Protein AF-A0A3B5KWX5-F1 (afdb_mono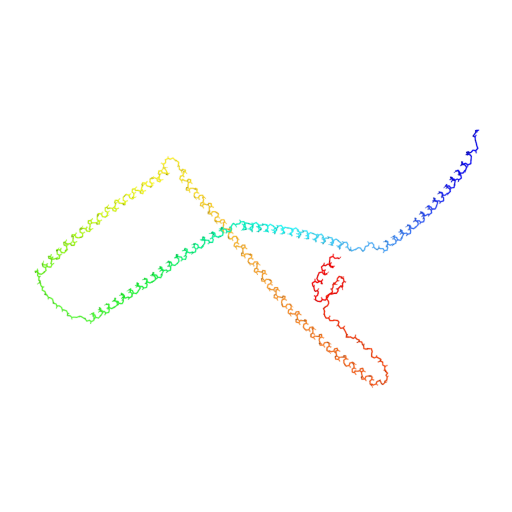mer)

Mean predicted aligned error: 24.22 Å

Solvent-accessible surface area (backbone atoms only — not comparable to full-atom values): 22606 Å² total; per-residue (Å²): 132,89,90,81,80,68,66,62,59,55,54,51,51,52,51,51,50,52,49,51,51,50,52,51,50,51,52,51,54,50,53,50,51,51,51,54,51,51,52,52,51,48,54,52,51,50,51,50,51,50,50,53,54,69,71,44,71,95,79,76,67,79,56,68,68,57,54,53,51,49,52,51,50,51,51,52,52,52,49,53,51,51,54,48,49,54,52,50,49,55,50,48,54,52,50,54,52,52,51,52,52,51,52,53,52,49,47,54,62,66,69,49,62,69,66,58,56,54,51,48,50,50,52,51,49,53,54,49,55,53,48,51,53,52,49,54,52,48,50,55,51,52,51,52,52,51,51,51,54,52,50,52,53,51,52,52,53,51,50,50,50,51,53,53,51,51,52,58,46,53,59,50,44,77,74,58,82,86,84,85,90,85,85,88,80,91,55,78,68,59,52,52,53,51,47,50,52,48,51,52,49,51,50,51,51,50,51,51,48,51,52,51,50,50,52,50,52,54,51,49,54,51,48,52,52,50,50,52,52,49,53,50,50,51,51,51,50,53,45,51,54,41,59,79,59,50,92,82,77,76,86,53,67,74,48,44,61,56,46,52,50,52,49,49,51,51,52,51,50,53,52,48,54,49,50,53,51,47,52,55,50,51,51,50,52,51,50,50,51,50,51,54,48,49,56,51,48,52,52,51,51,51,50,52,51,51,52,51,49,52,52,51,50,54,48,53,52,50,51,53,51,52,50,54,50,50,53,50,52,48,51,51,51,53,51,52,49,50,49,53,51,48,51,53,51,51,55,70,74,48,77,82,80,96,70,83,83,79,76,76,85,86,80,77,80,80,75,91,68,67,52,62,43,92,84,82,63,52,76,35,54,74,92,42,54,72,59,49,53,52,48,50,60,55,60,72,74,107

Secondary structure (DSSP, 8-state):
---SSSHHHHHHHHHHHHHHHHHHHHHHHHHHHHHHHHHHHHHHHHHHHHHHHHHS-S--SS-HHHHHHHHHHHHHHHHHHHHHHHHHHHHHHHHHHHHHHHHHHHHHHHHS-HHHHHHHHHHHHHHHHHHHHHHHHHHHHHHHHHHHHHHHHHHHHHHHHHHHHHHHHHHHHTTS-----------HHHHHHHHHHHHHHHHHHHHHHHHHHHHHHHHHHHHHHHHHHHHHHHHHHHHHHHHHT-SSS-SSHHHHHHHHHHHHHHHHHHHHHHHHHHHHHHHHHHHHHHHHHHHHHHHHHHHHHHHHHHHHHHHHHHHHHHHHHHHHHHHHHHHHHHHHHHHHHHHHHS---------------PPS-EEE-TTT--EEEGGGHHHHHHHHHHHTT-

pLDDT: mean 84.01, std 18.77, range [30.91, 98.69]

Foldseek 3Di:
DDDDPPVPVVVVVVVVVVVVVVVVVVVVVVVVVVVVVVVVVVVVVVVVVVVVVVVPPPDPDPPVVVVVVVVVVVVVVVVVVVVVVVVVVVVVVVVVVVVVVVVVVVVVVVPDDPVVVVVVVVVVVVVVVVVVVVVVVVVVVVVVVVVVVVVVVVVVVVVVVVVVVVVVVVVVVVVDDDDDDDDDDDDPVVVVVVVVVVVVVVVVVVVVVVVVVVVVVVVVVVVVVVVVVVVVVVVVVVVVVCVVVDDDDDPPDVCVVVVVVVVVVVVVVVVVVVVVVVVVVVVVVVVVVVVVVVVVVVVVVVVVVVVVVVVVVVVVVVVVVVVVVVVVVVVVVVVVVVVVVVVVVVCVVDPDDDDDPPPPPPPDPDDDAWDAAPQPRDTDGPVCVVVVVVCNVVSVVD

Radius of gyration: 65.24 Å; Cα contacts (8 Å, |Δi|>4): 28; chains: 1; bounding box: 116×144×167 Å

InterPro domains:
  IPR022008 TSG101 and ALIX binding domain of CEP55 [PF12180] (210-243)
  IPR032419 NF-kappa-B essential modulator NEMO, CC2-LZ domain [PF16516] (261-341)
  IPR034735 NEMO, Zinc finger [PS51801] (365-397)

Structure (mmCIF, N/CA/C/O backbone):
data_AF-A0A3B5KWX5-F1
#
_entry.id   AF-A0A3B5KWX5-F1
#
loop_
_atom_site.group_PDB
_atom_site.id
_atom_site.type_symbol
_atom_site.label_atom_id
_atom_site.label_alt_id
_atom_site.label_comp_id
_atom_site.label_asym_id
_atom_site.label_entity_id
_atom_site.label_seq_id
_atom_site.pdbx_PDB_ins_code
_atom_site.Cartn_x
_atom_site.Cartn_y
_atom_site.Cartn_z
_atom_site.occupancy
_atom_site.B_iso_or_equiv
_atom_site.auth_seq_id
_atom_site.auth_comp_id
_atom_site.auth_asym_id
_atom_site.auth_atom_id
_atom_site.pdbx_PDB_model_num
ATOM 1 N N . MET A 1 1 ? 60.396 91.829 -75.570 1.00 43.22 1 MET A N 1
ATOM 2 C CA . MET A 1 1 ? 59.218 91.208 -74.943 1.00 43.22 1 MET A CA 1
ATOM 3 C C . MET A 1 1 ? 58.609 90.280 -75.962 1.00 43.22 1 MET A C 1
ATOM 5 O O . MET A 1 1 ? 58.439 90.713 -77.092 1.00 43.22 1 MET A O 1
ATOM 9 N N . ASP A 1 2 ? 58.434 89.029 -75.537 1.00 52.66 2 ASP A N 1
ATOM 10 C CA . ASP A 1 2 ? 57.464 88.029 -75.991 1.00 52.66 2 ASP A CA 1
ATOM 11 C C . ASP A 1 2 ? 57.369 87.741 -77.490 1.00 52.66 2 ASP A C 1
ATOM 13 O O . ASP A 1 2 ? 57.020 88.632 -78.252 1.00 52.66 2 ASP A O 1
ATOM 17 N N . SER A 1 3 ? 57.634 86.482 -77.893 1.00 47.41 3 SER A N 1
ATOM 18 C CA . SER A 1 3 ? 56.917 85.751 -78.977 1.00 47.41 3 SER A CA 1
ATOM 19 C C . SER A 1 3 ? 57.596 84.451 -79.473 1.00 47.41 3 SER A C 1
ATOM 21 O O . SER A 1 3 ? 57.114 83.870 -80.437 1.00 47.41 3 SER A O 1
ATOM 23 N N . ALA A 1 4 ? 58.683 83.942 -78.871 1.00 51.94 4 ALA A N 1
ATOM 24 C CA . ALA A 1 4 ? 59.391 82.767 -79.429 1.00 51.94 4 ALA A CA 1
ATOM 25 C C . ALA A 1 4 ? 59.293 81.451 -78.623 1.00 51.94 4 ALA A C 1
ATOM 27 O O . ALA A 1 4 ? 59.726 80.416 -79.118 1.00 51.94 4 ALA A O 1
ATOM 28 N N . SER A 1 5 ? 58.702 81.441 -77.419 1.00 52.75 5 SER A N 1
ATOM 29 C CA . SER A 1 5 ? 58.709 80.245 -76.546 1.00 52.75 5 SER A CA 1
ATOM 30 C C . SER A 1 5 ? 57.418 79.409 -76.553 1.00 52.75 5 SER A C 1
ATOM 32 O O . SER A 1 5 ? 57.400 78.339 -75.961 1.00 52.75 5 SER A O 1
ATOM 34 N N . MET A 1 6 ? 56.350 79.848 -77.229 1.00 52.97 6 MET A N 1
ATOM 35 C CA . MET A 1 6 ? 55.031 79.178 -77.188 1.00 52.97 6 MET A CA 1
ATOM 36 C C . MET A 1 6 ? 54.741 78.274 -78.407 1.00 52.97 6 MET A C 1
ATOM 38 O O . MET A 1 6 ? 53.736 77.571 -78.429 1.00 52.97 6 MET A O 1
ATOM 42 N N . GLY A 1 7 ? 55.612 78.264 -79.427 1.00 55.62 7 GLY A N 1
ATOM 43 C CA . GLY A 1 7 ? 55.411 77.477 -80.657 1.00 55.62 7 GLY A CA 1
ATOM 44 C C . GLY A 1 7 ? 55.893 76.020 -80.590 1.00 55.62 7 GLY A C 1
ATOM 45 O O . GLY A 1 7 ? 55.344 75.165 -81.276 1.00 55.62 7 GLY A O 1
ATOM 46 N N . SER A 1 8 ? 56.892 75.714 -79.753 1.00 57.19 8 SER A N 1
ATOM 47 C CA . SER A 1 8 ? 57.487 74.366 -79.664 1.00 57.19 8 SER A CA 1
ATOM 48 C C . SER A 1 8 ? 56.703 73.431 -78.729 1.00 57.19 8 SER A C 1
ATOM 50 O O . SER A 1 8 ? 56.503 72.256 -79.042 1.00 57.19 8 SER A O 1
ATOM 52 N N . GLU A 1 9 ? 56.178 73.959 -77.615 1.00 58.91 9 GLU A N 1
ATOM 53 C CA . GLU A 1 9 ? 55.361 73.189 -76.663 1.00 58.91 9 GLU A CA 1
ATOM 54 C C . GLU A 1 9 ? 53.994 72.806 -77.246 1.00 58.91 9 GLU A C 1
ATOM 56 O O . GLU A 1 9 ? 53.567 71.664 -77.095 1.00 58.91 9 GLU A O 1
ATOM 61 N N . GLY A 1 10 ? 53.333 73.707 -77.985 1.00 62.84 10 GLY A N 1
ATOM 62 C CA . GLY A 1 10 ? 52.045 73.415 -78.628 1.00 62.84 10 GLY A CA 1
ATOM 63 C C . GLY A 1 10 ? 52.133 72.316 -79.694 1.00 62.84 10 GLY A C 1
ATOM 64 O O . GLY A 1 10 ? 51.253 71.463 -79.784 1.00 62.84 10 GLY A O 1
ATOM 65 N N . ASP A 1 11 ? 53.224 72.282 -80.460 1.00 67.31 11 ASP A N 1
ATOM 66 C CA . ASP A 1 11 ? 53.457 71.289 -81.513 1.00 67.31 11 ASP A CA 1
ATOM 67 C C . ASP A 1 11 ? 53.867 69.915 -80.935 1.00 67.31 11 ASP A C 1
ATOM 69 O O . ASP A 1 11 ? 53.481 68.859 -81.442 1.00 67.31 11 ASP A O 1
ATOM 73 N N . ALA A 1 12 ? 54.591 69.897 -79.809 1.00 71.38 12 ALA A N 1
ATOM 74 C CA . ALA A 1 12 ? 54.844 68.676 -79.040 1.00 71.38 12 ALA A CA 1
ATOM 75 C C . ALA A 1 12 ? 53.551 68.093 -78.441 1.00 71.38 12 ALA A C 1
ATOM 77 O O . ALA A 1 12 ? 53.307 66.891 -78.565 1.00 71.38 12 ALA A O 1
ATOM 78 N N . LEU A 1 13 ? 52.689 68.947 -77.884 1.00 74.31 13 LEU A N 1
ATOM 79 C CA . LEU A 1 13 ? 51.426 68.553 -77.257 1.00 74.31 13 LEU A CA 1
ATOM 80 C C . LEU A 1 13 ? 50.397 68.070 -78.294 1.00 74.31 13 LEU A C 1
ATOM 82 O O . LEU A 1 13 ? 49.680 67.101 -78.054 1.00 74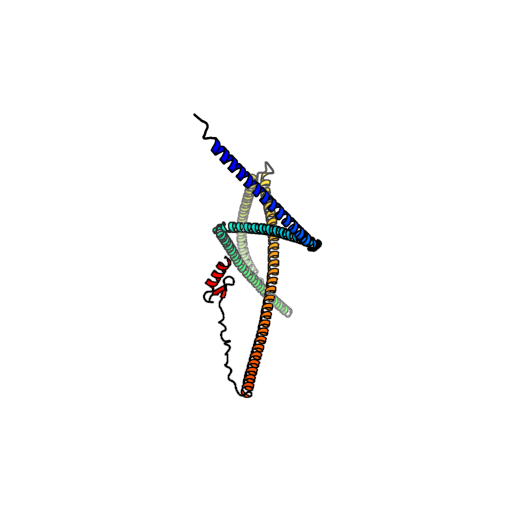.31 13 LEU A O 1
ATOM 86 N N . LEU A 1 14 ? 50.372 68.662 -79.493 1.00 76.75 14 LEU A N 1
ATOM 87 C CA . LEU A 1 14 ? 49.574 68.170 -80.625 1.00 76.75 14 LEU A CA 1
ATOM 88 C C . LEU A 1 14 ? 50.066 66.811 -81.143 1.00 76.75 14 LEU A C 1
ATOM 90 O O . LEU A 1 14 ? 49.247 65.931 -81.424 1.00 76.75 14 LEU A O 1
ATOM 94 N N . ARG A 1 15 ? 51.386 66.595 -81.229 1.00 75.94 15 ARG A N 1
ATOM 95 C CA . ARG A 1 15 ? 51.963 65.285 -81.586 1.00 75.94 15 ARG A CA 1
ATOM 96 C C . ARG A 1 15 ? 51.650 64.216 -80.544 1.00 75.94 15 ARG A C 1
ATOM 98 O O . ARG A 1 15 ? 51.283 63.102 -80.915 1.00 75.94 15 ARG A O 1
ATOM 105 N N . GLU A 1 16 ? 51.760 64.542 -79.262 1.00 81.00 16 GLU A N 1
ATOM 106 C CA . GLU A 1 16 ? 51.421 63.634 -78.164 1.00 81.00 16 GLU A CA 1
ATOM 107 C C . GLU A 1 16 ? 49.928 63.301 -78.145 1.00 81.00 16 GLU A C 1
ATOM 109 O O . GLU A 1 16 ? 49.558 62.132 -78.052 1.00 81.00 16 GLU A O 1
ATOM 114 N N . ARG A 1 17 ? 49.061 64.293 -78.373 1.00 82.50 17 ARG A N 1
ATOM 115 C CA . ARG A 1 17 ? 47.616 64.086 -78.505 1.00 82.50 17 ARG A CA 1
ATOM 116 C C . ARG A 1 17 ? 47.270 63.213 -79.713 1.00 82.50 17 ARG A C 1
ATOM 118 O O . ARG A 1 17 ? 46.439 62.319 -79.602 1.00 82.50 17 ARG A O 1
ATOM 125 N N . THR A 1 18 ? 47.946 63.406 -80.845 1.00 82.31 18 THR A N 1
ATOM 126 C CA . THR A 1 18 ? 47.771 62.571 -82.048 1.00 82.31 18 THR A CA 1
ATOM 127 C C . THR A 1 18 ? 48.225 61.129 -81.803 1.00 82.31 18 THR A C 1
ATOM 129 O O . THR A 1 18 ? 47.538 60.191 -82.203 1.00 82.31 18 THR A O 1
ATOM 132 N N . ARG A 1 19 ? 49.336 60.926 -81.080 1.00 84.12 19 ARG A N 1
ATOM 133 C CA . ARG A 1 19 ? 49.784 59.592 -80.645 1.00 84.12 19 ARG A CA 1
ATOM 134 C C . ARG A 1 19 ? 48.805 58.955 -79.661 1.00 84.12 19 ARG A C 1
ATOM 136 O O . ARG A 1 19 ? 48.486 57.784 -79.820 1.00 84.12 19 ARG A O 1
ATOM 143 N N . SER A 1 20 ? 48.292 59.720 -78.699 1.00 87.44 20 SER A N 1
ATOM 144 C CA . SER A 1 20 ? 47.281 59.271 -77.736 1.00 87.44 20 SER A CA 1
ATOM 145 C C . SER A 1 20 ? 45.988 58.836 -78.435 1.00 87.44 20 SER A C 1
ATOM 147 O O . SER A 1 20 ? 45.487 57.749 -78.155 1.00 87.44 20 SER A O 1
ATOM 149 N N . TYR A 1 21 ? 45.503 59.607 -79.417 1.00 87.94 21 TYR A N 1
ATOM 150 C CA . TYR A 1 21 ? 44.371 59.203 -80.257 1.00 87.94 21 TYR A CA 1
ATOM 151 C C . TYR A 1 21 ? 44.674 57.944 -81.075 1.00 87.94 21 TYR A C 1
ATOM 153 O O . TYR A 1 21 ? 43.806 57.084 -81.193 1.00 87.94 21 TYR A O 1
ATOM 161 N N . GLY A 1 22 ? 45.899 57.799 -81.591 1.00 91.94 22 GLY A N 1
ATOM 162 C CA . GLY A 1 22 ? 46.345 56.578 -82.263 1.00 91.94 22 GLY A CA 1
ATOM 163 C C . GLY A 1 22 ? 46.295 55.351 -81.348 1.00 91.94 22 GLY A C 1
ATOM 164 O O . GLY A 1 22 ? 45.706 54.342 -81.720 1.00 91.94 22 GLY A O 1
ATOM 165 N N . VAL A 1 23 ? 46.839 55.456 -80.130 1.00 92.31 23 VAL A N 1
ATOM 166 C CA . VAL A 1 23 ? 46.811 54.381 -79.121 1.00 92.31 23 VAL A CA 1
ATOM 167 C C . VAL A 1 23 ? 45.376 54.031 -78.729 1.00 92.31 23 VAL A C 1
ATOM 169 O O . VAL A 1 23 ? 45.019 52.856 -78.712 1.00 92.31 23 VAL A O 1
ATOM 172 N N . LEU A 1 24 ? 44.533 55.034 -78.466 1.00 92.12 24 LEU A N 1
ATOM 173 C CA . LEU A 1 24 ? 43.132 54.812 -78.111 1.00 92.12 24 LEU A CA 1
ATOM 174 C C . LEU A 1 24 ? 42.360 54.129 -79.247 1.00 92.12 24 LEU A C 1
ATOM 176 O O . LEU A 1 24 ? 41.546 53.247 -78.987 1.00 92.12 24 LEU A O 1
ATOM 180 N N . ASN A 1 25 ? 42.628 54.505 -80.499 1.00 93.38 25 ASN A N 1
ATOM 181 C CA . ASN A 1 25 ? 41.992 53.890 -81.657 1.00 93.38 25 ASN A CA 1
ATOM 182 C C . ASN A 1 25 ? 42.412 52.420 -81.821 1.00 93.38 25 ASN A C 1
ATOM 184 O O . ASN A 1 25 ? 41.564 51.567 -82.076 1.00 93.38 25 ASN A O 1
ATOM 188 N N . THR A 1 26 ? 43.694 52.104 -81.612 1.00 94.00 26 THR A N 1
ATOM 189 C CA . THR A 1 26 ? 44.183 50.717 -81.604 1.00 94.00 26 THR A CA 1
ATOM 190 C C . THR A 1 26 ? 43.499 49.900 -80.508 1.00 94.00 26 THR A C 1
ATOM 192 O O . THR A 1 26 ? 42.887 48.881 -80.816 1.00 94.00 26 THR A O 1
ATOM 195 N N . LEU A 1 27 ? 43.491 50.393 -79.263 1.00 94.31 27 LEU A N 1
ATOM 196 C CA . LEU A 1 27 ? 42.838 49.721 -78.132 1.00 94.31 27 LEU A CA 1
ATOM 197 C C . LEU A 1 27 ? 41.333 49.529 -78.358 1.00 94.31 27 LEU A C 1
ATOM 199 O O . LEU A 1 27 ? 40.777 48.491 -78.003 1.00 94.31 27 LEU A O 1
ATOM 203 N N . TYR A 1 28 ? 40.660 50.504 -78.972 1.00 94.94 28 TYR A N 1
ATOM 204 C CA . TYR A 1 28 ? 39.248 50.389 -79.333 1.00 94.94 28 TYR A CA 1
ATOM 205 C C . TYR A 1 28 ? 39.006 49.247 -80.328 1.00 94.94 28 TYR A C 1
ATOM 207 O O . TYR A 1 28 ? 38.095 48.438 -80.134 1.00 94.94 28 TYR A O 1
ATOM 215 N N . HIS A 1 29 ? 39.822 49.149 -81.379 1.00 95.25 29 HIS A N 1
ATOM 216 C CA . HIS A 1 29 ? 39.694 48.083 -82.371 1.00 95.25 29 HIS A CA 1
ATOM 217 C C . HIS A 1 29 ? 40.084 46.707 -81.815 1.00 95.25 29 HIS A C 1
ATOM 219 O O . HIS A 1 29 ? 39.405 45.729 -82.126 1.00 95.25 29 HIS A O 1
ATOM 225 N N . GLU A 1 30 ? 41.104 46.632 -80.958 1.00 94.69 30 GLU A N 1
ATOM 226 C CA . GLU A 1 30 ? 41.492 45.409 -80.244 1.00 94.69 30 GLU A CA 1
ATOM 227 C C . GLU A 1 30 ? 40.366 44.924 -79.326 1.00 94.69 30 GLU A C 1
ATOM 229 O O . GLU A 1 30 ? 39.904 43.792 -79.466 1.00 94.69 30 GLU A O 1
ATOM 234 N N . THR A 1 31 ? 39.825 45.808 -78.483 1.00 93.94 31 THR A N 1
ATOM 235 C CA . THR A 1 31 ? 38.706 45.484 -77.580 1.00 93.94 31 THR A CA 1
ATOM 236 C C . THR A 1 31 ? 37.474 45.035 -78.370 1.00 93.94 31 THR A C 1
ATOM 238 O O . THR A 1 31 ? 36.770 44.099 -77.989 1.00 93.94 31 THR A O 1
ATOM 241 N N . ARG A 1 32 ? 37.206 45.673 -79.515 1.00 95.06 32 ARG A N 1
ATOM 242 C CA . ARG A 1 32 ? 36.125 45.265 -80.418 1.00 95.06 32 ARG A CA 1
ATOM 243 C C . ARG A 1 32 ? 36.362 43.870 -81.005 1.00 95.06 32 ARG A C 1
ATOM 245 O O . ARG A 1 32 ? 35.423 43.077 -81.042 1.00 95.06 32 ARG A O 1
ATOM 252 N N . GLY A 1 33 ? 37.590 43.553 -81.410 1.00 94.94 33 GLY A N 1
ATOM 253 C CA . GLY A 1 33 ? 37.966 42.220 -81.887 1.00 94.94 33 GLY A CA 1
ATOM 254 C C . GLY A 1 33 ? 37.820 41.138 -80.812 1.00 94.94 33 GLY A C 1
ATOM 255 O O . GLY A 1 33 ? 37.291 40.059 -81.087 1.00 94.94 33 GLY A O 1
ATOM 256 N N . GLU A 1 34 ? 38.210 41.436 -79.572 1.00 95.88 34 GLU A N 1
ATOM 257 C CA . GLU A 1 34 ? 38.031 40.536 -78.426 1.00 95.88 34 GLU A CA 1
ATOM 258 C C . GLU A 1 34 ? 36.552 40.280 -78.118 1.00 95.88 34 GLU A C 1
ATOM 260 O O . GLU A 1 34 ? 36.152 39.130 -77.917 1.00 95.88 34 GLU A O 1
ATOM 265 N N . MET A 1 35 ? 35.714 41.322 -78.155 1.00 94.06 35 MET A N 1
ATOM 266 C CA . MET A 1 35 ? 34.264 41.173 -78.000 1.00 94.06 35 MET A CA 1
ATOM 267 C C . MET A 1 35 ? 33.662 40.287 -79.096 1.00 94.06 35 MET A C 1
ATOM 269 O O . MET A 1 35 ? 32.839 39.420 -78.802 1.00 94.06 35 MET A O 1
ATOM 273 N N . GLU A 1 36 ? 34.080 40.453 -80.352 1.00 96.00 36 GLU A N 1
ATOM 274 C CA . GLU A 1 36 ? 33.613 39.613 -81.460 1.00 96.00 36 GLU A CA 1
ATOM 275 C C . GLU A 1 36 ? 34.036 38.145 -81.290 1.00 96.00 36 GLU A C 1
ATOM 277 O O . GLU A 1 36 ? 33.253 37.235 -81.584 1.00 96.00 36 GLU A O 1
ATOM 282 N N . LEU A 1 37 ? 35.245 37.890 -80.780 1.00 96.62 37 LEU A N 1
ATOM 283 C CA . LEU A 1 37 ? 35.721 36.540 -80.481 1.00 96.62 37 LEU A CA 1
ATOM 284 C C . LEU A 1 37 ? 34.938 35.901 -79.327 1.00 96.62 37 LEU A C 1
ATOM 286 O O . LEU A 1 37 ? 34.485 34.761 -79.455 1.00 96.62 37 LEU A O 1
ATOM 290 N N . LEU A 1 38 ? 34.735 36.629 -78.226 1.00 95.69 38 LEU A N 1
ATOM 291 C CA . LEU A 1 38 ? 33.936 36.168 -77.088 1.00 95.69 38 LEU A CA 1
ATOM 292 C C . LEU A 1 38 ? 32.493 35.873 -77.504 1.00 95.69 38 LEU A C 1
ATOM 294 O O . LEU A 1 38 ? 31.940 34.847 -77.113 1.00 95.69 38 LEU A O 1
ATOM 298 N N . ASN A 1 39 ? 31.903 36.709 -78.358 1.00 95.94 39 ASN A N 1
ATOM 299 C CA . ASN A 1 39 ? 30.547 36.495 -78.852 1.00 95.94 39 ASN A CA 1
ATOM 300 C C . ASN A 1 39 ? 30.435 35.211 -79.696 1.00 95.94 39 ASN A C 1
ATOM 302 O O . ASN A 1 39 ? 29.483 34.443 -79.549 1.00 95.94 39 ASN A O 1
ATOM 306 N N . LYS A 1 40 ? 31.444 34.915 -80.527 1.00 96.31 40 LYS A N 1
ATOM 307 C CA . LYS A 1 40 ? 31.527 33.636 -81.255 1.00 96.31 40 LYS A CA 1
ATOM 308 C C . LYS A 1 40 ? 31.664 32.449 -80.298 1.00 96.31 40 LYS A C 1
ATOM 310 O O . LYS A 1 40 ? 31.015 31.426 -80.508 1.00 96.31 40 LYS A O 1
ATOM 315 N N . GLN A 1 41 ? 32.464 32.577 -79.237 1.00 96.06 41 GLN A N 1
ATOM 316 C CA . GLN A 1 41 ? 32.598 31.530 -78.217 1.00 96.06 41 GLN A CA 1
ATOM 317 C C . GLN A 1 41 ? 31.291 31.287 -77.456 1.00 96.06 41 GLN A C 1
ATOM 319 O O . GLN A 1 41 ? 30.951 30.132 -77.202 1.00 96.06 41 GLN A O 1
ATOM 324 N N . LEU A 1 42 ? 30.549 32.346 -77.121 1.00 95.56 42 LEU A N 1
ATOM 325 C CA . LEU A 1 42 ? 29.227 32.232 -76.506 1.00 95.56 42 LEU A CA 1
ATOM 326 C C . LEU A 1 42 ? 28.258 31.495 -77.427 1.00 95.56 42 LEU A C 1
ATOM 328 O O . LEU A 1 42 ? 27.669 30.515 -76.992 1.00 95.56 42 LEU A O 1
ATOM 332 N N . CYS A 1 43 ? 28.204 31.847 -78.714 1.00 95.19 43 CYS A N 1
ATOM 333 C CA . CYS A 1 43 ? 27.354 31.142 -79.677 1.00 95.19 43 CYS A CA 1
ATOM 334 C C . CYS A 1 43 ? 27.672 29.639 -79.750 1.00 95.19 43 CYS A C 1
ATOM 336 O O . CYS A 1 43 ? 26.766 28.810 -79.788 1.00 95.19 43 CYS A O 1
ATOM 338 N N . VAL A 1 44 ? 28.957 29.259 -79.748 1.00 95.50 44 VAL A N 1
ATOM 339 C CA . VAL A 1 44 ? 29.349 27.838 -79.730 1.00 95.50 44 VAL A CA 1
ATOM 340 C C . VAL A 1 44 ? 28.921 27.170 -78.423 1.00 95.50 44 VAL A C 1
ATOM 342 O O . VAL A 1 44 ? 28.373 26.069 -78.461 1.00 95.50 44 VAL A O 1
ATOM 345 N N . LYS A 1 45 ? 29.126 27.823 -77.272 1.00 94.25 45 LYS A N 1
ATOM 346 C CA . LYS A 1 45 ? 28.679 27.300 -75.973 1.00 94.25 45 LYS A CA 1
ATOM 347 C C . LYS A 1 45 ? 27.162 27.146 -75.915 1.00 94.25 45 LYS A C 1
ATOM 349 O O . LYS A 1 45 ? 26.696 26.117 -75.440 1.00 94.25 45 LYS A O 1
ATOM 354 N N . ASP A 1 46 ? 26.406 28.099 -76.441 1.00 94.75 46 ASP A N 1
ATOM 355 C CA . ASP A 1 46 ? 24.946 28.046 -76.482 1.00 94.75 46 ASP A CA 1
ATOM 356 C C . ASP A 1 46 ? 24.449 26.919 -77.386 1.00 94.75 46 ASP A C 1
ATOM 358 O O . ASP A 1 46 ? 23.536 26.190 -77.005 1.00 94.75 46 ASP A O 1
ATOM 362 N N . ASN A 1 47 ? 25.104 26.693 -78.528 1.00 93.38 47 ASN A N 1
ATOM 363 C CA . ASN A 1 47 ? 24.811 25.550 -79.391 1.00 93.38 47 ASN A CA 1
ATOM 364 C C . ASN A 1 47 ? 25.112 24.212 -78.696 1.00 93.38 47 ASN A C 1
ATOM 366 O O . ASN A 1 47 ? 24.321 23.278 -78.809 1.00 93.38 47 ASN A O 1
ATOM 370 N N . ILE A 1 48 ? 26.207 24.116 -77.931 1.00 92.25 48 ILE A N 1
ATOM 371 C CA . ILE A 1 48 ? 26.518 22.924 -77.123 1.00 92.25 48 ILE A CA 1
ATOM 372 C C . ILE A 1 48 ? 25.475 22.739 -76.017 1.00 92.25 48 ILE A C 1
ATOM 374 O O . ILE A 1 48 ? 25.008 21.628 -75.797 1.00 92.25 48 ILE A O 1
ATOM 378 N N . ILE A 1 49 ? 25.074 23.808 -75.327 1.00 88.25 49 ILE A N 1
ATOM 379 C CA . ILE A 1 49 ? 24.022 23.752 -74.306 1.00 88.25 49 ILE A CA 1
ATOM 380 C C . ILE A 1 49 ? 22.694 23.319 -74.936 1.00 88.25 49 ILE A C 1
ATOM 382 O O . ILE A 1 49 ? 21.973 22.529 -74.331 1.00 88.25 49 ILE A O 1
ATOM 386 N N . ALA A 1 50 ? 22.371 23.799 -76.136 1.00 88.75 50 ALA A N 1
ATOM 387 C CA . ALA A 1 50 ? 21.179 23.399 -76.873 1.00 88.75 50 ALA A CA 1
ATOM 388 C C . ALA A 1 50 ? 21.226 21.916 -77.284 1.00 88.75 50 ALA A C 1
ATOM 390 O O . ALA A 1 50 ? 20.235 21.217 -77.085 1.00 88.75 50 ALA A O 1
ATOM 391 N N . ASP A 1 51 ? 22.368 21.416 -77.771 1.00 86.19 51 ASP A N 1
ATOM 392 C CA . ASP A 1 51 ? 22.575 19.991 -78.086 1.00 86.19 51 ASP A CA 1
ATOM 393 C C . ASP A 1 51 ? 22.507 19.108 -76.831 1.00 86.19 51 ASP A C 1
ATOM 395 O O . ASP A 1 51 ? 21.832 18.085 -76.804 1.00 86.19 51 ASP A O 1
ATOM 399 N N . LEU A 1 52 ? 23.136 19.525 -75.732 1.00 83.44 52 LEU A N 1
ATOM 400 C CA . LEU A 1 52 ? 23.052 18.800 -74.465 1.00 83.44 52 LEU A CA 1
ATOM 401 C C . LEU A 1 52 ? 21.618 18.782 -73.930 1.00 83.44 52 LEU A C 1
ATOM 403 O O . LEU A 1 52 ? 21.160 17.746 -73.461 1.00 83.44 52 LEU A O 1
ATOM 407 N N . LYS A 1 53 ? 20.880 19.892 -74.039 1.00 80.31 53 LYS A N 1
ATOM 408 C CA . LYS A 1 53 ? 19.463 19.958 -73.654 1.00 80.31 53 LYS A CA 1
ATOM 409 C C . LYS A 1 53 ? 18.562 19.115 -74.553 1.00 80.31 53 LYS A C 1
ATOM 411 O O . LYS A 1 53 ? 17.585 18.580 -74.049 1.00 80.31 53 LYS A O 1
ATOM 416 N N . SER A 1 54 ? 18.861 18.989 -75.845 1.00 78.25 54 SER A N 1
ATOM 417 C CA . SER A 1 54 ? 18.079 18.147 -76.762 1.00 78.25 54 SER A CA 1
ATOM 418 C C . SER A 1 54 ? 18.380 16.656 -76.577 1.00 78.25 54 SER A C 1
ATOM 420 O O . SER A 1 54 ? 17.497 15.819 -76.754 1.00 78.25 54 SER A O 1
ATOM 422 N N . ARG A 1 55 ? 19.611 16.321 -76.170 1.00 74.44 55 ARG A N 1
ATOM 423 C CA . ARG A 1 55 ? 20.053 14.956 -75.845 1.00 74.44 55 ARG A CA 1
ATOM 424 C C . ARG A 1 55 ? 19.693 14.521 -74.427 1.00 74.44 55 ARG A C 1
ATOM 426 O O . ARG A 1 55 ? 19.720 13.326 -74.143 1.00 74.44 55 ARG A O 1
ATOM 433 N N . LEU A 1 56 ? 19.348 15.462 -73.551 1.00 62.94 56 LEU A N 1
ATOM 434 C CA . LEU A 1 56 ? 18.721 15.191 -72.264 1.00 62.94 56 LEU A CA 1
ATOM 435 C C . LEU A 1 56 ? 17.208 15.020 -72.487 1.00 62.94 56 LEU A C 1
ATOM 437 O O . LEU A 1 56 ? 16.511 16.001 -72.742 1.00 62.94 56 LEU A O 1
ATOM 441 N N . PRO A 1 57 ? 16.659 13.796 -72.409 1.00 56.50 57 PRO A N 1
ATOM 442 C CA . PRO A 1 57 ? 15.225 13.594 -72.558 1.00 56.50 57 PRO A CA 1
ATOM 443 C C . PRO A 1 57 ? 14.474 14.325 -71.435 1.00 56.50 57 PRO A C 1
ATOM 445 O O . PRO A 1 57 ? 14.704 14.091 -70.251 1.00 56.50 57 PRO A O 1
ATOM 448 N N . VAL A 1 58 ? 13.536 15.188 -71.824 1.00 62.78 58 VAL A N 1
ATOM 449 C CA . VAL A 1 58 ? 12.720 16.071 -70.966 1.00 62.78 58 VAL A CA 1
ATOM 450 C C . VAL A 1 58 ? 11.794 15.337 -69.968 1.00 62.78 58 VAL A C 1
ATOM 452 O O . VAL A 1 58 ? 11.057 15.990 -69.240 1.00 62.78 58 VAL A O 1
ATOM 455 N N . VAL A 1 59 ? 11.811 14.004 -69.839 1.00 56.06 59 VAL A N 1
ATOM 456 C CA . VAL A 1 59 ? 10.883 13.286 -68.933 1.00 56.06 59 VAL A CA 1
ATOM 457 C C . VAL A 1 59 ? 11.495 12.022 -68.314 1.00 56.06 59 VAL A C 1
ATOM 459 O O . VAL A 1 59 ? 10.981 10.927 -68.506 1.00 56.06 59 VAL A O 1
ATOM 462 N N . ILE A 1 60 ? 12.572 12.142 -67.535 1.00 55.50 60 ILE A N 1
ATOM 463 C CA . ILE A 1 60 ? 12.872 11.150 -66.481 1.00 55.50 60 ILE A CA 1
ATOM 464 C C . ILE A 1 60 ? 13.341 11.886 -65.216 1.00 55.50 60 ILE A C 1
ATOM 466 O O . ILE A 1 60 ? 14.473 11.759 -64.762 1.00 55.50 60 ILE A O 1
ATOM 470 N N . GLY A 1 61 ? 12.455 12.705 -64.649 1.00 61.16 61 GLY A N 1
ATOM 471 C CA . GLY A 1 61 ? 12.432 12.882 -63.195 1.00 61.16 61 GLY A CA 1
ATOM 472 C C . GLY A 1 61 ? 11.702 11.686 -62.570 1.00 61.16 61 GLY A C 1
ATOM 473 O O . GLY A 1 61 ? 10.932 11.032 -63.284 1.00 61.16 61 GLY A O 1
ATOM 474 N N . PRO A 1 62 ? 11.908 11.361 -61.277 1.00 58.28 62 PRO A N 1
ATOM 475 C CA . PRO A 1 62 ? 11.052 10.387 -60.599 1.00 58.28 62 PRO A CA 1
ATOM 476 C C . PRO A 1 62 ? 9.594 10.748 -60.892 1.00 58.28 62 PRO A C 1
ATOM 478 O O . PRO A 1 62 ? 9.239 11.923 -60.822 1.00 58.28 62 PRO A O 1
ATOM 481 N N . SER A 1 63 ? 8.780 9.765 -61.293 1.00 71.69 63 SER A N 1
ATOM 482 C CA . SER A 1 63 ? 7.383 9.974 -61.699 1.00 71.69 63 SER A CA 1
ATOM 483 C C . SER A 1 63 ? 6.706 10.970 -60.755 1.00 71.69 63 SER A C 1
ATOM 485 O O . SER A 1 63 ? 6.793 10.766 -59.548 1.00 71.69 63 SER A O 1
ATOM 487 N N . ASN A 1 64 ? 6.052 12.022 -61.260 1.00 73.00 64 ASN A N 1
ATOM 488 C CA . ASN A 1 64 ? 5.462 13.084 -60.421 1.00 73.00 64 ASN A CA 1
ATOM 489 C C . ASN A 1 64 ? 4.593 12.526 -59.274 1.00 73.00 64 ASN A C 1
ATOM 491 O O . ASN A 1 64 ? 4.625 13.041 -58.163 1.00 73.00 64 ASN A O 1
ATOM 495 N N . SER A 1 65 ? 3.937 11.385 -59.506 1.00 80.12 65 SER A N 1
ATOM 496 C CA . SER A 1 65 ? 3.208 10.607 -58.495 1.00 80.12 65 SER A CA 1
ATOM 497 C C . SER A 1 65 ? 4.063 10.155 -57.293 1.00 80.12 65 SER A C 1
ATOM 499 O O . SER A 1 65 ? 3.603 10.209 -56.155 1.00 80.12 65 SER A O 1
ATOM 501 N N . LEU A 1 66 ? 5.319 9.755 -57.507 1.00 83.19 66 LEU A N 1
ATOM 502 C CA . LEU A 1 66 ? 6.260 9.399 -56.441 1.00 83.19 66 LEU A CA 1
ATOM 503 C C . LEU A 1 66 ? 6.678 10.634 -55.640 1.00 83.19 66 LEU A C 1
ATOM 505 O O . LEU A 1 66 ? 6.735 10.576 -54.416 1.00 83.19 66 LEU A O 1
ATOM 509 N N . VAL A 1 67 ? 6.943 11.755 -56.314 1.00 84.44 67 VAL A N 1
ATOM 510 C CA . VAL A 1 67 ? 7.312 13.012 -55.647 1.00 84.44 67 VAL A CA 1
ATOM 511 C C . VAL A 1 67 ? 6.154 13.519 -54.782 1.00 84.44 67 VAL A C 1
ATOM 513 O O . VAL A 1 67 ? 6.361 13.840 -53.615 1.00 84.44 67 VAL A O 1
ATOM 516 N N . GLU A 1 68 ? 4.927 13.510 -55.301 1.00 87.12 68 GLU A N 1
ATOM 517 C CA . GLU A 1 68 ? 3.720 13.873 -54.547 1.00 87.12 68 GLU A CA 1
ATOM 518 C C . GLU A 1 68 ? 3.458 12.920 -53.372 1.00 87.12 68 GLU A C 1
ATOM 520 O O . GLU A 1 68 ? 3.164 13.371 -52.261 1.00 87.12 68 GLU A O 1
ATOM 525 N N . SER A 1 69 ? 3.635 11.609 -53.573 1.00 89.19 69 SER A N 1
ATOM 526 C CA . SER A 1 69 ? 3.509 10.616 -52.501 1.00 89.19 69 SER A CA 1
ATOM 527 C C . SER A 1 69 ? 4.549 10.831 -51.399 1.00 89.19 69 SER A C 1
ATOM 529 O O . SER A 1 69 ? 4.213 10.756 -50.218 1.00 89.19 69 SER A O 1
ATOM 531 N N . LEU A 1 70 ? 5.802 11.126 -51.757 1.00 90.88 70 LEU A N 1
ATOM 532 C CA . LEU A 1 70 ? 6.868 11.403 -50.792 1.00 90.88 70 LEU A CA 1
ATOM 533 C C . LEU A 1 70 ? 6.623 12.712 -50.038 1.00 90.88 70 LEU A C 1
ATOM 535 O O . LEU A 1 70 ? 6.814 12.753 -48.825 1.00 90.88 70 LEU A O 1
ATOM 539 N N . LEU A 1 71 ? 6.150 13.765 -50.710 1.00 91.75 71 LEU A N 1
ATOM 540 C CA . LEU A 1 71 ? 5.763 15.014 -50.048 1.00 91.75 71 LEU A CA 1
ATOM 541 C C . LEU A 1 71 ? 4.601 14.795 -49.069 1.00 91.75 71 LEU A C 1
ATOM 543 O O . LEU A 1 71 ? 4.652 15.297 -47.945 1.00 91.75 71 LEU A O 1
ATOM 547 N N . SER A 1 72 ? 3.599 13.993 -49.448 1.00 92.81 72 SER A N 1
ATOM 548 C CA . SER A 1 72 ? 2.495 13.607 -48.561 1.00 92.81 72 SER A CA 1
ATOM 549 C C . SER A 1 72 ? 2.995 12.843 -47.332 1.00 92.81 72 SER A C 1
ATOM 551 O O . SER A 1 72 ? 2.632 13.183 -46.205 1.00 92.81 72 SER A O 1
ATOM 553 N N . GLU A 1 73 ? 3.880 11.861 -47.516 1.00 94.56 73 GLU A N 1
ATOM 554 C CA . GLU A 1 73 ? 4.475 11.113 -46.404 1.00 94.56 73 GLU A CA 1
ATOM 555 C C . GLU A 1 73 ? 5.345 11.998 -45.504 1.00 94.56 73 GLU A C 1
ATOM 557 O O . GLU A 1 73 ? 5.235 11.924 -44.281 1.00 94.56 73 GLU A O 1
ATOM 562 N N . ILE A 1 74 ? 6.132 12.920 -46.064 1.00 95.31 74 ILE A N 1
ATOM 563 C CA . ILE A 1 74 ? 6.908 13.892 -45.279 1.00 95.31 74 ILE A CA 1
ATOM 564 C C . ILE A 1 74 ? 5.979 14.785 -44.445 1.00 95.31 74 ILE A C 1
ATOM 566 O O . ILE A 1 74 ? 6.262 15.032 -43.271 1.00 95.31 74 ILE A O 1
ATOM 570 N N . CYS A 1 75 ? 4.861 15.250 -45.005 1.00 95.06 75 CYS A N 1
ATOM 571 C CA . CYS A 1 75 ? 3.860 16.019 -44.264 1.00 95.06 75 CYS A CA 1
ATOM 572 C C . CYS A 1 75 ? 3.230 15.195 -43.132 1.00 95.06 75 CYS A C 1
ATOM 574 O O . CYS A 1 75 ? 3.140 15.683 -42.003 1.00 95.06 75 CYS A O 1
ATOM 576 N N . LYS A 1 76 ? 2.865 13.932 -43.387 1.00 96.75 76 LYS A N 1
ATOM 577 C CA . LYS A 1 76 ? 2.332 13.023 -42.357 1.00 96.75 76 LYS A CA 1
ATOM 578 C C . LYS A 1 76 ? 3.345 12.770 -41.242 1.00 96.75 76 LYS A C 1
ATOM 580 O O . LYS A 1 76 ? 2.981 12.803 -40.069 1.00 96.75 76 LYS A O 1
ATOM 585 N N . LEU A 1 77 ? 4.610 12.533 -41.583 1.00 95.69 77 LEU A N 1
ATOM 586 C CA . LEU A 1 77 ? 5.678 12.304 -40.609 1.00 95.69 77 LEU A CA 1
ATOM 587 C C . LEU A 1 77 ? 5.965 13.559 -39.779 1.00 95.69 77 LEU A C 1
ATOM 589 O O . LEU A 1 77 ? 6.105 13.458 -38.561 1.00 95.69 77 LEU A O 1
ATOM 593 N N . LYS A 1 78 ? 5.977 14.745 -40.400 1.00 96.12 78 LYS A N 1
ATOM 594 C CA . LYS A 1 78 ? 6.094 16.026 -39.686 1.00 96.12 78 LYS A CA 1
ATOM 595 C C . LYS A 1 78 ? 4.939 16.236 -38.709 1.00 96.12 78 LYS A C 1
ATOM 597 O O . LYS A 1 78 ? 5.192 16.604 -37.565 1.00 96.12 78 LYS A O 1
ATOM 602 N N . GLN A 1 79 ? 3.703 15.947 -39.123 1.00 96.75 79 GLN A N 1
ATOM 603 C CA . GLN A 1 79 ? 2.539 16.043 -38.241 1.00 96.75 79 GLN A CA 1
ATOM 604 C C . GLN A 1 79 ? 2.654 15.073 -37.062 1.00 96.75 79 GLN A C 1
ATOM 606 O O . GLN A 1 79 ? 2.540 15.494 -35.916 1.00 96.75 79 GLN A O 1
ATOM 611 N N . LYS A 1 80 ? 2.975 13.798 -37.325 1.00 96.81 80 LYS A N 1
ATOM 612 C CA . LYS A 1 80 ? 3.171 12.789 -36.271 1.00 96.81 80 LYS A CA 1
ATOM 613 C C . LYS A 1 80 ? 4.255 13.200 -35.276 1.00 96.81 80 LYS A C 1
ATOM 615 O O . LYS A 1 80 ? 4.056 13.053 -34.074 1.00 96.81 80 LYS A O 1
ATOM 620 N N . ARG A 1 81 ? 5.380 13.733 -35.763 1.00 96.62 81 ARG A N 1
ATOM 621 C CA . ARG A 1 81 ? 6.463 14.240 -34.913 1.00 96.62 81 ARG A CA 1
ATOM 622 C C . ARG A 1 81 ? 5.978 15.387 -34.024 1.00 96.62 81 ARG A C 1
ATOM 624 O O . ARG A 1 81 ? 6.209 15.339 -32.823 1.00 96.62 81 ARG A O 1
ATOM 631 N N . ASN A 1 82 ? 5.278 16.370 -34.589 1.00 96.25 82 ASN A N 1
ATOM 632 C CA . ASN A 1 82 ? 4.750 17.501 -33.824 1.00 96.25 82 ASN A CA 1
ATOM 633 C C . ASN A 1 82 ? 3.711 17.042 -32.779 1.00 96.25 82 ASN A C 1
ATOM 635 O O . ASN A 1 82 ? 3.745 17.488 -31.636 1.00 96.25 82 ASN A O 1
ATOM 639 N N . ASP A 1 83 ? 2.827 16.104 -33.127 1.00 96.31 83 ASP A N 1
ATOM 640 C CA . ASP A 1 83 ? 1.845 15.549 -32.186 1.00 96.31 83 ASP A CA 1
ATOM 641 C C . ASP A 1 83 ? 2.524 14.791 -31.035 1.00 96.31 83 ASP A C 1
ATOM 643 O O . ASP A 1 83 ? 2.084 14.868 -29.885 1.00 96.31 83 ASP A O 1
ATOM 647 N N . MET A 1 84 ? 3.599 14.052 -31.329 1.00 95.56 84 MET A N 1
ATOM 648 C CA . MET A 1 84 ? 4.414 13.386 -30.313 1.00 95.56 84 MET A CA 1
ATOM 649 C C . MET A 1 84 ? 5.136 14.388 -29.413 1.00 95.56 84 MET A C 1
ATOM 651 O O . MET A 1 84 ? 5.154 14.193 -28.202 1.00 95.56 84 MET A O 1
ATOM 655 N N . GLU A 1 85 ? 5.679 15.465 -29.976 1.00 96.62 85 GLU A N 1
ATOM 656 C CA . GLU A 1 85 ? 6.352 16.532 -29.233 1.00 96.62 85 GLU A CA 1
ATOM 657 C C . GLU A 1 85 ? 5.386 17.243 -28.274 1.00 96.62 85 GLU A C 1
ATOM 659 O O . GLU A 1 85 ? 5.688 17.395 -27.093 1.00 96.62 85 GLU A O 1
ATOM 664 N N . VAL A 1 86 ? 4.168 17.565 -28.725 1.00 96.31 86 VAL A N 1
ATOM 665 C CA . VAL A 1 86 ? 3.122 18.147 -27.866 1.00 96.31 86 VAL A CA 1
ATOM 666 C C . VAL A 1 86 ? 2.696 17.179 -26.758 1.00 96.31 86 VAL A C 1
ATOM 668 O O . VAL A 1 86 ? 2.487 17.591 -25.616 1.00 96.31 86 VAL A O 1
ATOM 671 N N . LYS A 1 87 ? 2.572 15.880 -27.058 1.00 96.31 87 LYS A N 1
ATOM 672 C CA . LYS A 1 87 ? 2.268 14.860 -26.039 1.00 96.31 87 LYS A CA 1
ATOM 673 C C . LYS A 1 87 ? 3.397 14.731 -25.016 1.00 96.31 87 LYS A C 1
ATOM 675 O O . LYS A 1 87 ? 3.110 14.673 -23.821 1.00 96.31 87 LYS A O 1
ATOM 680 N N . ALA A 1 88 ? 4.649 14.731 -25.468 1.00 95.00 88 ALA A N 1
ATOM 681 C CA . ALA A 1 88 ? 5.823 14.678 -24.604 1.00 95.00 88 ALA A CA 1
ATOM 682 C C . ALA A 1 88 ? 5.918 15.923 -23.711 1.00 95.00 88 ALA A C 1
ATOM 684 O O . ALA A 1 88 ? 6.142 15.784 -22.512 1.00 95.00 88 ALA A O 1
ATOM 685 N N . ALA A 1 89 ? 5.651 17.116 -24.253 1.00 95.31 89 ALA A N 1
ATOM 686 C CA . ALA A 1 89 ? 5.617 18.361 -23.489 1.00 95.31 89 ALA A CA 1
ATOM 687 C C . ALA A 1 89 ? 4.551 18.323 -22.381 1.00 95.31 89 ALA A C 1
ATOM 689 O O . ALA A 1 89 ? 4.867 18.554 -21.216 1.00 95.31 89 ALA A O 1
ATOM 690 N N . ARG A 1 90 ? 3.313 17.918 -22.704 1.00 95.44 90 ARG A N 1
ATOM 691 C CA . ARG A 1 90 ? 2.223 17.778 -21.715 1.00 95.44 90 ARG A CA 1
ATOM 692 C C . ARG A 1 90 ? 2.535 16.747 -20.632 1.00 95.44 90 ARG A C 1
ATOM 694 O O . ARG A 1 90 ? 2.190 16.937 -19.467 1.00 95.44 90 ARG A O 1
ATOM 701 N N . GLN A 1 91 ? 3.164 15.633 -21.005 1.00 95.12 91 GLN A N 1
ATOM 702 C CA . GLN A 1 91 ? 3.597 14.626 -20.040 1.00 95.12 91 GLN A CA 1
ATOM 703 C C . GLN A 1 91 ? 4.727 15.159 -19.150 1.00 95.12 91 GLN A C 1
ATOM 705 O O . GLN A 1 91 ? 4.693 14.927 -17.943 1.00 95.12 91 GLN A O 1
ATOM 710 N N . GLY A 1 92 ? 5.673 15.907 -19.722 1.00 94.75 92 GLY A N 1
ATOM 711 C CA . GLY A 1 92 ? 6.726 16.606 -18.989 1.00 94.75 92 GLY A CA 1
ATOM 712 C C . GLY A 1 92 ? 6.151 17.561 -17.946 1.00 94.75 92 GLY A C 1
ATOM 713 O O . GLY A 1 92 ? 6.462 17.425 -16.769 1.00 94.75 92 GLY A O 1
ATOM 714 N N . GLU A 1 93 ? 5.229 18.440 -18.342 1.00 95.38 93 GLU A N 1
ATOM 715 C CA . GLU A 1 93 ? 4.553 19.379 -17.435 1.00 95.38 93 GLU A CA 1
ATOM 716 C C . GLU A 1 93 ? 3.813 18.667 -16.294 1.00 95.38 93 GLU A C 1
ATOM 718 O O . GLU A 1 93 ? 3.925 19.066 -15.132 1.00 95.38 93 GLU A O 1
ATOM 723 N N . ARG A 1 94 ? 3.098 17.574 -16.598 1.00 96.19 94 ARG A N 1
ATOM 724 C CA . ARG A 1 94 ? 2.405 16.766 -15.584 1.00 96.19 94 ARG A CA 1
ATOM 725 C C . ARG A 1 94 ? 3.380 16.170 -14.568 1.00 96.19 94 ARG A C 1
ATOM 727 O O . ARG A 1 94 ? 3.106 16.211 -13.370 1.00 96.19 94 ARG A O 1
ATOM 734 N N . LEU A 1 95 ? 4.500 15.617 -15.030 1.00 95.75 95 LEU A N 1
ATOM 735 C CA . LEU A 1 95 ? 5.523 15.051 -14.150 1.00 95.75 95 LEU A CA 1
ATOM 736 C C . LEU A 1 95 ? 6.204 16.145 -13.320 1.00 95.75 95 LEU A C 1
ATOM 738 O O . LEU A 1 95 ? 6.385 15.968 -12.119 1.00 95.75 95 LEU A O 1
ATOM 742 N N . THR A 1 96 ? 6.504 17.304 -13.911 1.00 95.62 96 THR A N 1
ATOM 743 C CA . THR A 1 96 ? 7.045 18.459 -13.180 1.00 95.62 96 THR A CA 1
ATOM 744 C C . THR A 1 96 ? 6.092 18.931 -12.079 1.00 95.62 96 THR A C 1
ATOM 746 O O . THR A 1 96 ? 6.542 19.237 -10.976 1.00 95.62 96 THR A O 1
ATOM 749 N N . ALA A 1 97 ? 4.780 18.954 -12.332 1.00 96.31 97 ALA A N 1
ATOM 750 C CA . ALA A 1 97 ? 3.788 19.299 -11.315 1.00 96.31 97 ALA A CA 1
ATOM 751 C C . ALA A 1 97 ? 3.757 18.282 -10.158 1.00 96.31 97 ALA A C 1
ATOM 753 O O . ALA A 1 97 ? 3.748 18.685 -8.997 1.00 96.31 97 ALA A O 1
ATOM 754 N N . GLN A 1 98 ? 3.812 16.981 -10.462 1.00 96.31 98 GLN A N 1
ATOM 755 C CA . GLN A 1 98 ? 3.862 15.922 -9.443 1.00 96.31 98 GLN A CA 1
ATOM 756 C C . GLN A 1 98 ? 5.136 15.985 -8.594 1.00 96.31 98 GLN A C 1
ATOM 758 O O . GLN A 1 98 ? 5.076 15.797 -7.381 1.00 96.31 98 GLN A O 1
ATOM 763 N N . ILE A 1 99 ? 6.282 16.279 -9.214 1.00 96.38 99 ILE A N 1
ATOM 764 C CA . ILE A 1 99 ? 7.549 16.456 -8.495 1.00 96.38 99 ILE A CA 1
ATOM 765 C C . ILE A 1 99 ? 7.433 17.625 -7.514 1.00 96.38 99 ILE A C 1
ATOM 767 O O . ILE A 1 99 ? 7.717 17.445 -6.334 1.00 96.38 99 ILE A O 1
ATOM 771 N N . ARG A 1 100 ? 6.915 18.778 -7.955 1.00 96.38 100 ARG A N 1
ATOM 772 C CA . ARG A 1 100 ? 6.709 19.946 -7.080 1.00 96.38 100 ARG A CA 1
ATOM 773 C C . ARG A 1 100 ? 5.777 19.651 -5.907 1.00 96.38 100 ARG A C 1
ATOM 775 O O . ARG A 1 100 ? 6.033 20.087 -4.789 1.00 96.38 100 ARG A O 1
ATOM 782 N N . GLU A 1 101 ? 4.696 18.913 -6.139 1.00 95.88 101 GLU A N 1
ATOM 783 C CA . GLU A 1 101 ? 3.780 18.512 -5.068 1.00 95.88 101 GLU A CA 1
ATOM 784 C C . GLU A 1 101 ? 4.481 17.622 -4.031 1.00 95.88 101 GLU A C 1
ATOM 786 O O . GLU A 1 101 ? 4.326 17.830 -2.825 1.00 95.88 101 GLU A O 1
ATOM 791 N N . LYS A 1 102 ? 5.302 16.672 -4.495 1.00 96.31 102 LYS A N 1
ATOM 792 C CA . LYS A 1 102 ? 6.083 15.792 -3.622 1.00 96.31 102 LYS A CA 1
ATOM 793 C C . LYS A 1 102 ? 7.189 16.527 -2.872 1.00 96.31 102 LYS A C 1
ATOM 795 O O . LYS A 1 102 ? 7.410 16.225 -1.702 1.00 96.31 102 LYS A O 1
ATOM 800 N N . GLU A 1 103 ? 7.828 17.517 -3.485 1.00 95.50 103 GLU A N 1
ATOM 801 C CA . GLU A 1 103 ? 8.789 18.401 -2.816 1.00 95.50 103 GLU A CA 1
ATOM 802 C C . GLU A 1 103 ? 8.119 19.202 -1.692 1.00 95.50 103 GLU A C 1
ATOM 804 O O . GLU A 1 103 ? 8.635 19.246 -0.577 1.00 95.50 103 GLU A O 1
ATOM 809 N N . LEU A 1 104 ? 6.924 19.756 -1.933 1.00 96.25 104 LEU A N 1
ATOM 810 C CA . LEU A 1 104 ? 6.142 20.453 -0.905 1.00 96.25 104 LEU A CA 1
ATOM 811 C C . LEU A 1 104 ? 5.710 19.527 0.240 1.00 96.25 104 LEU A C 1
ATOM 813 O O . LEU A 1 104 ? 5.690 19.936 1.400 1.00 96.25 104 LEU A O 1
ATOM 817 N N . GLU A 1 105 ? 5.341 18.285 -0.067 1.00 93.88 105 GLU A N 1
ATOM 818 C CA . GLU A 1 105 ? 5.002 17.280 0.942 1.00 93.88 105 GLU A CA 1
ATOM 819 C C . GLU A 1 105 ? 6.212 16.907 1.803 1.00 93.88 105 GLU A C 1
ATOM 821 O O . GLU A 1 105 ? 6.108 16.878 3.030 1.00 93.88 105 GLU A O 1
ATOM 826 N N . GLN A 1 106 ? 7.371 16.696 1.178 1.00 90.38 106 GLN A N 1
ATOM 827 C CA . GLN A 1 106 ? 8.619 16.448 1.892 1.00 90.38 106 GLN A CA 1
ATOM 828 C C . GLN A 1 106 ? 9.017 17.634 2.767 1.00 90.38 106 GLN A C 1
ATOM 830 O O . GLN A 1 106 ? 9.435 17.427 3.904 1.00 90.38 106 GLN A O 1
ATOM 835 N N . GLU A 1 107 ? 8.850 18.862 2.280 1.00 91.88 107 GLU A N 1
ATOM 836 C CA . GLU A 1 107 ? 9.174 20.057 3.053 1.00 91.88 107 GLU A CA 1
ATOM 837 C C . GLU A 1 107 ? 8.246 20.218 4.261 1.00 91.88 107 GLU A C 1
ATOM 839 O O . GLU A 1 107 ? 8.720 20.498 5.358 1.00 91.88 107 GLU A O 1
ATOM 844 N N . ARG A 1 108 ? 6.945 19.919 4.123 1.00 90.56 108 ARG A N 1
ATOM 845 C CA . ARG A 1 108 ? 6.027 19.864 5.276 1.00 90.56 108 ARG A CA 1
ATOM 846 C C . ARG A 1 108 ? 6.523 18.886 6.341 1.00 90.56 108 ARG A C 1
ATOM 848 O O . ARG A 1 108 ? 6.577 19.249 7.511 1.00 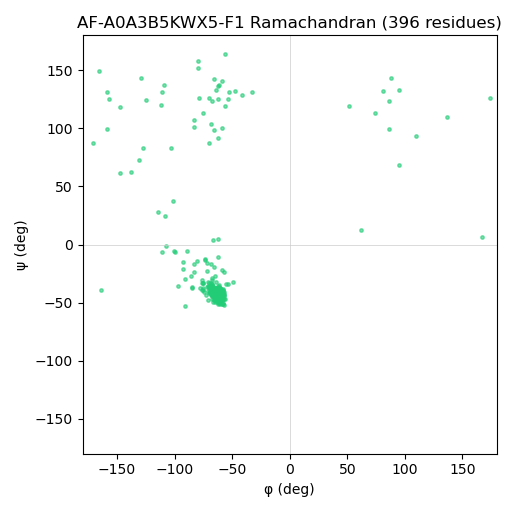90.56 108 ARG A O 1
ATOM 855 N N . ILE A 1 109 ? 6.935 17.683 5.939 1.00 85.75 109 ILE A N 1
ATOM 856 C CA . ILE A 1 109 ? 7.445 16.658 6.865 1.00 85.75 109 ILE A CA 1
ATOM 857 C C . ILE A 1 109 ? 8.768 17.093 7.517 1.00 85.75 109 ILE A C 1
ATOM 859 O O . ILE A 1 109 ? 8.971 16.826 8.700 1.00 85.75 109 ILE A O 1
ATOM 863 N N . ARG A 1 110 ? 9.660 17.758 6.770 1.00 85.00 110 ARG A N 1
ATOM 864 C CA . ARG A 1 110 ? 10.943 18.281 7.278 1.00 85.00 110 ARG A CA 1
ATOM 865 C C . ARG A 1 110 ? 10.767 19.462 8.224 1.00 85.00 110 ARG A C 1
ATOM 867 O O . ARG A 1 110 ? 11.497 19.568 9.201 1.00 85.00 110 ARG A O 1
ATOM 874 N N . SER A 1 111 ? 9.803 20.331 7.936 1.00 83.75 111 SER A N 1
ATOM 875 C CA . SER A 1 111 ? 9.470 21.495 8.761 1.00 83.75 111 SER A CA 1
ATOM 876 C C . SER A 1 111 ? 8.740 21.122 10.054 1.00 83.75 111 SER A C 1
ATOM 878 O O . SER A 1 111 ? 8.618 21.955 10.952 1.00 83.75 111 SER A O 1
ATOM 880 N N . GLN A 1 112 ? 8.256 19.879 10.162 1.00 85.31 112 GLN A N 1
ATOM 881 C CA . GLN A 1 112 ? 7.574 19.409 11.354 1.00 85.31 112 GLN A CA 1
ATOM 882 C C . GLN A 1 112 ? 8.573 19.249 12.513 1.00 85.31 112 GLN A C 1
ATOM 884 O O . GLN A 1 112 ? 9.564 18.532 12.365 1.00 85.31 112 GLN A O 1
ATOM 889 N N . PRO A 1 113 ? 8.324 19.863 13.680 1.00 82.56 113 PRO A N 1
ATOM 890 C CA . PRO A 1 113 ? 9.219 19.741 14.822 1.00 82.56 113 PRO A CA 1
ATOM 891 C C . PRO A 1 113 ? 9.294 18.298 15.342 1.00 82.56 113 PRO A C 1
ATOM 893 O O . PRO A 1 113 ? 8.262 17.677 15.600 1.00 82.56 113 PRO A O 1
ATOM 896 N N . ASP A 1 114 ? 10.502 17.784 15.590 1.00 78.44 114 ASP A N 1
ATOM 897 C CA . ASP A 1 114 ? 10.707 16.397 16.051 1.00 78.44 114 ASP A CA 1
ATOM 898 C C . ASP A 1 114 ? 9.925 16.058 17.332 1.00 78.44 114 ASP A C 1
ATOM 900 O O . ASP A 1 114 ? 9.371 14.967 17.476 1.00 78.44 114 ASP A O 1
ATOM 904 N N . HIS A 1 115 ? 9.763 17.040 18.219 1.00 81.44 115 HIS A N 1
ATOM 905 C CA . HIS A 1 115 ? 9.054 16.865 19.483 1.00 81.44 115 HIS A CA 1
ATOM 906 C C . HIS A 1 115 ? 7.549 16.565 19.329 1.00 81.44 115 HIS A C 1
ATOM 908 O O . HIS A 1 115 ? 6.926 16.080 20.274 1.00 81.44 115 HIS A O 1
ATOM 914 N N . GLU A 1 116 ? 6.926 16.856 18.182 1.00 85.06 116 GLU A N 1
ATOM 915 C CA . GLU A 1 116 ? 5.526 16.484 17.935 1.00 85.06 116 GLU A CA 1
ATOM 916 C C . GLU A 1 116 ? 5.372 14.974 17.747 1.00 85.06 116 GLU A C 1
ATOM 918 O O . GLU A 1 116 ? 4.441 14.377 18.292 1.00 85.06 116 GLU A O 1
ATOM 923 N N . LYS A 1 117 ? 6.324 14.346 17.044 1.00 85.50 117 LYS A N 1
ATOM 924 C CA . LYS A 1 117 ? 6.372 12.888 16.870 1.00 85.50 117 LYS A CA 1
ATOM 925 C C . LYS A 1 117 ? 6.609 12.209 18.213 1.00 85.50 117 LYS A C 1
ATOM 927 O O . LYS A 1 117 ? 5.903 11.261 18.543 1.00 85.50 117 LYS A O 1
ATOM 932 N N . ASP A 1 118 ? 7.516 12.744 19.027 1.00 89.12 118 ASP A N 1
ATOM 933 C CA . ASP A 1 118 ? 7.778 12.216 20.369 1.00 89.12 118 ASP A CA 1
ATOM 934 C C . ASP A 1 118 ? 6.557 12.326 21.293 1.00 89.12 118 ASP A C 1
ATOM 936 O O . ASP A 1 118 ? 6.254 11.387 22.032 1.00 89.12 118 ASP A O 1
ATOM 940 N N . ARG A 1 119 ? 5.804 13.433 21.225 1.00 91.06 119 ARG A N 1
ATOM 941 C CA . ARG A 1 119 ? 4.543 13.596 21.971 1.00 91.06 119 ARG A CA 1
ATOM 942 C C . ARG A 1 119 ? 3.482 12.590 21.532 1.00 91.06 119 ARG A C 1
ATOM 944 O O . ARG A 1 119 ? 2.781 12.043 22.382 1.00 91.06 119 ARG A O 1
ATOM 951 N N . GLU A 1 120 ? 3.356 12.337 20.231 1.00 93.00 120 GLU A N 1
AT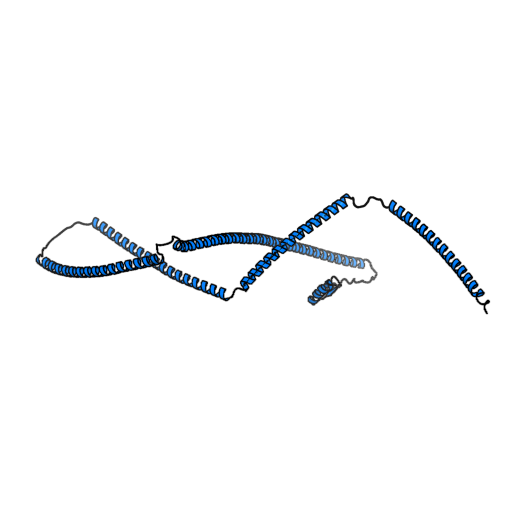OM 952 C CA . GLU A 1 120 ? 2.425 11.329 19.713 1.00 93.00 120 GLU A CA 1
ATOM 953 C C . GLU A 1 120 ? 2.840 9.917 20.135 1.00 93.00 120 GLU A C 1
ATOM 955 O O . GLU A 1 120 ? 2.012 9.150 20.619 1.00 93.00 120 GLU A O 1
ATOM 960 N N . ILE A 1 121 ? 4.132 9.592 20.066 1.00 93.75 121 ILE A N 1
ATOM 961 C CA . ILE A 1 121 ? 4.667 8.310 20.538 1.00 93.75 121 ILE A CA 1
ATOM 962 C C . ILE A 1 121 ? 4.376 8.117 22.030 1.00 93.75 121 ILE A C 1
ATOM 964 O O . ILE A 1 121 ? 3.944 7.039 22.433 1.00 93.75 121 ILE A O 1
ATOM 968 N N . GLN A 1 122 ? 4.576 9.145 22.858 1.00 95.75 122 GLN A N 1
ATOM 969 C CA . GLN A 1 122 ? 4.254 9.086 24.286 1.00 95.75 122 GLN A CA 1
ATOM 970 C C . GLN A 1 122 ? 2.757 8.864 24.525 1.00 95.75 122 GLN A C 1
ATOM 972 O O . GLN A 1 122 ? 2.389 8.019 25.340 1.00 95.75 122 GLN A O 1
ATOM 977 N N . ARG A 1 123 ? 1.892 9.565 23.782 1.00 97.75 123 ARG A N 1
ATOM 978 C CA . ARG A 1 123 ? 0.436 9.385 23.851 1.00 97.75 123 ARG A CA 1
ATOM 979 C C . ARG A 1 123 ? 0.028 7.958 23.477 1.00 97.75 123 ARG A C 1
ATOM 981 O O . ARG A 1 123 ? -0.752 7.343 24.201 1.00 97.75 123 ARG A O 1
ATOM 988 N N . LEU A 1 124 ? 0.573 7.421 22.385 1.00 97.69 124 LEU A N 1
ATOM 989 C CA . LEU A 1 124 ? 0.289 6.060 21.927 1.00 97.69 124 LEU A CA 1
ATOM 990 C C . LEU A 1 124 ? 0.789 5.005 22.916 1.00 97.69 124 LEU A C 1
ATOM 992 O O . LEU A 1 124 ? 0.073 4.045 23.188 1.00 97.69 124 LEU A O 1
ATOM 996 N N . ARG A 1 125 ? 1.978 5.195 23.502 1.00 97.69 125 ARG A N 1
ATOM 997 C CA . ARG A 1 125 ? 2.504 4.307 24.551 1.00 97.69 125 ARG A CA 1
ATOM 998 C C . ARG A 1 125 ? 1.606 4.302 25.785 1.00 97.69 125 ARG A C 1
ATOM 1000 O O . ARG A 1 125 ? 1.222 3.231 26.234 1.00 97.69 125 ARG A O 1
ATOM 1007 N N . ALA A 1 126 ? 1.189 5.472 26.269 1.00 97.69 126 ALA A N 1
ATOM 1008 C CA . ALA A 1 126 ? 0.278 5.564 27.411 1.00 97.69 126 ALA A CA 1
ATOM 1009 C C . ALA A 1 126 ? -1.077 4.882 27.137 1.00 97.69 126 ALA A C 1
ATOM 1011 O O . ALA A 1 126 ? -1.605 4.182 28.000 1.00 97.69 126 ALA A O 1
ATOM 1012 N N . ALA A 1 127 ? -1.625 5.046 25.928 1.00 97.81 127 ALA A N 1
ATOM 1013 C CA . ALA A 1 127 ? -2.869 4.390 25.525 1.00 97.81 127 ALA A CA 1
ATOM 1014 C C . ALA A 1 127 ? -2.728 2.859 25.422 1.00 97.81 127 ALA A C 1
ATOM 1016 O O . ALA A 1 127 ? -3.650 2.131 25.790 1.00 97.81 127 ALA A O 1
ATOM 1017 N N . LEU A 1 128 ? -1.580 2.368 24.941 1.00 98.00 128 LEU A N 1
ATOM 1018 C CA . LEU A 1 128 ? -1.275 0.937 24.895 1.00 98.00 128 LEU A CA 1
ATOM 1019 C C . LEU A 1 128 ? -1.165 0.342 26.299 1.00 98.00 128 LEU A C 1
ATOM 1021 O O . LEU A 1 128 ? -1.814 -0.663 26.571 1.00 98.00 128 LEU A O 1
ATOM 1025 N N . GLU A 1 129 ? -0.431 0.988 27.204 1.00 97.94 129 GLU A N 1
ATOM 1026 C CA . GLU A 1 129 ? -0.302 0.515 28.586 1.00 97.94 129 GLU A CA 1
ATOM 1027 C C . GLU A 1 129 ? -1.655 0.473 29.317 1.00 97.94 129 GLU A C 1
ATOM 1029 O O . GLU A 1 129 ? -1.928 -0.455 30.076 1.00 97.94 129 GLU A O 1
ATOM 1034 N N . GLU A 1 130 ? -2.535 1.455 29.088 1.00 97.50 130 GLU A N 1
ATOM 1035 C CA . GLU A 1 130 ? -3.895 1.439 29.647 1.00 97.50 130 GLU A CA 1
ATOM 1036 C C . GLU A 1 130 ? -4.705 0.250 29.128 1.00 97.50 130 GLU A C 1
ATOM 1038 O O . GLU A 1 130 ? -5.370 -0.449 29.898 1.00 97.50 130 GLU A O 1
ATOM 1043 N N . ARG A 1 131 ? -4.606 -0.027 27.825 1.00 97.88 131 ARG A N 1
ATOM 1044 C CA . ARG A 1 131 ? -5.271 -1.176 27.216 1.00 97.88 131 ARG A CA 1
ATOM 1045 C C . ARG A 1 131 ? -4.749 -2.494 27.789 1.00 97.88 131 ARG A C 1
ATOM 1047 O O . ARG A 1 131 ? -5.559 -3.360 28.108 1.00 97.88 131 ARG A O 1
ATOM 1054 N N . GLU A 1 132 ? -3.438 -2.638 27.958 1.00 98.00 132 GLU A N 1
ATOM 1055 C CA . GLU A 1 132 ? -2.826 -3.830 28.557 1.00 98.00 132 GLU A CA 1
ATOM 1056 C C . GLU A 1 132 ? -3.292 -4.040 30.005 1.00 98.00 132 GLU A C 1
ATOM 1058 O O . GLU A 1 132 ? -3.640 -5.160 30.385 1.00 98.00 132 GLU A O 1
ATOM 1063 N N . ARG A 1 133 ? -3.395 -2.969 30.805 1.00 98.12 133 ARG A N 1
ATOM 1064 C CA . ARG A 1 133 ? -3.939 -3.046 32.174 1.00 98.12 133 ARG A CA 1
ATOM 1065 C C . ARG A 1 133 ? -5.408 -3.472 32.190 1.00 98.12 133 ARG A C 1
ATOM 1067 O O . ARG A 1 133 ? -5.795 -4.327 32.997 1.00 98.12 133 ARG A O 1
ATOM 1074 N N . ALA A 1 134 ? -6.225 -2.920 31.295 1.00 97.31 134 ALA A N 1
ATOM 1075 C CA . ALA A 1 134 ? -7.629 -3.304 31.165 1.00 97.31 134 ALA A CA 1
ATOM 1076 C C . ALA A 1 134 ? -7.779 -4.772 30.725 1.00 97.31 134 ALA A C 1
ATOM 1078 O O . ALA A 1 134 ? -8.630 -5.497 31.244 1.00 97.31 134 ALA A O 1
ATOM 1079 N N . GLU A 1 135 ? -6.928 -5.234 29.809 1.00 97.69 135 GLU A N 1
ATOM 1080 C CA . GLU A 1 135 ? -6.927 -6.608 29.306 1.00 97.69 135 GLU A CA 1
ATOM 1081 C C . GLU A 1 135 ? -6.467 -7.615 30.371 1.00 97.69 135 GLU A C 1
ATOM 1083 O O . GLU A 1 135 ? -7.113 -8.648 30.554 1.00 97.69 135 GLU A O 1
ATOM 1088 N N . ALA A 1 136 ? -5.442 -7.279 31.160 1.00 97.38 136 ALA A N 1
ATOM 1089 C CA . ALA A 1 136 ? -5.024 -8.075 32.313 1.00 97.38 136 ALA A CA 1
ATOM 1090 C C . ALA A 1 136 ? -6.153 -8.215 33.347 1.00 97.38 136 ALA A C 1
ATOM 1092 O O . ALA A 1 136 ? -6.456 -9.320 33.798 1.00 97.38 136 ALA A O 1
ATOM 1093 N N . THR A 1 137 ? -6.835 -7.110 33.666 1.00 97.56 137 THR A N 1
ATOM 1094 C CA . THR A 1 137 ? -7.980 -7.112 34.592 1.00 97.56 137 THR A CA 1
ATOM 1095 C C . THR A 1 137 ? -9.120 -7.977 34.057 1.00 97.56 137 THR A C 1
ATOM 1097 O O . THR A 1 137 ? -9.671 -8.808 34.780 1.00 97.56 137 THR A O 1
ATOM 1100 N N . ARG A 1 138 ? -9.447 -7.838 32.766 1.00 98.06 138 ARG A N 1
ATOM 1101 C CA . ARG A 1 138 ? -10.463 -8.660 32.100 1.00 98.06 138 ARG A CA 1
ATOM 1102 C C . ARG A 1 138 ? -10.118 -10.147 32.169 1.00 98.06 138 ARG A C 1
ATOM 1104 O O . ARG A 1 138 ? -11.002 -10.944 32.457 1.00 98.06 138 ARG A O 1
ATOM 1111 N N . SER A 1 139 ? -8.861 -10.512 31.921 1.00 98.06 139 SER A N 1
ATOM 1112 C CA . SER A 1 139 ? -8.396 -11.902 31.969 1.00 98.06 139 SER A CA 1
ATOM 1113 C C . SER A 1 139 ? -8.622 -12.527 33.348 1.00 98.06 139 SER A C 1
ATOM 1115 O O . SER A 1 139 ? -9.234 -13.589 33.447 1.00 98.06 139 SER A O 1
ATOM 1117 N N . VAL A 1 140 ? -8.239 -11.826 34.422 1.00 98.06 140 VAL A N 1
ATOM 1118 C CA . VAL A 1 140 ? -8.442 -12.297 35.803 1.00 98.06 140 VAL A CA 1
ATOM 1119 C C . VAL A 1 140 ? -9.928 -12.486 36.123 1.00 98.06 140 VAL A C 1
ATOM 1121 O O . VAL A 1 140 ? -10.307 -13.511 36.687 1.00 98.06 140 VAL A O 1
ATOM 1124 N N . LEU A 1 141 ? -10.785 -11.539 35.723 1.00 97.75 141 LEU A N 1
ATOM 1125 C CA . LEU A 1 141 ? -12.233 -11.653 35.927 1.00 97.75 141 LEU A CA 1
ATOM 1126 C C . LEU A 1 141 ? -12.836 -12.825 35.143 1.00 97.75 141 LEU A C 1
ATOM 1128 O O . LEU A 1 141 ? -13.674 -13.548 35.677 1.00 97.75 141 LEU A O 1
ATOM 1132 N N . CYS A 1 142 ? -12.404 -13.043 33.898 1.00 98.00 142 CYS A N 1
ATOM 1133 C CA . CYS A 1 142 ? -12.849 -14.184 33.100 1.00 98.00 142 CYS A CA 1
ATOM 1134 C C . CYS A 1 142 ? -12.450 -15.520 33.741 1.00 98.00 142 CYS A C 1
ATOM 1136 O O . CYS A 1 142 ? -13.286 -16.420 33.800 1.00 98.00 142 CYS A O 1
ATOM 1138 N N . SER A 1 143 ? -11.219 -15.639 34.247 1.00 97.38 143 SER A N 1
ATOM 1139 C CA . SER A 1 143 ? -10.766 -16.841 34.956 1.00 97.38 143 SER A CA 1
ATOM 1140 C C . SER A 1 143 ? -11.574 -17.082 36.232 1.00 97.38 143 SER A C 1
ATOM 1142 O O . SER A 1 143 ? -12.087 -18.179 36.423 1.00 97.38 143 SER A O 1
ATOM 1144 N N . SER A 1 144 ? -11.783 -16.049 37.056 1.00 97.75 144 SER A N 1
ATOM 1145 C CA . SER A 1 144 ? -12.552 -16.175 38.302 1.00 97.75 144 SER A CA 1
ATOM 1146 C C . SER A 1 144 ? -14.015 -16.560 38.060 1.00 97.75 144 SER A C 1
ATOM 1148 O O . SER A 1 144 ? -14.544 -17.418 38.763 1.00 97.75 144 SER A O 1
ATOM 1150 N N . LEU A 1 145 ? -14.662 -15.983 37.043 1.00 98.06 145 LEU A N 1
ATOM 1151 C CA . LEU A 1 145 ? -16.032 -16.353 36.674 1.00 98.06 145 LEU A CA 1
ATOM 1152 C C . LEU A 1 145 ? -16.123 -17.789 36.143 1.00 98.06 145 LEU A C 1
ATOM 1154 O O . LEU A 1 145 ? -17.119 -18.471 36.386 1.00 98.06 145 LEU A O 1
ATOM 1158 N N . ALA A 1 146 ? -15.106 -18.260 35.417 1.00 97.94 146 ALA A N 1
ATOM 1159 C CA . ALA A 1 146 ? -15.049 -19.646 34.962 1.00 97.94 146 ALA A CA 1
ATOM 1160 C C . ALA A 1 146 ? -14.907 -20.617 36.146 1.00 97.94 146 ALA A C 1
ATOM 1162 O O . ALA A 1 146 ? -15.639 -21.605 36.215 1.00 97.94 146 ALA A O 1
ATOM 1163 N N . GLU A 1 147 ? -14.036 -20.299 37.106 1.00 98.12 147 GLU A N 1
ATOM 1164 C CA . GLU A 1 147 ? -13.860 -21.075 38.338 1.00 98.12 147 GLU A CA 1
ATOM 1165 C C . GLU A 1 147 ? -15.153 -21.134 39.166 1.00 98.12 147 GLU A C 1
ATOM 1167 O O . GLU A 1 147 ? -15.554 -22.212 39.607 1.00 98.12 147 GLU A O 1
ATOM 1172 N N . GLU A 1 148 ? -15.858 -20.009 39.322 1.00 98.06 148 GLU A N 1
ATOM 1173 C CA . GLU A 1 148 ? -17.141 -19.958 40.031 1.00 98.06 148 GLU A CA 1
ATOM 1174 C C . GLU A 1 148 ? -18.219 -20.792 39.317 1.00 98.06 148 GLU A C 1
ATOM 1176 O O . GLU A 1 148 ? -18.948 -21.560 39.952 1.00 98.06 148 GLU A O 1
ATOM 1181 N N . ALA A 1 149 ? -18.289 -20.721 37.983 1.00 97.81 149 ALA A N 1
ATOM 1182 C CA . ALA A 1 149 ? -19.210 -21.540 37.196 1.00 97.81 149 ALA A CA 1
ATOM 1183 C C . ALA A 1 149 ? -18.929 -23.046 37.349 1.00 97.81 149 ALA A C 1
ATOM 1185 O O . ALA A 1 149 ? -19.862 -23.852 37.432 1.00 97.81 149 ALA A O 1
ATOM 1186 N N . ASP A 1 150 ? -17.659 -23.444 37.408 1.00 98.06 150 ASP A N 1
ATOM 1187 C CA . ASP A 1 150 ? -17.268 -24.837 37.616 1.00 98.06 150 ASP A CA 1
ATOM 1188 C C . ASP A 1 150 ? -17.533 -25.297 39.055 1.00 98.06 150 ASP A C 1
ATOM 1190 O O . ASP A 1 150 ? -18.016 -26.416 39.264 1.00 98.06 150 ASP A O 1
ATOM 1194 N N . GLN A 1 151 ? -17.341 -24.420 40.044 1.00 98.38 151 GLN A N 1
ATOM 1195 C CA . GLN A 1 151 ? -17.701 -24.685 41.437 1.00 98.38 151 GLN A CA 1
ATOM 1196 C C . GLN A 1 151 ? -19.210 -24.908 41.598 1.00 98.38 151 GLN A C 1
ATOM 1198 O O . GLN A 1 151 ? -19.622 -25.884 42.232 1.00 98.38 151 GLN A O 1
ATOM 1203 N N . LEU A 1 152 ? -20.040 -24.056 40.988 1.00 98.44 152 LEU A N 1
ATOM 1204 C CA . LEU A 1 152 ? -21.498 -24.202 41.001 1.00 98.44 152 LEU A CA 1
ATOM 1205 C C . LEU A 1 152 ? -21.944 -25.491 40.301 1.00 98.44 152 LEU A C 1
ATOM 1207 O O . LEU A 1 152 ? -22.811 -26.204 40.812 1.00 98.44 152 LEU A O 1
ATOM 1211 N N . ARG A 1 153 ? -21.320 -25.850 39.170 1.00 98.06 153 ARG A N 1
ATOM 1212 C CA . ARG A 1 153 ? -21.563 -27.141 38.504 1.00 98.06 153 ARG A CA 1
ATOM 1213 C C . ARG A 1 153 ? -21.199 -28.325 39.402 1.00 98.06 153 ARG A C 1
ATOM 1215 O O . ARG A 1 153 ? -21.962 -29.290 39.470 1.00 98.06 153 ARG A O 1
ATOM 1222 N N . GLY A 1 154 ? -20.084 -28.239 40.127 1.00 98.00 154 GLY A N 1
ATOM 1223 C CA . GLY A 1 154 ? -19.675 -29.238 41.114 1.00 98.00 154 GLY A CA 1
ATOM 1224 C C . GLY A 1 154 ? -20.677 -29.387 42.264 1.00 98.00 154 GLY A C 1
ATOM 1225 O O . GLY A 1 154 ? -21.075 -30.508 42.590 1.00 98.00 154 GLY A O 1
ATOM 1226 N N . GLN A 1 155 ? -21.139 -28.269 42.835 1.00 98.31 155 GLN A N 1
ATOM 1227 C CA . GLN A 1 155 ? -22.157 -28.254 43.892 1.00 98.31 155 GLN A CA 1
ATOM 1228 C C . GLN A 1 155 ? -23.476 -28.866 43.416 1.00 98.31 155 GLN A C 1
ATOM 1230 O O . GLN A 1 155 ? -24.004 -29.757 44.080 1.00 98.31 155 GLN A O 1
ATOM 1235 N N . LEU A 1 156 ? -23.968 -28.462 42.241 1.00 98.25 156 LEU A N 1
ATOM 1236 C CA . LEU A 1 156 ? -25.188 -29.017 41.658 1.00 98.25 156 LEU A CA 1
ATOM 1237 C C . LEU A 1 156 ? -25.057 -30.532 41.441 1.00 98.25 156 LEU A C 1
ATOM 1239 O O . LEU A 1 156 ? -25.961 -31.288 41.788 1.00 98.25 156 LEU A O 1
ATOM 1243 N N . GLY A 1 157 ? -23.911 -30.992 40.929 1.00 98.06 157 GLY A N 1
ATOM 1244 C CA . GLY A 1 157 ? -23.621 -32.417 40.768 1.00 98.06 157 GLY A CA 1
ATOM 1245 C C . GLY A 1 157 ? -23.638 -33.191 42.092 1.00 98.06 157 GLY A C 1
ATOM 1246 O O . GLY A 1 157 ? -24.151 -34.310 42.143 1.00 98.06 157 GLY A O 1
ATOM 1247 N N . ALA A 1 158 ? -23.132 -32.599 43.178 1.00 97.44 158 ALA A N 1
ATOM 1248 C CA . ALA A 1 158 ? -23.210 -33.187 44.514 1.00 97.44 158 ALA A CA 1
ATOM 1249 C C . ALA A 1 158 ? -24.659 -33.251 45.026 1.00 97.44 158 ALA A C 1
ATOM 1251 O O . ALA A 1 158 ? -25.086 -34.297 45.513 1.00 97.44 158 ALA A O 1
ATOM 1252 N N . THR A 1 159 ? -25.442 -32.182 44.852 1.00 97.50 159 THR A N 1
ATOM 1253 C CA . THR A 1 159 ? -26.866 -32.163 45.219 1.00 97.50 159 THR A CA 1
ATOM 1254 C C . THR A 1 159 ? -27.657 -33.225 44.456 1.00 97.50 159 THR A C 1
ATOM 1256 O O . THR A 1 159 ? -28.448 -33.946 45.059 1.00 97.50 159 THR A O 1
ATOM 1259 N N . VAL A 1 160 ? -27.399 -33.394 43.154 1.00 98.12 160 VAL A N 1
ATOM 1260 C CA . VAL A 1 160 ? -28.037 -34.438 42.337 1.00 98.12 160 VAL A CA 1
ATOM 1261 C C . VAL A 1 160 ? -27.738 -35.836 42.886 1.00 98.12 160 VAL A C 1
ATOM 1263 O O . VAL A 1 160 ? -28.662 -36.641 42.999 1.00 98.12 160 VAL A O 1
ATOM 1266 N N . LYS A 1 161 ? -26.490 -36.124 43.283 1.00 97.56 161 LYS A N 1
ATOM 1267 C CA . LYS A 1 161 ? -26.131 -37.414 43.904 1.00 97.56 161 LYS A CA 1
ATOM 1268 C C . LYS A 1 161 ? -26.892 -37.654 45.208 1.00 97.56 161 LYS A C 1
ATOM 1270 O O . LYS A 1 161 ? -27.439 -38.736 45.397 1.00 97.56 161 LYS A O 1
ATOM 1275 N N . VAL A 1 162 ? -27.000 -36.638 46.069 1.00 97.19 162 VAL A N 1
ATOM 1276 C CA . VAL A 1 162 ? -27.782 -36.732 47.315 1.00 97.19 162 VAL A CA 1
ATOM 1277 C C . VAL A 1 162 ? -29.255 -37.027 47.015 1.00 97.19 162 VAL A C 1
ATOM 1279 O O . VAL A 1 162 ? -29.843 -37.916 47.629 1.00 97.19 162 VAL A O 1
ATOM 1282 N N . CYS A 1 163 ? -29.855 -36.342 46.037 1.00 95.81 163 CYS A N 1
ATOM 1283 C CA . CYS A 1 163 ? -31.232 -36.613 45.621 1.00 95.81 163 CYS A CA 1
ATOM 1284 C C . CYS A 1 163 ? -31.412 -38.048 45.094 1.00 95.81 163 CYS A C 1
ATOM 1286 O O . CYS A 1 163 ? -32.398 -38.701 45.436 1.00 95.81 163 CYS A O 1
ATOM 1288 N N . GLN A 1 164 ? -30.461 -38.560 44.307 1.00 96.00 164 GLN A N 1
ATOM 1289 C CA . GLN A 1 164 ? -30.475 -39.945 43.819 1.00 96.00 164 GLN A CA 1
ATOM 1290 C C . GLN A 1 164 ? -30.394 -40.963 44.967 1.00 96.00 164 GLN A C 1
ATOM 1292 O O . GLN A 1 164 ? -31.143 -41.938 44.977 1.00 96.00 164 GLN A O 1
ATOM 1297 N N . GLU A 1 165 ? -29.537 -40.732 45.966 1.00 96.00 165 GLU A N 1
ATOM 1298 C CA . GLU A 1 165 ? -29.428 -41.603 47.143 1.00 96.00 165 GLU A CA 1
ATOM 1299 C C . GLU A 1 165 ? -30.709 -41.622 47.985 1.00 96.00 165 GLU A C 1
ATOM 1301 O O . GLU A 1 165 ? -31.123 -42.687 48.451 1.00 96.00 165 GLU A O 1
ATOM 1306 N N . LEU A 1 166 ? -31.344 -40.462 48.181 1.00 95.38 166 LEU A N 1
ATOM 1307 C CA . LEU A 1 166 ? -32.617 -40.355 48.897 1.00 95.38 166 LEU A CA 1
ATOM 1308 C C . LEU A 1 166 ? -33.736 -41.101 48.162 1.00 95.38 166 LEU A C 1
ATOM 1310 O O . LEU A 1 166 ? -34.472 -41.858 48.794 1.00 95.38 166 LEU A O 1
ATOM 1314 N N . LEU A 1 167 ? -33.821 -40.963 46.836 1.00 93.06 167 LEU A N 1
ATOM 1315 C CA . LEU A 1 167 ? -34.756 -41.739 46.015 1.00 93.06 167 LEU A CA 1
ATOM 1316 C C . LEU A 1 167 ? -34.524 -43.249 46.180 1.00 93.06 167 LEU A C 1
ATOM 1318 O O . LEU A 1 167 ? -35.463 -43.985 46.473 1.00 93.06 167 LEU A O 1
ATOM 1322 N N . ALA A 1 168 ? -33.270 -43.705 46.113 1.00 91.94 168 ALA A N 1
ATOM 1323 C CA . ALA A 1 168 ? -32.927 -45.115 46.305 1.00 91.94 168 ALA A CA 1
ATOM 1324 C C . ALA A 1 168 ? -33.216 -45.634 47.731 1.00 91.94 168 ALA A C 1
ATOM 1326 O O . ALA A 1 168 ? -33.425 -46.835 47.929 1.00 91.94 168 ALA A O 1
ATOM 1327 N N . ARG A 1 169 ? -33.198 -44.768 48.757 1.00 92.75 169 ARG A N 1
ATOM 1328 C CA . ARG A 1 169 ? -33.639 -45.112 50.126 1.00 92.75 169 ARG A CA 1
ATOM 1329 C C . ARG A 1 169 ? -35.156 -45.275 50.191 1.00 92.75 169 ARG A C 1
ATOM 1331 O O . ARG A 1 169 ? -35.614 -46.303 50.677 1.00 92.75 169 ARG A O 1
ATOM 1338 N N . LEU A 1 170 ? -35.909 -44.332 49.629 1.00 89.69 170 LEU A N 1
ATOM 1339 C CA . LEU A 1 170 ? -37.374 -44.384 49.589 1.00 89.69 170 LEU A CA 1
ATOM 1340 C C . LEU A 1 170 ? -37.894 -45.600 48.806 1.00 89.69 170 LEU A C 1
ATOM 1342 O O . LEU A 1 170 ? -38.880 -46.224 49.195 1.00 89.69 170 LEU A O 1
ATOM 1346 N N . GLU A 1 171 ? -37.219 -45.989 47.724 1.00 87.69 171 GLU A N 1
ATOM 1347 C CA . GLU A 1 171 ? -37.546 -47.206 46.969 1.00 87.69 171 GLU A CA 1
ATOM 1348 C C . GLU A 1 171 ? -37.269 -48.497 47.758 1.00 87.69 171 GLU A C 1
ATOM 1350 O O . GLU A 1 171 ? -37.974 -49.494 47.573 1.00 87.69 171 GLU A O 1
ATOM 1355 N N . ARG A 1 172 ? -36.268 -48.491 48.652 1.00 84.06 172 ARG A N 1
ATOM 1356 C CA . ARG A 1 172 ? -35.995 -49.604 49.576 1.00 84.06 172 ARG A CA 1
ATOM 1357 C C . ARG A 1 172 ? -37.008 -49.666 50.713 1.00 84.06 172 ARG A C 1
ATOM 1359 O O . ARG A 1 172 ? -37.460 -50.759 51.032 1.00 84.06 172 ARG A O 1
ATOM 1366 N N . GLU A 1 173 ? -37.401 -48.525 51.272 1.00 74.19 173 GLU A N 1
ATOM 1367 C CA . GLU A 1 173 ? -38.445 -48.450 52.304 1.00 74.19 173 GLU A CA 1
ATOM 1368 C C . GLU A 1 173 ? -39.806 -48.890 51.760 1.00 74.19 173 GLU A C 1
ATOM 1370 O O . GLU A 1 173 ? -40.471 -49.713 52.378 1.00 74.19 173 GLU A O 1
ATOM 1375 N N . LYS A 1 174 ? -40.177 -48.500 50.533 1.00 66.12 174 LYS A N 1
ATOM 1376 C CA . LYS A 1 174 ? -41.377 -49.043 49.867 1.00 66.12 174 LYS A CA 1
ATOM 1377 C C . LYS A 1 174 ? -41.360 -50.567 49.692 1.00 66.12 174 LYS A C 1
ATOM 1379 O O . LYS A 1 174 ? -42.421 -51.162 49.525 1.00 66.12 174 LYS A O 1
ATOM 1384 N N . LYS A 1 175 ? -40.183 -51.203 49.705 1.00 58.44 175 LYS A N 1
ATOM 1385 C CA . LYS A 1 175 ? -40.028 -52.666 49.651 1.00 58.44 175 LYS A CA 1
ATOM 1386 C C . LYS A 1 175 ? -40.018 -53.332 51.030 1.00 58.44 175 LYS A C 1
ATOM 1388 O O . LYS A 1 175 ? -40.040 -54.557 51.088 1.00 58.44 175 LYS A O 1
ATOM 1393 N N . GLY A 1 176 ? -40.024 -52.570 52.120 1.00 55.25 176 GLY A N 1
ATOM 1394 C CA . GLY A 1 176 ? -40.092 -53.115 53.469 1.00 55.25 176 GLY A CA 1
ATOM 1395 C C . GLY A 1 176 ? -40.591 -52.087 54.469 1.00 55.25 176 GLY A C 1
ATOM 1396 O O . GLY A 1 176 ? -39.811 -51.272 54.949 1.00 55.25 176 GLY A O 1
ATOM 1397 N N . THR A 1 177 ? -41.873 -52.138 54.832 1.00 45.09 177 THR A N 1
ATOM 1398 C CA . THR A 1 177 ? -42.327 -51.544 56.096 1.00 45.09 177 THR A CA 1
ATOM 1399 C C . THR A 1 177 ? -43.631 -52.179 56.572 1.00 45.09 177 THR A C 1
ATOM 1401 O O . THR A 1 177 ? -44.625 -52.202 55.850 1.00 45.09 177 THR A O 1
ATOM 1404 N N . GLY A 1 178 ? -43.609 -52.673 57.808 1.00 34.16 178 GLY A N 1
ATOM 1405 C CA . GLY A 1 178 ? -44.764 -53.011 58.630 1.00 34.16 178 GLY A CA 1
ATOM 1406 C C . GLY A 1 178 ? -44.328 -53.027 60.100 1.00 34.16 178 GLY A C 1
ATOM 1407 O O . GLY A 1 178 ? -43.302 -53.631 60.408 1.00 34.16 178 GLY A O 1
ATOM 1408 N N . GLY A 1 179 ? -45.096 -52.353 60.961 1.00 33.03 179 GLY A N 1
ATOM 1409 C CA . GLY A 1 179 ? -44.934 -52.272 62.425 1.00 33.03 179 GLY A CA 1
ATOM 1410 C C . GLY A 1 179 ? -44.477 -50.879 62.878 1.00 33.03 179 GLY A C 1
ATOM 1411 O O . GLY A 1 179 ? -43.319 -50.537 62.665 1.00 33.03 179 GLY A O 1
ATOM 1412 N N . GLU A 1 180 ? -45.355 -49.938 63.245 1.00 35.31 180 GLU A N 1
ATOM 1413 C CA . GLU A 1 180 ? -46.257 -49.822 64.426 1.00 35.31 180 GLU A CA 1
ATOM 1414 C C . GLU A 1 180 ? -45.527 -49.470 65.739 1.00 35.31 180 GLU A C 1
ATOM 1416 O O . GLU A 1 180 ? -44.558 -50.132 66.087 1.00 35.31 180 GLU A O 1
ATOM 1421 N N . VAL A 1 181 ? -45.751 -48.273 66.309 1.00 40.19 181 VAL A N 1
ATOM 1422 C CA . VAL A 1 181 ? -46.774 -47.790 67.288 1.00 40.19 181 VAL A CA 1
ATOM 1423 C C . VAL A 1 181 ? -46.235 -47.844 68.733 1.00 40.19 181 VAL A C 1
ATOM 1425 O O . VAL A 1 181 ? -45.665 -48.841 69.149 1.00 40.19 181 VAL A O 1
ATOM 1428 N N . GLU A 1 182 ? -46.443 -46.732 69.451 1.00 33.56 182 GLU A N 1
ATOM 1429 C CA . GLU A 1 182 ? -46.818 -46.557 70.878 1.00 33.56 182 GLU A CA 1
ATOM 1430 C C . GLU A 1 182 ? -45.986 -45.441 71.535 1.00 33.56 182 GLU A C 1
ATOM 1432 O O . GLU A 1 182 ? -44.761 -45.471 71.508 1.00 33.56 182 GLU A O 1
ATOM 1437 N N . GLU A 1 183 ? -46.551 -44.276 71.868 1.00 34.34 183 GLU A N 1
ATOM 1438 C CA . GLU A 1 183 ? -47.555 -43.901 72.891 1.00 34.34 183 GLU A CA 1
ATOM 1439 C C . GLU A 1 183 ? -46.921 -43.555 74.257 1.00 34.34 183 GLU A C 1
ATOM 1441 O O . GLU A 1 183 ? -45.968 -44.184 74.700 1.00 34.34 183 GLU A O 1
ATOM 1446 N N . GLN A 1 184 ? -47.532 -42.556 74.912 1.00 30.91 184 GLN A N 1
ATOM 1447 C CA . GLN A 1 184 ? -47.381 -42.122 76.314 1.00 30.91 184 GLN A CA 1
ATOM 1448 C C . GLN A 1 184 ? -46.148 -41.228 76.575 1.00 30.91 184 GLN A C 1
ATOM 1450 O O . GLN A 1 184 ? -45.034 -41.507 76.166 1.00 30.91 184 GLN A O 1
ATOM 1455 N N . SER A 1 185 ? -46.225 -40.085 77.261 1.00 33.34 185 SER A N 1
ATOM 1456 C CA . SER A 1 185 ? -47.005 -39.752 78.456 1.00 33.34 185 SER A CA 1
ATOM 1457 C C . SER A 1 185 ? -47.016 -38.226 78.648 1.00 33.34 185 SER A C 1
ATOM 1459 O O . SER A 1 185 ? -46.029 -37.560 78.346 1.00 33.34 185 SER A O 1
ATOM 1461 N N . THR A 1 186 ? -48.085 -37.673 79.213 1.00 45.28 186 THR A N 1
ATOM 1462 C CA . THR A 1 186 ? -48.187 -36.284 79.703 1.00 45.28 186 THR A CA 1
ATOM 1463 C C . THR A 1 186 ? -47.202 -35.964 80.841 1.00 45.28 186 THR A C 1
ATOM 1465 O O . THR A 1 186 ? -47.162 -36.719 81.817 1.00 45.28 186 THR A O 1
ATOM 1468 N N . PRO A 1 187 ? -46.529 -34.792 80.818 1.00 43.44 187 PRO A N 1
ATOM 1469 C CA . PRO A 1 187 ? -45.984 -34.147 82.009 1.00 43.44 187 PRO A CA 1
ATOM 1470 C C . PRO A 1 187 ? -46.387 -32.655 82.062 1.00 43.44 187 PRO A C 1
ATOM 1472 O O . PRO A 1 187 ? -45.560 -31.759 81.891 1.00 43.44 187 PRO A O 1
ATOM 1475 N N . GLU A 1 188 ? -47.659 -32.364 82.350 1.00 54.66 188 GLU A N 1
ATOM 1476 C CA . GLU A 1 188 ? -48.225 -31.000 82.286 1.00 54.66 188 GLU A CA 1
ATOM 1477 C C . GLU A 1 188 ? -47.582 -29.969 83.252 1.00 54.66 188 GLU A C 1
ATOM 1479 O O . GLU A 1 188 ? -47.795 -28.769 83.096 1.00 54.66 188 GLU A O 1
ATOM 1484 N N . LEU A 1 189 ? -46.735 -30.370 84.215 1.00 52.06 189 LEU A N 1
ATOM 1485 C CA . LEU A 1 189 ? -45.957 -29.427 85.047 1.00 52.06 189 LEU A CA 1
ATOM 1486 C C . LEU A 1 189 ? -44.571 -29.073 84.478 1.00 52.06 189 LEU A C 1
ATOM 1488 O O . LEU A 1 189 ? -44.081 -27.963 84.714 1.00 52.06 189 LEU A O 1
ATOM 1492 N N . SER A 1 190 ? -43.944 -29.982 83.726 1.00 56.56 190 SER A N 1
ATOM 1493 C CA . SER A 1 190 ? -42.687 -29.703 83.016 1.00 56.56 190 SER A CA 1
ATOM 1494 C C . SER A 1 190 ? -42.953 -28.841 81.788 1.00 56.56 190 SER A C 1
ATOM 1496 O O . SER A 1 190 ? -42.212 -27.887 81.551 1.00 56.56 190 SER A O 1
ATOM 1498 N N . ASP A 1 191 ? -44.073 -29.086 81.102 1.00 60.09 191 ASP A N 1
ATOM 1499 C CA . ASP A 1 191 ? -44.543 -28.260 79.989 1.00 60.09 191 ASP A CA 1
ATOM 1500 C C . ASP A 1 191 ? -44.859 -26.831 80.429 1.00 60.09 191 ASP A C 1
ATOM 1502 O O . ASP A 1 191 ? -44.558 -25.886 79.710 1.00 60.09 191 ASP A O 1
ATOM 1506 N N . LEU A 1 192 ? -45.386 -26.629 81.640 1.00 68.12 192 LEU A N 1
ATOM 1507 C CA . LEU A 1 192 ? -45.739 -25.292 82.120 1.00 68.12 192 LEU A CA 1
ATOM 1508 C C . LEU A 1 192 ? -44.509 -24.468 82.533 1.00 68.12 192 LEU A C 1
ATOM 1510 O O . LEU A 1 192 ? -44.486 -23.250 82.351 1.00 68.12 192 LEU A O 1
ATOM 1514 N N . ASN A 1 193 ? -43.465 -25.112 83.061 1.00 73.81 193 ASN A N 1
ATOM 1515 C CA . ASN A 1 193 ? -42.188 -24.454 83.345 1.00 73.81 193 ASN A CA 1
ATOM 1516 C C . ASN A 1 193 ? -41.364 -24.220 82.072 1.00 73.81 193 ASN A C 1
ATOM 1518 O O . ASN A 1 193 ? -40.801 -23.134 81.931 1.00 73.81 193 ASN A O 1
ATOM 1522 N N . ALA A 1 194 ? -41.366 -25.168 81.128 1.00 79.38 194 ALA A N 1
ATOM 1523 C CA . ALA A 1 194 ? -40.784 -25.003 79.798 1.00 79.38 194 ALA A CA 1
ATOM 1524 C C . ALA A 1 194 ? -41.487 -23.876 79.020 1.00 79.38 194 ALA A C 1
ATOM 1526 O O . ALA A 1 194 ? -40.832 -22.970 78.501 1.00 79.38 194 ALA A O 1
ATOM 1527 N N . ALA A 1 195 ? -42.822 -23.840 79.056 1.00 78.88 195 ALA A N 1
ATOM 1528 C CA . ALA A 1 195 ? -43.624 -22.761 78.494 1.00 78.88 195 ALA A CA 1
ATOM 1529 C C . ALA A 1 195 ? -43.338 -21.425 79.190 1.00 78.88 195 ALA A C 1
ATOM 1531 O O . ALA A 1 195 ? -43.185 -20.415 78.515 1.00 78.88 195 ALA A O 1
ATOM 1532 N N . LYS A 1 196 ? -43.178 -21.382 80.522 1.00 82.75 196 LYS A N 1
ATOM 1533 C CA . LYS A 1 196 ? -42.777 -20.155 81.242 1.00 82.75 196 LYS A CA 1
ATOM 1534 C C . LYS A 1 196 ? -41.377 -19.673 80.854 1.00 82.75 196 LYS A C 1
ATOM 1536 O O . LYS A 1 196 ? -41.190 -18.465 80.698 1.00 82.75 196 LYS A O 1
ATOM 1541 N N . SER A 1 197 ? -40.396 -20.565 80.693 1.00 84.19 197 SER A N 1
ATOM 1542 C CA . SER A 1 197 ? -39.065 -20.182 80.197 1.00 84.19 197 SER A CA 1
ATOM 1543 C C . SER A 1 197 ? -39.119 -19.687 78.757 1.00 84.19 197 SER A C 1
ATOM 1545 O O . SER A 1 197 ? -38.499 -18.675 78.440 1.00 84.19 197 SER A O 1
ATOM 1547 N N . GLN A 1 198 ? -39.930 -20.325 77.916 1.00 89.81 198 GLN A N 1
ATOM 1548 C CA . GLN A 1 198 ? -40.099 -19.944 76.522 1.00 89.81 198 GLN A CA 1
ATOM 1549 C C . GLN A 1 198 ? -40.856 -18.622 76.383 1.00 89.81 198 GLN A C 1
ATOM 1551 O O . GLN A 1 198 ? -40.477 -17.789 75.572 1.00 89.81 198 GLN A O 1
ATOM 1556 N N . ILE A 1 199 ? -41.844 -18.352 77.240 1.00 88.38 199 ILE A N 1
ATOM 1557 C CA . ILE A 1 199 ? -42.508 -17.047 77.336 1.00 88.38 199 ILE A CA 1
ATOM 1558 C C . ILE A 1 199 ? -41.502 -15.963 77.733 1.00 88.38 199 ILE A C 1
ATOM 1560 O O . ILE A 1 199 ? -41.513 -14.895 77.133 1.00 88.38 199 ILE A O 1
ATOM 1564 N N . ARG A 1 200 ? -40.602 -16.215 78.696 1.00 91.25 200 ARG A N 1
ATOM 1565 C CA . ARG A 1 200 ? -39.553 -15.245 79.070 1.00 91.25 200 ARG A CA 1
ATOM 1566 C C . ARG A 1 200 ? -38.556 -15.007 77.938 1.00 91.25 200 ARG A C 1
ATOM 1568 O O . ARG A 1 200 ? -38.185 -13.861 77.697 1.00 91.25 200 ARG A O 1
ATOM 1575 N N . GLN A 1 201 ? -38.154 -16.062 77.232 1.00 93.44 201 GLN A N 1
ATOM 1576 C CA . GLN A 1 201 ? -37.278 -15.952 76.069 1.00 93.44 201 GLN A CA 1
ATOM 1577 C C . GLN A 1 201 ? -37.951 -15.152 74.949 1.00 93.44 201 GLN A C 1
ATOM 1579 O O . GLN A 1 201 ? -37.386 -14.167 74.484 1.00 93.44 201 GLN A O 1
ATOM 1584 N N . LEU A 1 202 ? -39.191 -15.494 74.595 1.00 93.06 202 LEU A N 1
ATOM 1585 C CA . LEU A 1 202 ? -39.981 -14.771 73.600 1.00 93.06 202 LEU A CA 1
ATOM 1586 C C . LEU A 1 202 ? -40.241 -13.324 74.024 1.00 93.06 202 LEU A C 1
ATOM 1588 O O . LEU A 1 202 ? -40.239 -12.439 73.179 1.00 93.06 202 LEU A O 1
ATOM 1592 N N . GLN A 1 203 ? -40.426 -13.041 75.315 1.00 93.88 203 GLN A N 1
ATOM 1593 C CA . GLN A 1 203 ? -40.522 -11.669 75.823 1.00 93.88 203 GLN A CA 1
ATOM 1594 C C . GLN A 1 203 ? -39.208 -10.899 75.633 1.00 93.88 203 GLN A C 1
ATOM 1596 O O . GLN A 1 203 ? -39.254 -9.738 75.225 1.00 93.88 203 GLN A O 1
ATOM 1601 N N . GLY A 1 204 ? -38.056 -11.531 75.877 1.00 94.75 204 GLY A N 1
ATOM 1602 C CA . GLY A 1 204 ? -36.737 -10.946 75.624 1.00 94.75 204 GLY A CA 1
ATOM 1603 C C . 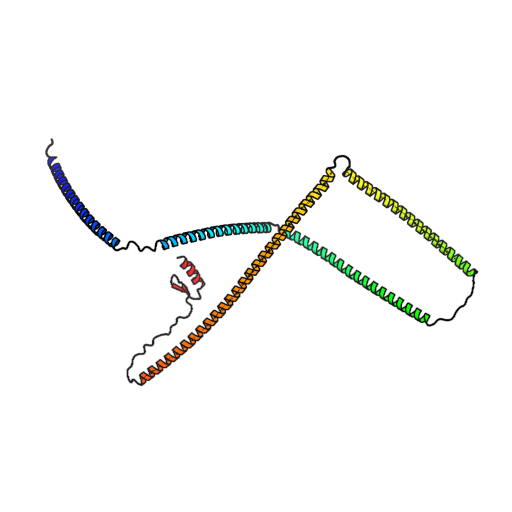GLY A 1 204 ? -36.483 -10.693 74.136 1.00 94.75 204 GLY A C 1
ATOM 1604 O O . GLY A 1 204 ? -36.111 -9.586 73.749 1.00 94.75 204 GLY A O 1
ATOM 1605 N N . GLU A 1 205 ? -36.779 -11.674 73.286 1.00 94.38 205 GLU A N 1
ATOM 1606 C CA . GLU A 1 205 ? -36.698 -11.546 71.827 1.00 94.38 205 GLU A CA 1
ATOM 1607 C C . GLU A 1 205 ? -37.660 -10.470 71.308 1.00 94.38 205 GLU A C 1
ATOM 1609 O O . GLU A 1 205 ? -37.285 -9.650 70.475 1.00 94.38 205 GLU A O 1
ATOM 1614 N N . ASN A 1 206 ? -38.879 -10.387 71.847 1.00 95.19 206 ASN A N 1
ATOM 1615 C CA . ASN A 1 206 ? -39.851 -9.360 71.476 1.00 95.19 206 ASN A CA 1
ATOM 1616 C C . ASN A 1 206 ? -39.385 -7.956 71.890 1.00 95.19 206 ASN A C 1
ATOM 1618 O O . ASN A 1 206 ? -39.568 -7.005 71.133 1.00 95.19 206 ASN A O 1
ATOM 1622 N N . GLN A 1 207 ? -38.742 -7.812 73.054 1.00 97.00 207 GLN A N 1
ATOM 1623 C CA . GLN A 1 207 ? -38.108 -6.553 73.455 1.00 97.00 207 GLN A CA 1
ATOM 1624 C C . GLN A 1 207 ? -36.949 -6.188 72.522 1.00 97.00 207 GLN A C 1
ATOM 1626 O O . GLN A 1 207 ? -36.862 -5.042 72.081 1.00 97.00 207 GLN A O 1
ATOM 1631 N N . GLN A 1 208 ? -36.107 -7.155 72.154 1.00 96.50 208 GLN A N 1
ATOM 1632 C CA . GLN A 1 208 ? -34.999 -6.931 71.228 1.00 96.50 208 GLN A CA 1
ATOM 1633 C C . GLN A 1 208 ? -35.495 -6.559 69.822 1.00 96.50 208 GLN A C 1
ATOM 1635 O O . GLN A 1 208 ? -34.950 -5.656 69.189 1.00 96.50 208 GLN A O 1
ATOM 1640 N N . LEU A 1 209 ? -36.559 -7.203 69.338 1.00 96.94 209 LEU A N 1
ATOM 1641 C CA . LEU A 1 209 ? -37.203 -6.857 68.073 1.00 96.94 209 LEU A CA 1
ATOM 1642 C C . LEU A 1 209 ? -37.814 -5.458 68.126 1.00 96.94 209 LEU A C 1
ATOM 1644 O O . LEU A 1 209 ? -37.618 -4.691 67.191 1.00 96.94 209 LEU A O 1
ATOM 1648 N N . LYS A 1 210 ? -38.473 -5.078 69.227 1.00 97.12 210 LYS A N 1
ATOM 1649 C CA . LYS A 1 210 ? -38.980 -3.709 69.419 1.00 97.12 210 LYS A CA 1
ATOM 1650 C C . LYS A 1 210 ? -37.860 -2.669 69.371 1.00 97.12 210 LYS A C 1
ATOM 1652 O O . LYS A 1 210 ? -38.015 -1.653 68.701 1.00 97.12 210 LYS A O 1
ATOM 1657 N N . GLN A 1 211 ? -36.721 -2.940 70.010 1.00 97.44 211 GLN A N 1
ATOM 1658 C CA . GLN A 1 211 ? -35.544 -2.065 69.943 1.00 97.44 211 GLN A CA 1
ATOM 1659 C C . GLN A 1 211 ? -34.985 -1.965 68.517 1.00 97.44 211 GLN A C 1
ATOM 1661 O O . GLN A 1 211 ? -34.713 -0.865 68.043 1.00 97.44 211 GLN A O 1
ATOM 1666 N N . ARG A 1 212 ? -34.863 -3.092 67.799 1.00 97.00 212 ARG A N 1
ATOM 1667 C CA . ARG A 1 212 ? -34.409 -3.110 66.397 1.00 97.00 212 ARG A CA 1
ATOM 1668 C C . ARG A 1 212 ? -35.364 -2.363 65.468 1.00 97.00 212 ARG A C 1
ATOM 1670 O O . ARG A 1 212 ? -34.905 -1.633 64.597 1.00 97.00 212 ARG A O 1
ATOM 1677 N N . VAL A 1 213 ? -36.672 -2.517 65.665 1.00 97.56 213 VAL A N 1
ATOM 1678 C CA . VAL A 1 213 ? -37.695 -1.794 64.899 1.00 97.56 213 VAL A CA 1
ATOM 1679 C C . VAL A 1 213 ? -37.590 -0.296 65.163 1.00 97.56 213 VAL A C 1
ATOM 1681 O O . VAL A 1 213 ? -37.546 0.459 64.199 1.00 97.56 213 VAL A O 1
ATOM 1684 N N . SER A 1 214 ? -37.462 0.127 66.425 1.00 97.38 214 SER A N 1
ATOM 1685 C CA . SER A 1 214 ? -37.239 1.539 66.766 1.00 97.38 214 SER A CA 1
ATOM 1686 C C . SER A 1 214 ? -35.986 2.087 66.080 1.00 97.38 214 SER A C 1
ATOM 1688 O O . SER A 1 214 ? -36.044 3.122 65.431 1.00 97.38 214 SER A O 1
ATOM 1690 N N . TYR A 1 215 ? -34.871 1.355 66.132 1.00 97.75 215 TYR A N 1
ATOM 1691 C CA . TYR A 1 215 ? -33.616 1.767 65.500 1.00 97.75 215 TYR A CA 1
ATOM 1692 C C . TYR A 1 215 ? -33.737 1.929 63.976 1.00 97.75 215 TYR A C 1
ATOM 1694 O O . TYR A 1 215 ? -33.266 2.914 63.408 1.00 97.75 215 TYR A O 1
ATOM 1702 N N . VAL A 1 216 ? -34.398 0.987 63.296 1.00 97.88 216 VAL A N 1
ATOM 1703 C CA . VAL A 1 216 ? -34.635 1.082 61.847 1.00 97.88 216 VAL A CA 1
ATOM 1704 C C . VAL A 1 216 ? -35.607 2.214 61.519 1.00 97.88 216 VAL A C 1
ATOM 1706 O O . VAL A 1 216 ? -35.415 2.899 60.517 1.00 97.88 216 VAL A O 1
ATOM 1709 N N . GLN A 1 217 ? -36.626 2.448 62.348 1.00 96.88 217 GLN A N 1
ATOM 1710 C CA . GLN A 1 217 ? -37.542 3.581 62.191 1.00 96.88 217 GLN A CA 1
ATOM 1711 C C . GLN A 1 217 ? -36.807 4.920 62.320 1.00 96.88 217 GLN A C 1
ATOM 1713 O O . GLN A 1 217 ? -37.035 5.817 61.504 1.00 96.88 217 GLN A O 1
ATOM 1718 N N . ASP A 1 218 ? -35.883 5.038 63.273 1.00 97.81 218 ASP A N 1
ATOM 1719 C CA . ASP A 1 218 ? -35.047 6.226 63.444 1.00 97.81 218 ASP A CA 1
ATOM 1720 C C . ASP A 1 218 ? -34.127 6.438 62.234 1.00 97.81 218 ASP A C 1
ATOM 1722 O O . ASP A 1 218 ? -34.055 7.545 61.693 1.00 97.81 218 ASP A O 1
ATOM 1726 N N . LEU A 1 219 ? -33.474 5.375 61.750 1.00 97.38 219 LEU A N 1
ATOM 1727 C CA . LEU A 1 219 ? -32.599 5.440 60.578 1.00 97.38 219 LEU A CA 1
ATOM 1728 C C . LEU A 1 219 ? -33.376 5.786 59.301 1.00 97.38 219 LEU A C 1
ATOM 1730 O O . LEU A 1 219 ? -32.931 6.611 58.506 1.00 97.38 219 LEU A O 1
ATOM 1734 N N . ASN A 1 220 ? -34.562 5.207 59.121 1.00 97.31 220 ASN A N 1
ATOM 1735 C CA . ASN A 1 220 ? -35.439 5.519 57.997 1.00 97.31 220 ASN A CA 1
ATOM 1736 C C . ASN A 1 220 ? -35.901 6.983 58.058 1.00 97.31 220 ASN A C 1
ATOM 1738 O O . ASN A 1 220 ? -35.839 7.696 57.061 1.00 97.31 220 ASN A O 1
ATOM 1742 N N . SER A 1 221 ? -36.247 7.479 59.247 1.00 97.31 221 SER A N 1
ATOM 1743 C CA . SER A 1 221 ? -36.583 8.893 59.449 1.00 97.31 221 SER A CA 1
ATOM 1744 C C . SER A 1 221 ? -35.414 9.823 59.099 1.00 97.31 221 SER A C 1
ATOM 1746 O O . SER A 1 221 ? -35.622 10.902 58.546 1.00 97.31 221 SER A O 1
ATOM 1748 N N . GLN A 1 222 ? -34.172 9.426 59.396 1.00 97.75 222 GLN A N 1
ATOM 1749 C CA . GLN A 1 222 ? -32.976 10.170 58.986 1.00 97.75 222 GLN A CA 1
ATOM 1750 C C . GLN A 1 222 ? -32.762 10.124 57.469 1.00 97.75 222 GLN A C 1
ATOM 1752 O O . GLN A 1 222 ? -32.487 11.161 56.865 1.00 97.75 222 GLN A O 1
ATOM 1757 N N . TRP A 1 223 ? -32.935 8.957 56.843 1.00 97.50 223 TRP A N 1
ATOM 1758 C CA . TRP A 1 223 ? -32.802 8.799 55.395 1.00 97.50 223 TRP A CA 1
ATOM 1759 C C . TRP A 1 223 ? -33.855 9.609 54.637 1.00 97.50 223 TRP A C 1
ATOM 1761 O O . TRP A 1 223 ? -33.506 10.331 53.713 1.00 97.50 223 TRP A O 1
ATOM 1771 N N . GLN A 1 224 ? -35.114 9.596 55.080 1.00 97.00 224 GLN A N 1
ATOM 1772 C CA . GLN A 1 224 ? -36.183 10.412 54.495 1.00 97.00 224 GLN A CA 1
ATOM 1773 C C . GLN A 1 224 ? -35.882 11.913 54.579 1.00 97.00 224 GLN A C 1
ATOM 1775 O O . GLN A 1 224 ? -36.149 12.648 53.629 1.00 97.00 224 GLN A O 1
ATOM 1780 N N . LYS A 1 225 ? -35.298 12.383 55.692 1.00 97.81 225 LYS A N 1
ATOM 1781 C CA . LYS A 1 225 ? -34.854 13.782 55.828 1.00 97.81 225 LYS A CA 1
ATOM 1782 C C . LYS A 1 225 ? -33.714 14.112 54.869 1.00 97.81 225 LYS A C 1
ATOM 1784 O O . LYS A 1 225 ? -33.734 15.177 54.257 1.00 97.81 225 LYS A O 1
ATOM 1789 N N . TYR A 1 226 ? -32.735 13.217 54.737 1.00 97.75 226 TYR A N 1
ATOM 1790 C CA . TYR A 1 226 ? -31.642 13.381 53.781 1.00 97.75 226 TYR A CA 1
ATOM 1791 C C . TYR A 1 226 ? -32.160 13.403 52.342 1.00 97.75 226 TYR A C 1
ATOM 1793 O O . TYR A 1 226 ? -31.802 14.300 51.588 1.00 97.75 226 TYR A O 1
ATOM 1801 N N . ASP A 1 227 ? -33.032 12.465 51.982 1.00 97.31 227 ASP A N 1
ATOM 1802 C CA . ASP A 1 227 ? -33.606 12.356 50.646 1.00 97.31 227 ASP A CA 1
ATOM 1803 C C . ASP A 1 227 ? -34.447 13.592 50.306 1.00 97.31 227 ASP A C 1
ATOM 1805 O O . ASP A 1 227 ? -34.224 14.230 49.281 1.00 97.31 227 ASP A O 1
ATOM 1809 N N . SER A 1 228 ? -35.298 14.041 51.234 1.00 96.50 228 SER A N 1
ATOM 1810 C CA . SER A 1 228 ? -36.073 15.280 51.074 1.00 96.50 228 SER A CA 1
ATOM 1811 C C . SER A 1 228 ? -35.170 16.505 50.887 1.00 96.50 228 SER A C 1
ATOM 1813 O O . SER A 1 228 ? -35.391 17.299 49.975 1.00 96.50 228 SER A O 1
ATOM 1815 N N . SER A 1 229 ? -34.116 16.637 51.700 1.00 96.75 229 SER A N 1
ATOM 1816 C CA . SER A 1 229 ? -33.135 17.728 51.598 1.00 96.75 229 SER A CA 1
ATOM 1817 C C . SER A 1 229 ? -32.336 17.673 50.290 1.00 96.75 229 SER A C 1
ATOM 1819 O O . SER A 1 229 ? -32.120 18.693 49.633 1.00 96.75 229 SER A O 1
ATOM 1821 N N . ARG A 1 230 ? -31.947 16.472 49.851 1.00 97.62 230 ARG A N 1
ATOM 1822 C CA . ARG A 1 230 ? -31.275 16.236 48.570 1.00 97.62 230 ARG A CA 1
ATOM 1823 C C . ARG A 1 230 ? -32.178 16.623 47.401 1.00 97.62 230 ARG A C 1
ATOM 1825 O O . ARG A 1 230 ? -31.720 17.312 46.494 1.00 97.62 230 ARG A O 1
ATOM 1832 N N . GLU A 1 231 ? -33.447 16.232 47.425 1.00 96.50 231 GLU A N 1
ATOM 1833 C CA . GLU A 1 231 ? -34.424 16.590 46.394 1.00 96.50 231 GLU A CA 1
ATOM 1834 C C . GLU A 1 231 ? -34.744 18.094 46.399 1.00 96.50 231 GLU A C 1
ATOM 1836 O O . GLU A 1 231 ? -34.903 18.707 45.344 1.00 96.50 231 GLU A O 1
ATOM 1841 N N . GLU A 1 232 ? -34.790 18.746 47.563 1.00 95.56 232 GLU A N 1
ATOM 1842 C CA . GLU A 1 232 ? -34.856 20.211 47.664 1.00 95.56 232 GLU A CA 1
ATOM 1843 C C . GLU A 1 232 ? -33.619 20.886 47.063 1.00 95.56 232 GLU A C 1
ATOM 1845 O O . GLU A 1 232 ? -33.755 21.841 46.298 1.00 95.56 232 GLU A O 1
ATOM 1850 N N . TYR A 1 233 ? -32.423 20.362 47.329 1.00 95.69 233 TYR A N 1
ATOM 1851 C CA . TYR A 1 233 ? -31.177 20.875 46.765 1.00 95.69 233 TYR A CA 1
ATOM 1852 C C . TYR A 1 233 ? -31.112 20.703 45.241 1.00 95.69 233 TYR A C 1
ATOM 1854 O O . TYR A 1 233 ? -30.757 21.644 44.529 1.00 95.69 233 TYR A O 1
ATOM 1862 N N . ILE A 1 234 ? -31.507 19.538 44.721 1.00 94.81 234 ILE A N 1
ATOM 1863 C CA . ILE A 1 234 ? -31.592 19.274 43.277 1.00 94.81 234 ILE A CA 1
ATOM 1864 C C . ILE A 1 234 ? -32.619 20.204 42.628 1.00 94.81 234 ILE A C 1
ATOM 1866 O O . ILE A 1 234 ? -32.320 20.811 41.598 1.00 94.81 234 ILE A O 1
ATOM 1870 N N . ARG A 1 235 ? -33.798 20.386 43.240 1.00 94.62 235 ARG A N 1
ATOM 1871 C CA . ARG A 1 235 ? -34.805 21.348 42.763 1.00 94.62 235 ARG A CA 1
ATOM 1872 C C . ARG A 1 235 ? -34.263 22.775 42.758 1.00 94.62 235 ARG A C 1
ATOM 1874 O O . ARG A 1 235 ? -34.435 23.467 41.758 1.00 94.62 235 ARG A O 1
ATOM 1881 N N . ALA A 1 236 ? -33.554 23.197 43.805 1.00 91.69 236 ALA A N 1
ATOM 1882 C CA . ALA A 1 236 ? -32.930 24.516 43.878 1.00 91.69 236 ALA A CA 1
ATOM 1883 C C . ALA A 1 236 ? -31.825 24.703 42.821 1.00 91.69 236 ALA A C 1
ATOM 1885 O O . ALA A 1 236 ? -31.728 25.770 42.220 1.00 91.69 236 ALA A O 1
ATOM 1886 N N . LEU A 1 237 ? -31.012 23.677 42.542 1.00 88.88 237 LEU A N 1
ATOM 1887 C CA . LEU A 1 237 ? -30.027 23.698 41.453 1.00 88.88 237 LEU A CA 1
ATOM 1888 C C . LEU A 1 237 ? -30.696 23.770 40.079 1.00 88.88 237 LEU A C 1
ATOM 1890 O O . LEU A 1 237 ? -30.289 24.578 39.247 1.00 88.88 237 LEU A O 1
ATOM 1894 N N . GLY A 1 238 ? -31.738 22.969 39.850 1.00 83.69 238 GLY A N 1
ATOM 1895 C CA . GLY A 1 238 ? -32.530 23.004 38.623 1.00 83.69 238 GLY A CA 1
ATOM 1896 C C . GLY A 1 238 ? -33.201 24.361 38.418 1.00 83.69 238 GLY A C 1
ATOM 1897 O O . GLY A 1 238 ? -33.216 24.884 37.306 1.00 83.69 238 GLY A O 1
ATOM 1898 N N . GLN A 1 239 ? -33.675 24.982 39.499 1.00 85.62 239 GLN A N 1
ATOM 1899 C CA . GLN A 1 239 ? -34.216 26.333 39.476 1.00 85.62 239 GLN A CA 1
ATOM 1900 C C . GLN A 1 239 ? -33.129 27.373 39.189 1.00 85.62 239 GLN A C 1
ATOM 1902 O O . GLN A 1 239 ? -33.333 28.188 38.303 1.00 85.62 239 GLN A O 1
ATOM 1907 N N . LYS A 1 240 ? -31.945 27.302 39.810 1.00 86.44 240 LYS A N 1
ATOM 1908 C CA . LYS A 1 240 ? -30.805 28.181 39.477 1.00 86.44 240 LYS A CA 1
ATOM 1909 C C . LYS A 1 240 ? -30.344 28.021 38.027 1.00 86.44 240 LYS A C 1
ATOM 1911 O O . LYS A 1 240 ? -29.993 29.007 37.381 1.00 86.44 240 LYS A O 1
ATOM 1916 N N . LEU A 1 241 ? -30.366 26.804 37.483 1.00 75.50 241 LEU A N 1
ATOM 1917 C CA . LEU A 1 241 ? -30.072 26.535 36.071 1.00 75.50 241 LEU A CA 1
ATOM 1918 C C . LEU A 1 241 ? -31.155 27.122 35.150 1.00 75.50 241 LEU A C 1
ATOM 1920 O O . LEU A 1 241 ? -30.860 27.642 34.076 1.00 75.50 241 LEU A O 1
ATOM 1924 N N . LYS A 1 242 ? -32.415 27.075 35.592 1.00 75.06 242 LYS A N 1
ATOM 1925 C CA . LYS A 1 242 ? -33.569 27.646 34.892 1.00 75.06 242 LYS A CA 1
ATOM 1926 C C . LYS A 1 242 ? -33.635 29.168 34.999 1.00 75.06 242 LYS A C 1
ATOM 1928 O O . LYS A 1 242 ? -34.067 29.794 34.049 1.00 75.06 242 LYS A O 1
ATOM 1933 N N . GLU A 1 243 ? -33.189 29.761 36.101 1.00 69.44 243 GLU A N 1
ATOM 1934 C CA . GLU A 1 243 ? -33.077 31.208 36.321 1.00 69.44 243 GLU A CA 1
ATOM 1935 C C . GLU A 1 243 ? -31.875 31.783 35.563 1.00 69.44 243 GLU A C 1
ATOM 1937 O O . GLU A 1 243 ? -32.000 32.816 34.912 1.00 69.44 243 GLU A O 1
ATOM 1942 N N . SER A 1 244 ? -30.746 31.064 35.531 1.00 58.56 244 SER A N 1
ATOM 1943 C CA . SER A 1 244 ? -29.635 31.364 34.609 1.00 58.56 244 SER A CA 1
ATOM 1944 C C . SER A 1 244 ? -29.984 31.094 33.136 1.00 58.56 244 SER A C 1
ATOM 1946 O O . SER A 1 244 ? -29.331 31.642 32.252 1.00 58.56 244 SER A O 1
ATOM 1948 N N . SER A 1 245 ? -31.050 30.327 32.870 1.00 50.97 245 SER A N 1
ATOM 1949 C CA . SER A 1 245 ? -31.689 30.145 31.551 1.00 50.97 245 SER A CA 1
ATOM 1950 C C . SER A 1 245 ? -33.058 30.842 31.435 1.00 50.97 245 SER A C 1
ATOM 1952 O O . SER A 1 245 ? -33.892 30.385 30.656 1.00 50.97 245 SER A O 1
ATOM 1954 N N . GLY A 1 246 ? -33.312 31.894 32.228 1.00 45.19 246 GLY A N 1
ATOM 1955 C CA . GLY A 1 246 ? -34.640 32.446 32.551 1.00 45.19 246 GLY A CA 1
ATOM 1956 C C . GLY A 1 246 ? -35.735 32.360 31.465 1.00 45.19 246 GLY A C 1
ATOM 1957 O O . GLY A 1 246 ? -35.521 32.811 30.340 1.00 45.19 246 GLY A O 1
ATOM 1958 N N . PRO A 1 247 ? -36.956 31.881 31.787 1.00 58.75 247 PRO A N 1
ATOM 1959 C CA . PRO A 1 247 ? -38.117 32.013 30.914 1.00 58.75 247 PRO A CA 1
ATOM 1960 C C . PRO A 1 247 ? -38.738 33.401 31.119 1.00 58.75 247 PRO A C 1
ATOM 1962 O O . PRO A 1 247 ? -39.446 33.631 32.097 1.00 58.75 247 PRO A O 1
ATOM 1965 N N . GLY A 1 248 ? -38.465 34.342 30.215 1.00 48.53 248 GLY A N 1
ATOM 1966 C CA . GLY A 1 248 ? -39.072 35.673 30.317 1.00 48.53 248 GLY A CA 1
ATOM 1967 C C . GLY A 1 248 ? -38.998 36.537 29.068 1.00 48.53 248 GLY A C 1
ATOM 1968 O O . GLY A 1 248 ? -39.982 37.184 28.738 1.00 48.53 248 GLY A O 1
ATOM 1969 N N . LEU A 1 249 ? -37.892 36.530 28.325 1.00 44.12 249 LEU A N 1
ATOM 1970 C CA . LEU A 1 249 ? -37.769 37.316 27.095 1.00 44.12 249 LEU A CA 1
ATOM 1971 C C . LEU A 1 249 ? -36.874 36.563 26.096 1.00 44.12 249 LEU A C 1
ATOM 1973 O O . LEU A 1 249 ? -35.696 36.359 26.357 1.00 44.12 249 LEU A O 1
ATOM 1977 N N . MET A 1 250 ? -37.453 36.206 24.944 1.00 37.66 250 MET A N 1
ATOM 1978 C CA . MET A 1 250 ? -36.849 35.597 23.741 1.00 37.66 250 MET A CA 1
ATOM 1979 C C . MET A 1 250 ? -36.701 34.055 23.688 1.00 37.66 250 MET A C 1
ATOM 1981 O O . MET A 1 250 ? -35.945 33.479 24.466 1.00 37.66 250 MET A O 1
ATOM 1985 N N . PRO A 1 251 ? -37.263 33.381 22.654 1.00 47.56 251 PRO A N 1
ATOM 1986 C CA . PRO A 1 251 ? -36.967 31.977 22.312 1.00 47.56 251 PRO A CA 1
ATOM 1987 C C . PRO A 1 251 ? -35.528 31.725 21.817 1.00 47.56 251 PRO A C 1
ATOM 1989 O O . PRO A 1 251 ? -35.201 30.631 21.367 1.00 47.56 251 PRO A O 1
ATOM 1992 N N . VAL A 1 252 ? -34.661 32.737 21.816 1.00 46.44 252 VAL A N 1
ATOM 1993 C CA . VAL A 1 252 ? -33.525 32.781 20.892 1.00 46.44 252 VAL A CA 1
ATOM 1994 C C . VAL A 1 252 ? -32.226 32.265 21.526 1.00 46.44 252 VAL A C 1
ATOM 1996 O O . VAL A 1 252 ? -31.480 31.556 20.867 1.00 46.44 252 VAL A O 1
ATOM 1999 N N . VAL A 1 253 ? -31.945 32.489 22.813 1.00 50.16 253 VAL A N 1
ATOM 2000 C CA . VAL A 1 253 ? -30.572 32.274 23.335 1.00 50.16 253 VAL A CA 1
ATOM 2001 C C . VAL A 1 253 ? -30.268 30.821 23.745 1.00 50.16 253 VAL A C 1
ATOM 2003 O O . VAL A 1 253 ? -29.180 30.322 23.457 1.00 50.16 253 VAL A O 1
ATOM 2006 N N . GLY A 1 254 ? -31.234 30.091 24.317 1.00 46.53 254 GLY A N 1
ATOM 2007 C CA . GLY A 1 254 ? -31.098 28.640 24.546 1.00 46.53 254 GLY A CA 1
ATOM 2008 C C . GLY A 1 254 ? -31.100 27.834 23.239 1.00 46.53 254 GLY A C 1
ATOM 2009 O O . GLY A 1 254 ? -30.364 26.857 23.101 1.00 46.53 254 GLY A O 1
ATOM 2010 N N . SER A 1 255 ? -31.857 28.307 22.242 1.00 52.34 255 SER A N 1
ATOM 2011 C CA . SER A 1 255 ? -31.882 27.746 20.888 1.00 52.34 255 SER A CA 1
ATOM 2012 C C . SER A 1 255 ? -30.594 28.025 20.113 1.00 52.34 255 SER A C 1
ATOM 2014 O O . SER A 1 255 ? -30.189 27.183 19.319 1.00 52.34 255 SER A O 1
ATOM 2016 N N . ILE A 1 256 ? -29.923 29.162 20.338 1.00 53.50 256 ILE A N 1
ATOM 2017 C CA . ILE A 1 256 ? -28.639 29.465 19.690 1.00 53.50 256 ILE A CA 1
ATOM 2018 C C . ILE A 1 256 ? -27.561 28.492 20.163 1.00 53.50 256 ILE A C 1
ATOM 2020 O O . ILE A 1 256 ? -26.854 27.938 19.335 1.00 53.50 256 ILE A O 1
ATOM 2024 N N . ARG A 1 257 ? -27.425 28.227 21.469 1.00 56.81 257 ARG A N 1
ATOM 2025 C CA . ARG A 1 257 ? -26.333 27.367 21.967 1.00 56.81 257 ARG A CA 1
ATOM 2026 C C . ARG A 1 257 ? -26.504 25.903 21.542 1.00 56.81 257 ARG A C 1
ATOM 2028 O O . ARG A 1 257 ? -25.540 25.278 21.109 1.00 56.81 257 ARG A O 1
ATOM 2035 N N . THR A 1 258 ? -27.731 25.386 21.585 1.00 65.25 258 THR A N 1
ATOM 2036 C CA . THR A 1 258 ? -28.060 24.044 21.076 1.00 65.25 258 THR A CA 1
ATOM 2037 C C . THR A 1 258 ? -28.016 23.990 19.546 1.00 65.25 258 THR A C 1
ATOM 2039 O O . THR A 1 258 ? -27.549 23.003 18.985 1.00 65.25 258 THR A O 1
ATOM 2042 N N . GLY A 1 259 ? -28.428 25.061 18.865 1.00 72.06 259 GLY A N 1
ATOM 2043 C CA . GLY A 1 259 ? -28.373 25.191 17.408 1.00 72.06 259 GLY A CA 1
ATOM 2044 C C . GLY A 1 259 ? -26.946 25.259 16.864 1.00 72.06 259 GLY A C 1
ATOM 2045 O O . GLY A 1 259 ? -26.653 24.604 15.872 1.00 72.06 259 GLY A O 1
ATOM 2046 N N . LEU A 1 260 ? -26.037 25.957 17.550 1.00 81.31 260 LEU A N 1
ATOM 2047 C CA . LEU A 1 260 ? -24.611 26.007 17.214 1.00 81.31 260 LEU A CA 1
ATOM 2048 C C . LEU A 1 260 ? -23.948 24.635 17.372 1.00 81.31 260 LEU A C 1
ATOM 2050 O O . LEU A 1 260 ? -23.174 24.231 16.511 1.00 81.31 260 LEU A O 1
ATOM 2054 N N . LEU A 1 261 ? -24.289 23.885 18.425 1.00 84.25 261 LEU A N 1
ATOM 2055 C CA . LEU A 1 261 ? -23.819 22.506 18.583 1.00 84.25 261 LEU A CA 1
ATOM 2056 C C . LEU A 1 261 ? -24.365 21.598 17.476 1.00 84.25 261 LEU A C 1
ATOM 2058 O O . LEU A 1 261 ? -23.616 20.812 16.910 1.00 84.25 261 LEU A O 1
ATOM 2062 N N . HIS A 1 262 ? -25.645 21.727 17.122 1.00 87.69 262 HIS A N 1
ATOM 2063 C CA . HIS A 1 262 ? -26.243 20.956 16.028 1.00 87.69 262 HIS A CA 1
ATOM 2064 C C . HIS A 1 262 ? -25.622 21.294 14.665 1.00 87.69 262 HIS A C 1
ATOM 2066 O O . HIS A 1 262 ? -25.389 20.406 13.842 1.00 87.69 262 HIS A O 1
ATOM 2072 N N . GLN A 1 263 ? -25.321 22.572 14.435 1.00 92.56 263 GLN A N 1
ATOM 2073 C CA . GLN A 1 263 ? -24.649 23.051 13.233 1.00 92.56 263 GLN A CA 1
ATOM 2074 C C . GLN A 1 263 ? -23.213 22.524 13.158 1.00 92.56 263 GLN A C 1
ATOM 2076 O O . GLN A 1 263 ? -22.789 22.070 12.097 1.00 92.56 263 GLN A O 1
ATOM 2081 N N . GLU A 1 264 ? -22.494 22.503 14.280 1.00 91.94 264 GLU A N 1
ATOM 2082 C CA . GLU A 1 264 ? -21.143 21.949 14.344 1.00 91.94 264 GLU A CA 1
ATOM 2083 C C . GLU A 1 264 ? -21.136 20.424 14.173 1.00 91.94 264 GLU A C 1
ATOM 2085 O O . GLU A 1 264 ? -20.322 19.905 13.416 1.00 91.94 264 GLU A O 1
ATOM 2090 N N . ILE A 1 265 ? -22.093 19.703 14.768 1.00 92.50 265 ILE A N 1
ATOM 2091 C CA . ILE A 1 265 ? -22.281 18.261 14.531 1.00 92.50 265 ILE A CA 1
ATOM 2092 C C . ILE A 1 265 ? -22.533 17.999 13.042 1.00 92.50 265 ILE A C 1
ATOM 2094 O O . ILE A 1 265 ? -21.913 17.115 12.457 1.00 92.50 265 ILE A O 1
ATOM 2098 N N . SER A 1 266 ? -23.391 18.796 12.403 1.00 96.31 266 SER A N 1
ATOM 2099 C CA . SER A 1 266 ? -23.689 18.656 10.972 1.00 96.31 266 SER A CA 1
ATOM 2100 C C . SER A 1 266 ? -22.459 18.934 10.102 1.00 96.31 266 SER A C 1
ATOM 2102 O O . SER A 1 266 ? -22.188 18.195 9.157 1.00 96.31 266 SER A O 1
ATOM 2104 N N . ARG A 1 267 ? -21.674 19.963 10.445 1.00 97.50 267 ARG A N 1
ATOM 2105 C CA . ARG A 1 267 ? -20.427 20.311 9.751 1.00 97.50 267 ARG A CA 1
ATOM 2106 C C . ARG A 1 267 ? -19.381 19.202 9.879 1.00 97.50 267 ARG A C 1
ATOM 2108 O O . ARG A 1 267 ? -18.755 18.837 8.885 1.00 97.50 267 ARG A O 1
ATOM 2115 N N . LEU A 1 268 ? -19.199 18.662 11.085 1.00 97.31 268 LEU A N 1
ATOM 2116 C CA . LEU A 1 268 ? -18.264 17.570 11.352 1.00 97.31 268 LEU A CA 1
ATOM 2117 C C . LEU A 1 268 ? -18.698 16.271 10.669 1.00 97.31 268 LEU A C 1
ATOM 2119 O O . LEU A 1 268 ? -17.852 15.588 10.102 1.00 97.31 268 LEU A O 1
ATOM 2123 N N . ASN A 1 269 ? -19.997 15.965 10.650 1.00 96.88 269 ASN A N 1
ATOM 2124 C CA . ASN A 1 269 ? -20.526 14.805 9.933 1.00 96.88 269 ASN A CA 1
ATOM 2125 C C . ASN A 1 269 ? -20.284 14.921 8.423 1.00 96.88 269 ASN A C 1
ATOM 2127 O O . ASN A 1 269 ? -19.774 13.980 7.823 1.00 96.88 269 ASN A O 1
ATOM 2131 N N . ALA A 1 270 ? -20.548 16.085 7.821 1.00 97.69 270 ALA A N 1
ATOM 2132 C CA . ALA A 1 270 ? -20.273 16.312 6.401 1.00 97.69 270 ALA A CA 1
ATOM 2133 C C . ALA A 1 270 ? -18.776 16.164 6.067 1.00 97.69 270 ALA A C 1
ATOM 2135 O O . ALA A 1 270 ? -18.416 15.546 5.062 1.00 97.69 270 ALA A O 1
ATOM 2136 N N . LEU A 1 271 ? -17.899 16.684 6.934 1.00 98.25 271 LEU A N 1
ATOM 2137 C CA . LEU A 1 271 ? -16.451 16.541 6.785 1.00 98.25 271 LEU A CA 1
ATOM 2138 C C . LEU A 1 271 ? -16.005 15.079 6.935 1.00 98.25 271 LEU A C 1
ATOM 2140 O O . LEU A 1 271 ? -15.163 14.608 6.173 1.00 98.25 271 LEU A O 1
ATOM 2144 N N . LEU A 1 272 ? -16.574 14.341 7.888 1.00 97.69 272 LEU A N 1
ATOM 2145 C CA . LEU A 1 272 ? -16.290 12.921 8.075 1.00 97.69 272 LEU A CA 1
ATOM 2146 C C . LEU A 1 272 ? -16.732 12.105 6.854 1.00 97.69 272 LEU A C 1
ATOM 2148 O O . LEU A 1 272 ? -15.965 11.282 6.363 1.00 97.69 272 LEU A O 1
ATOM 2152 N N . GLU A 1 273 ? -17.924 12.362 6.319 1.00 98.25 273 GLU A N 1
ATOM 2153 C CA . GLU A 1 273 ? -18.416 11.726 5.092 1.00 98.25 273 GLU A CA 1
ATOM 2154 C C . GLU A 1 273 ? -17.529 12.039 3.882 1.00 98.25 273 GLU A C 1
ATOM 2156 O O . GLU A 1 273 ? -17.283 11.175 3.038 1.00 98.25 273 GLU A O 1
ATOM 2161 N N . GLU A 1 274 ? -17.027 13.269 3.769 1.00 98.19 274 GLU A N 1
ATOM 2162 C CA . GLU A 1 274 ? -16.035 13.634 2.758 1.00 98.19 274 GLU A CA 1
ATOM 2163 C C . GLU A 1 274 ? -14.733 12.846 2.935 1.00 98.19 274 GLU A C 1
ATOM 2165 O O . GLU A 1 274 ? -14.249 12.252 1.971 1.00 98.19 274 GLU A O 1
ATOM 2170 N N . LYS A 1 275 ? -14.207 12.747 4.160 1.00 98.00 275 LYS A N 1
ATOM 2171 C CA . LYS A 1 275 ? -12.993 11.969 4.438 1.00 98.00 275 LYS A CA 1
ATOM 2172 C C . LYS A 1 275 ? -13.176 10.475 4.206 1.00 98.00 275 LYS A C 1
ATOM 2174 O O . LYS A 1 275 ? -12.287 9.845 3.645 1.00 98.00 275 LYS A O 1
ATOM 2179 N N . ILE A 1 276 ? -14.335 9.904 4.522 1.00 97.94 276 ILE A N 1
ATOM 2180 C CA . ILE A 1 276 ? -14.657 8.507 4.195 1.00 97.94 276 ILE A CA 1
ATOM 2181 C C . ILE A 1 276 ? -14.677 8.300 2.674 1.00 97.94 276 ILE A C 1
ATOM 2183 O O . ILE A 1 276 ? -14.124 7.315 2.170 1.00 97.94 276 ILE A O 1
ATOM 2187 N N . ARG A 1 277 ? -15.268 9.238 1.920 1.00 98.25 277 ARG A N 1
ATOM 2188 C CA . ARG A 1 277 ? -15.264 9.202 0.448 1.00 98.25 277 ARG A CA 1
ATOM 2189 C C . ARG A 1 277 ? -13.850 9.322 -0.118 1.00 98.25 277 ARG A C 1
ATOM 2191 O O . ARG A 1 277 ? -13.510 8.589 -1.048 1.00 98.25 277 ARG A O 1
ATOM 2198 N N . GLU A 1 278 ? -13.022 10.190 0.453 1.00 98.12 278 GLU A N 1
ATOM 2199 C CA . GLU A 1 278 ? -11.622 10.362 0.071 1.00 98.12 278 GLU A CA 1
ATOM 2200 C C . GLU A 1 278 ? -10.794 9.103 0.357 1.00 98.12 278 GLU A C 1
ATOM 2202 O O . GLU A 1 278 ? -10.132 8.603 -0.550 1.00 98.12 278 GLU A O 1
ATOM 2207 N N . CYS A 1 279 ? -10.905 8.517 1.553 1.00 96.75 279 CYS A N 1
ATOM 2208 C CA . CYS A 1 279 ? -10.265 7.245 1.898 1.00 96.75 279 CYS A CA 1
ATOM 2209 C C . CYS A 1 279 ? -10.691 6.121 0.947 1.00 96.75 279 CYS A C 1
ATOM 2211 O O . CYS A 1 279 ? -9.858 5.345 0.487 1.00 96.75 279 CYS A O 1
ATOM 2213 N N . SER A 1 280 ? -11.975 6.066 0.586 1.00 97.81 280 SER A N 1
ATOM 2214 C CA . SER A 1 280 ? -12.484 5.086 -0.380 1.00 97.81 280 SER A CA 1
ATOM 2215 C C . SER A 1 280 ? -11.904 5.300 -1.783 1.00 97.81 280 SER A C 1
ATOM 2217 O O . SER A 1 280 ? -11.627 4.335 -2.494 1.00 97.81 280 SER A O 1
ATOM 2219 N N . ARG A 1 281 ? -11.720 6.559 -2.204 1.00 98.31 281 ARG A N 1
ATOM 2220 C CA . ARG A 1 281 ? -11.085 6.908 -3.484 1.00 98.31 281 ARG A CA 1
ATOM 2221 C C . ARG A 1 281 ? -9.611 6.510 -3.492 1.00 98.31 281 ARG A C 1
ATOM 2223 O O . ARG A 1 281 ? -9.187 5.839 -4.427 1.00 98.31 281 ARG A O 1
ATOM 2230 N N . LEU A 1 282 ? -8.866 6.885 -2.453 1.00 97.81 282 LEU A N 1
ATOM 2231 C CA . LEU A 1 282 ? -7.448 6.554 -2.307 1.00 97.81 282 LEU A CA 1
ATOM 2232 C C . LEU A 1 282 ? -7.230 5.041 -2.205 1.00 97.81 282 LEU A C 1
ATOM 2234 O O . LEU A 1 282 ? -6.302 4.521 -2.812 1.00 97.81 282 LEU A O 1
ATOM 2238 N N . GLY A 1 283 ? -8.117 4.316 -1.519 1.00 98.06 283 GLY A N 1
ATOM 2239 C CA . GLY A 1 283 ? -8.071 2.855 -1.456 1.00 98.06 283 GLY A CA 1
ATOM 2240 C C . GLY A 1 283 ? -8.166 2.202 -2.838 1.00 98.06 283 GLY A C 1
ATOM 2241 O O . GLY A 1 283 ? -7.385 1.305 -3.143 1.00 98.06 283 GLY A O 1
ATOM 2242 N N . ARG A 1 284 ? -9.061 2.695 -3.708 1.00 98.00 284 ARG A N 1
ATOM 2243 C CA . ARG A 1 284 ? -9.146 2.224 -5.103 1.00 98.00 284 ARG A CA 1
ATOM 2244 C C . ARG A 1 284 ? -7.888 2.558 -5.903 1.00 98.00 284 ARG A C 1
ATOM 2246 O O . ARG A 1 284 ? -7.390 1.702 -6.619 1.00 98.00 284 ARG A O 1
ATOM 2253 N N . GLU A 1 285 ? -7.363 3.771 -5.753 1.00 98.06 285 GLU A N 1
ATOM 2254 C CA . GLU A 1 285 ? -6.155 4.219 -6.455 1.00 98.06 285 GLU A CA 1
ATOM 2255 C C . GLU A 1 285 ? -4.925 3.376 -6.082 1.00 98.06 285 GLU A C 1
ATOM 2257 O O . GLU A 1 285 ? -4.176 2.948 -6.959 1.00 98.06 285 GLU A O 1
ATOM 2262 N N . VAL A 1 286 ? -4.754 3.063 -4.794 1.00 98.19 286 VAL A N 1
ATOM 2263 C CA . VAL A 1 286 ? -3.691 2.164 -4.323 1.00 98.19 286 VAL A CA 1
ATOM 2264 C C . VAL A 1 286 ? -3.857 0.766 -4.913 1.00 98.19 286 VAL A C 1
ATOM 2266 O O . VAL A 1 286 ? -2.874 0.188 -5.374 1.00 98.19 286 VAL A O 1
ATOM 2269 N N . GLU A 1 287 ? -5.073 0.221 -4.931 1.00 98.00 287 GLU A N 1
ATOM 2270 C CA . GLU A 1 287 ? -5.310 -1.118 -5.473 1.00 98.00 287 GLU A CA 1
ATOM 2271 C C . GLU A 1 287 ? -5.060 -1.184 -6.988 1.00 98.00 287 GLU A C 1
ATOM 2273 O O . GLU A 1 287 ? -4.444 -2.131 -7.474 1.00 98.00 287 GLU A O 1
ATOM 2278 N N . ASP A 1 288 ? -5.426 -0.141 -7.736 1.00 97.94 288 ASP A N 1
ATOM 2279 C CA . ASP A 1 288 ? -5.110 -0.040 -9.162 1.00 97.94 288 ASP A CA 1
ATOM 2280 C C . ASP A 1 288 ? -3.599 0.050 -9.421 1.00 97.94 288 ASP A C 1
ATOM 2282 O O . ASP A 1 288 ? -3.094 -0.622 -10.324 1.00 97.94 288 ASP A O 1
ATOM 2286 N N . ILE A 1 289 ? -2.855 0.818 -8.616 1.00 97.94 289 ILE A N 1
ATOM 2287 C CA . ILE A 1 289 ? -1.387 0.884 -8.712 1.00 97.94 289 ILE A CA 1
ATOM 2288 C C . ILE A 1 289 ? -0.766 -0.477 -8.388 1.00 97.94 289 ILE A C 1
ATOM 2290 O O . ILE A 1 289 ? 0.149 -0.916 -9.086 1.00 97.94 289 ILE A O 1
ATOM 2294 N N . ARG A 1 290 ? -1.265 -1.173 -7.359 1.00 98.06 290 ARG A N 1
ATOM 2295 C CA . ARG A 1 290 ? -0.797 -2.521 -7.005 1.00 98.06 290 ARG A CA 1
ATOM 2296 C C . ARG A 1 290 ? -1.054 -3.510 -8.133 1.00 98.06 290 ARG A C 1
ATOM 2298 O O . ARG A 1 290 ? -0.147 -4.268 -8.472 1.00 98.06 290 ARG A O 1
ATOM 2305 N N . ARG A 1 291 ? -2.238 -3.468 -8.748 1.00 98.19 291 ARG A N 1
ATOM 2306 C CA . ARG A 1 291 ? -2.594 -4.314 -9.892 1.00 98.19 291 ARG A CA 1
ATOM 2307 C C . ARG A 1 291 ? -1.682 -4.059 -11.091 1.00 98.19 291 ARG A C 1
ATOM 2309 O O . ARG A 1 291 ? -1.071 -4.997 -11.590 1.00 98.19 291 ARG A O 1
ATOM 2316 N N . GLN A 1 292 ? -1.505 -2.799 -11.489 1.00 98.25 292 GLN A N 1
ATOM 2317 C CA . GLN A 1 292 ? -0.595 -2.428 -12.582 1.00 98.25 292 GLN A CA 1
ATOM 2318 C C . GLN A 1 292 ? 0.858 -2.816 -12.279 1.00 98.25 292 GLN A C 1
ATOM 2320 O O . GLN A 1 292 ? 1.582 -3.294 -13.153 1.00 98.25 292 GLN A O 1
ATOM 2325 N N . GLY A 1 293 ? 1.292 -2.630 -11.029 1.00 98.00 293 GLY A N 1
ATOM 2326 C CA . GLY A 1 293 ? 2.605 -3.057 -10.561 1.00 98.00 293 GLY A CA 1
ATOM 2327 C C . GLY A 1 293 ? 2.792 -4.565 -10.699 1.00 98.00 293 GLY A C 1
ATOM 2328 O O . GLY A 1 293 ? 3.819 -5.002 -11.213 1.00 98.00 293 GLY A O 1
ATOM 2329 N N . HIS A 1 294 ? 1.788 -5.351 -10.310 1.00 98.31 294 HIS A N 1
ATOM 2330 C CA . HIS A 1 294 ? 1.811 -6.805 -10.429 1.00 98.31 294 HIS A CA 1
ATOM 2331 C C . HIS A 1 294 ? 1.873 -7.268 -11.893 1.00 98.31 294 HIS A C 1
ATOM 2333 O O . HIS A 1 294 ? 2.744 -8.061 -12.238 1.00 98.31 294 HIS A O 1
ATOM 2339 N N . GLU A 1 295 ? 1.037 -6.708 -12.774 1.00 98.19 295 GLU A N 1
ATOM 2340 C CA . GLU A 1 295 ? 1.040 -7.008 -14.217 1.00 98.19 295 GLU A CA 1
ATOM 2341 C C . GLU A 1 295 ? 2.400 -6.685 -14.868 1.00 98.19 295 GLU A C 1
ATOM 2343 O O . GLU A 1 295 ? 2.935 -7.459 -15.671 1.00 98.19 295 GLU A O 1
ATOM 2348 N N . ARG A 1 296 ? 3.010 -5.554 -14.487 1.00 98.44 296 ARG A N 1
ATOM 2349 C CA . ARG A 1 296 ? 4.338 -5.158 -14.973 1.00 98.44 296 ARG A CA 1
ATOM 2350 C C . ARG A 1 296 ? 5.435 -6.092 -14.470 1.00 98.44 296 ARG A C 1
ATOM 2352 O O . ARG A 1 296 ? 6.304 -6.459 -15.258 1.00 98.44 296 ARG A O 1
ATOM 2359 N N . ILE A 1 297 ? 5.408 -6.465 -13.190 1.00 98.25 297 ILE A N 1
ATOM 2360 C CA . ILE A 1 297 ? 6.365 -7.418 -12.611 1.00 98.25 297 ILE A CA 1
ATOM 2361 C C . ILE A 1 297 ? 6.257 -8.758 -13.336 1.00 98.25 297 ILE A C 1
ATOM 2363 O O . ILE A 1 297 ? 7.267 -9.244 -13.831 1.00 98.25 297 ILE A O 1
ATOM 2367 N N . GLN A 1 298 ? 5.045 -9.287 -13.509 1.00 98.44 298 GLN A N 1
ATOM 2368 C CA . GLN A 1 298 ? 4.819 -10.555 -14.201 1.00 98.44 298 GLN A CA 1
ATOM 2369 C C . GLN A 1 298 ? 5.351 -10.526 -15.641 1.00 98.44 298 GLN A C 1
ATOM 2371 O O . GLN A 1 298 ? 5.988 -11.472 -16.099 1.00 98.44 298 GLN A O 1
ATOM 2376 N N . THR A 1 299 ? 5.141 -9.421 -16.358 1.00 98.31 299 THR A N 1
ATOM 2377 C CA . THR A 1 299 ? 5.674 -9.256 -17.720 1.00 98.31 299 THR A CA 1
ATOM 2378 C C . THR A 1 299 ? 7.206 -9.262 -17.731 1.00 98.31 299 THR A C 1
ATOM 2380 O O . THR A 1 299 ? 7.816 -9.904 -18.586 1.00 98.31 299 THR A O 1
ATOM 2383 N N . LEU A 1 300 ? 7.839 -8.578 -16.774 1.00 98.62 300 LEU A N 1
ATOM 2384 C CA . LEU A 1 300 ? 9.298 -8.551 -16.643 1.00 98.62 300 LEU A CA 1
ATOM 2385 C C . LEU A 1 300 ? 9.863 -9.922 -16.253 1.00 98.62 300 LEU A C 1
ATOM 2387 O O . LEU A 1 300 ? 10.897 -10.321 -16.780 1.00 98.62 300 LEU A O 1
ATOM 2391 N N . GLU A 1 301 ? 9.182 -10.667 -15.386 1.00 98.25 301 GLU A N 1
ATOM 2392 C CA . GLU A 1 301 ? 9.559 -12.038 -15.029 1.00 98.25 301 GLU A CA 1
ATOM 2393 C C . GLU A 1 301 ? 9.547 -12.955 -16.256 1.00 98.25 301 GLU A C 1
ATOM 2395 O O . GLU A 1 301 ? 10.510 -13.690 -16.485 1.00 98.25 301 GLU A O 1
ATOM 2400 N N . GLN A 1 302 ? 8.507 -12.864 -17.093 1.00 98.56 302 GLN A N 1
ATOM 2401 C CA . GLN A 1 302 ? 8.449 -13.617 -18.349 1.00 98.56 302 GLN A CA 1
ATOM 2402 C C . GLN A 1 302 ? 9.561 -13.203 -19.315 1.00 98.56 302 GLN A C 1
ATOM 2404 O O . GLN A 1 302 ? 10.182 -14.057 -19.940 1.00 98.56 302 GLN A O 1
ATOM 2409 N N . GLN A 1 303 ? 9.873 -11.909 -19.404 1.00 98.56 303 GLN A N 1
ATOM 2410 C CA . GLN A 1 303 ? 10.982 -11.437 -20.230 1.00 98.56 303 GLN A CA 1
ATOM 2411 C C . GLN A 1 303 ? 12.330 -12.001 -19.757 1.00 98.56 303 GLN A C 1
ATOM 2413 O O . GLN A 1 303 ? 13.128 -12.449 -20.578 1.00 98.56 303 GLN A O 1
ATOM 2418 N N . VAL A 1 304 ? 12.581 -12.014 -18.443 1.00 98.50 304 VAL A N 1
ATOM 2419 C CA . VAL A 1 304 ? 13.798 -12.605 -17.866 1.00 98.50 304 VAL A CA 1
ATOM 2420 C C . VAL A 1 304 ? 13.872 -14.098 -18.173 1.00 98.50 304 VAL A C 1
ATOM 2422 O O . VAL A 1 304 ? 14.950 -14.589 -18.512 1.00 98.50 304 VAL A O 1
ATOM 2425 N N . LEU A 1 305 ? 12.749 -14.816 -18.092 1.00 98.62 305 LEU A N 1
ATOM 2426 C CA . LEU A 1 305 ? 12.691 -16.236 -18.428 1.00 98.62 305 LEU A CA 1
ATOM 2427 C C . LEU A 1 305 ? 13.066 -16.478 -19.896 1.00 98.62 305 LEU A C 1
ATOM 2429 O O . LEU A 1 305 ? 13.968 -17.272 -20.159 1.00 98.62 305 LEU A O 1
ATOM 2433 N N . ILE A 1 306 ? 12.442 -15.741 -20.821 1.00 98.56 306 ILE A N 1
ATOM 2434 C CA . ILE A 1 306 ? 12.700 -15.842 -22.264 1.00 98.56 306 ILE A CA 1
ATOM 2435 C C . ILE A 1 306 ? 14.170 -15.545 -22.563 1.00 98.56 306 ILE A C 1
ATOM 2437 O O . ILE A 1 306 ? 14.854 -16.366 -23.160 1.00 98.56 306 ILE A O 1
ATOM 2441 N N . TYR A 1 307 ? 14.707 -14.431 -22.064 1.00 98.56 307 TYR A N 1
ATOM 2442 C CA . TYR A 1 307 ? 16.110 -14.078 -22.306 1.00 98.56 307 TYR A CA 1
ATOM 2443 C C . TYR A 1 307 ? 17.094 -15.072 -21.692 1.00 98.56 307 TYR A C 1
ATOM 2445 O O . TYR A 1 307 ? 18.172 -15.304 -22.240 1.00 98.56 307 TYR A O 1
ATOM 2453 N N . THR A 1 308 ? 16.737 -15.684 -20.565 1.00 98.62 308 THR A N 1
ATOM 2454 C CA . THR A 1 308 ? 17.547 -16.748 -19.969 1.00 98.62 308 THR A CA 1
ATOM 2455 C C . THR A 1 308 ? 17.569 -17.985 -20.866 1.00 98.62 308 THR A C 1
ATOM 2457 O O . THR A 1 308 ? 18.616 -18.619 -21.012 1.00 98.62 308 THR A O 1
ATOM 2460 N N . GLU A 1 309 ? 16.432 -18.348 -21.454 1.00 98.69 309 GLU A N 1
ATOM 2461 C CA . GLU A 1 309 ? 16.320 -19.477 -22.378 1.00 98.69 309 GLU A CA 1
ATOM 2462 C C . GLU A 1 309 ? 17.026 -19.204 -23.712 1.00 98.69 309 GLU A C 1
ATOM 2464 O O . GLU A 1 309 ? 17.789 -20.055 -24.178 1.00 98.69 309 GLU A O 1
ATOM 2469 N N . ASP A 1 310 ? 16.881 -17.998 -24.259 1.00 98.56 310 ASP A N 1
ATOM 2470 C CA . ASP A 1 310 ? 17.588 -17.544 -25.459 1.00 98.56 310 ASP A CA 1
ATOM 2471 C C . ASP A 1 310 ? 19.103 -17.599 -25.249 1.00 98.56 310 ASP A C 1
ATOM 2473 O O . ASP A 1 310 ? 19.831 -18.176 -26.056 1.00 98.56 310 ASP A O 1
ATOM 2477 N N . PHE A 1 311 ? 19.595 -17.082 -24.118 1.00 98.62 311 PHE A N 1
ATOM 2478 C CA . PHE A 1 311 ? 21.023 -17.109 -23.801 1.00 98.62 311 PHE A CA 1
ATOM 2479 C C . PHE A 1 311 ? 21.565 -18.539 -23.668 1.00 98.62 311 PHE A C 1
ATOM 2481 O O . PHE A 1 311 ? 22.668 -18.842 -24.131 1.00 98.62 311 PHE A O 1
ATOM 2488 N N . LYS A 1 312 ? 20.800 -19.442 -23.042 1.00 98.56 312 LYS A N 1
ATOM 2489 C CA . LYS A 1 312 ? 21.171 -20.862 -22.935 1.00 98.56 312 LYS A CA 1
ATOM 2490 C C . LYS A 1 312 ? 21.207 -21.538 -24.304 1.00 98.56 312 LYS A C 1
ATOM 2492 O O . LYS A 1 312 ? 22.134 -22.303 -24.571 1.00 98.56 312 LYS A O 1
ATOM 2497 N N . SER A 1 313 ? 20.230 -21.245 -25.157 1.00 98.38 313 SER A N 1
ATOM 2498 C CA . SER A 1 313 ? 20.136 -21.798 -26.510 1.00 98.38 313 SER A CA 1
ATOM 2499 C C . SER A 1 313 ? 21.293 -21.317 -27.386 1.00 98.38 313 SER A C 1
ATOM 2501 O O . SER A 1 313 ? 22.005 -22.139 -27.961 1.00 98.38 313 SER A O 1
ATOM 2503 N N . GLU A 1 314 ? 21.575 -20.012 -27.373 1.00 98.69 314 GLU A N 1
ATOM 2504 C CA . GLU A 1 314 ? 22.713 -19.399 -28.069 1.00 98.69 314 GLU A CA 1
ATOM 2505 C C . GLU A 1 314 ? 24.046 -20.004 -27.604 1.00 98.69 314 GLU A C 1
ATOM 2507 O O . GLU A 1 314 ? 24.928 -20.327 -28.407 1.00 98.69 314 GLU A O 1
ATOM 2512 N N . ARG A 1 315 ? 24.201 -20.230 -26.291 1.00 98.25 315 ARG A N 1
ATOM 2513 C CA . ARG A 1 315 ? 25.383 -20.904 -25.745 1.00 98.25 315 ARG A CA 1
ATOM 2514 C C . ARG A 1 315 ? 25.523 -22.329 -26.284 1.00 98.25 315 ARG A C 1
ATOM 2516 O O . ARG A 1 315 ? 26.619 -22.702 -26.702 1.00 98.25 315 ARG A O 1
ATOM 2523 N N . ALA A 1 316 ? 24.447 -23.113 -26.278 1.00 98.50 316 ALA A N 1
ATOM 2524 C CA . ALA A 1 316 ? 24.466 -24.477 -26.799 1.00 98.50 316 ALA A CA 1
ATOM 2525 C C . ALA A 1 316 ? 24.827 -24.499 -28.295 1.00 98.50 316 ALA A C 1
ATOM 2527 O O . ALA A 1 316 ? 25.616 -25.335 -28.740 1.00 98.50 316 ALA A O 1
ATOM 2528 N N . ASP A 1 317 ? 24.314 -23.546 -29.074 1.00 98.56 317 ASP A N 1
ATOM 2529 C CA . ASP A 1 317 ? 24.678 -23.377 -30.481 1.00 98.56 317 ASP A CA 1
ATOM 2530 C C . ASP A 1 317 ? 26.149 -23.030 -30.678 1.00 98.56 317 ASP A C 1
ATOM 2532 O O . ASP A 1 317 ? 26.822 -23.624 -31.531 1.00 98.56 317 ASP A O 1
ATOM 2536 N N . ARG A 1 318 ? 26.683 -22.139 -29.843 1.00 98.50 318 ARG A N 1
ATOM 2537 C CA . ARG A 1 318 ? 28.104 -21.797 -29.850 1.00 98.50 318 ARG A CA 1
ATOM 2538 C C . ARG A 1 318 ? 28.979 -23.006 -29.530 1.00 98.50 318 ARG A C 1
ATOM 2540 O O . ARG A 1 318 ? 29.969 -23.224 -30.225 1.00 98.50 318 ARG A O 1
ATOM 2547 N N . GLU A 1 319 ? 28.620 -23.807 -28.531 1.00 98.38 319 GLU A N 1
ATOM 2548 C CA . GLU A 1 319 ? 29.351 -25.029 -28.168 1.00 98.38 319 GLU A CA 1
ATOM 2549 C C . GLU A 1 319 ? 29.314 -26.059 -29.313 1.00 98.38 319 GLU A C 1
ATOM 2551 O O . GLU A 1 319 ? 30.352 -26.609 -29.688 1.00 98.38 319 GLU A O 1
ATOM 2556 N N . ARG A 1 320 ? 28.161 -26.236 -29.977 1.00 98.62 320 ARG A N 1
ATOM 2557 C CA . ARG A 1 320 ? 28.049 -27.068 -31.192 1.00 98.62 320 ARG A CA 1
ATOM 2558 C C . ARG A 1 320 ? 28.923 -26.558 -32.338 1.00 98.62 320 ARG A C 1
ATOM 2560 O O . ARG A 1 320 ? 29.542 -27.348 -33.053 1.00 98.62 320 ARG A O 1
ATOM 2567 N N . ALA A 1 321 ? 28.960 -25.245 -32.560 1.00 98.38 321 ALA A N 1
ATOM 2568 C CA . ALA A 1 321 ? 29.817 -24.640 -33.575 1.00 98.38 321 ALA A CA 1
ATOM 2569 C C . ALA A 1 321 ? 31.305 -24.831 -33.241 1.00 98.38 321 ALA A C 1
ATOM 2571 O O . ALA A 1 321 ? 32.087 -25.183 -34.123 1.00 98.38 321 ALA A O 1
ATOM 2572 N N . GLN A 1 322 ? 31.691 -24.674 -31.972 1.00 98.38 322 GLN A N 1
ATOM 2573 C CA . GLN A 1 322 ? 33.055 -24.924 -31.504 1.00 98.38 322 GLN A CA 1
ATOM 2574 C C . GLN A 1 322 ? 33.472 -26.388 -31.684 1.00 98.38 322 GLN A C 1
ATOM 2576 O O . GLN A 1 322 ? 34.588 -26.627 -32.144 1.00 98.38 322 GLN A O 1
ATOM 2581 N N . GLY A 1 323 ? 32.578 -27.347 -31.417 1.00 98.12 323 GLY A N 1
ATOM 2582 C CA . GLY A 1 323 ? 32.806 -28.767 -31.707 1.00 98.12 323 GLY A CA 1
ATOM 2583 C C . GLY A 1 323 ? 33.097 -29.012 -33.190 1.00 98.12 323 GLY A C 1
ATOM 2584 O O . GLY A 1 323 ? 34.151 -29.535 -33.534 1.00 98.12 323 GLY A O 1
ATOM 2585 N N . ARG A 1 324 ? 32.244 -28.493 -34.086 1.00 98.44 324 ARG A N 1
ATOM 2586 C CA . ARG A 1 324 ? 32.463 -28.590 -35.543 1.00 98.44 324 ARG A CA 1
ATOM 2587 C C . ARG A 1 324 ? 33.788 -27.970 -35.991 1.00 98.44 324 ARG A C 1
ATOM 2589 O O . ARG A 1 324 ? 34.455 -28.503 -36.872 1.00 98.44 324 ARG A O 1
ATOM 2596 N N . ILE A 1 325 ? 34.187 -26.846 -35.394 1.00 97.94 325 ILE A N 1
ATOM 2597 C CA . ILE A 1 325 ? 35.486 -26.219 -35.675 1.00 97.94 325 ILE A CA 1
ATOM 2598 C C . ILE A 1 325 ? 36.637 -27.123 -35.222 1.00 97.94 325 ILE A C 1
ATOM 2600 O O . ILE A 1 325 ? 37.633 -27.222 -35.938 1.00 97.94 325 ILE A O 1
ATOM 2604 N N . ALA A 1 326 ? 36.531 -27.760 -34.054 1.00 98.19 326 ALA A N 1
ATOM 2605 C CA . ALA A 1 326 ? 37.540 -28.694 -33.564 1.00 98.19 326 ALA A CA 1
ATOM 2606 C C . ALA A 1 326 ? 37.680 -29.903 -34.502 1.00 98.19 326 ALA A C 1
ATOM 2608 O O 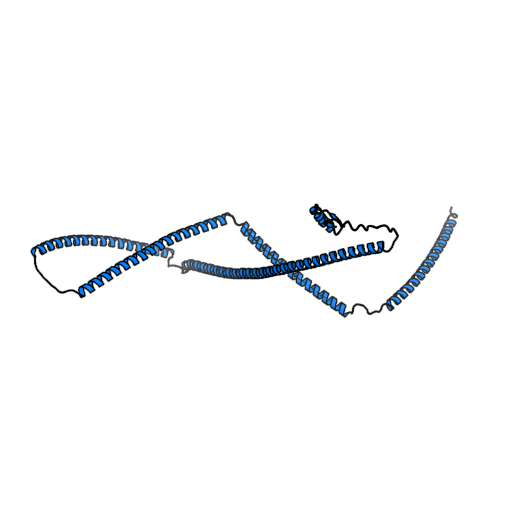. ALA A 1 326 ? 38.795 -30.188 -34.942 1.00 98.19 326 ALA A O 1
ATOM 2609 N N . ASP A 1 327 ? 36.562 -30.511 -34.906 1.00 98.44 327 ASP A N 1
ATOM 2610 C CA . ASP A 1 327 ? 36.541 -31.637 -35.848 1.00 98.44 327 ASP A CA 1
ATOM 2611 C C . ASP A 1 327 ? 37.185 -31.257 -37.190 1.00 98.44 327 ASP A C 1
ATOM 2613 O O . ASP A 1 327 ? 38.033 -31.976 -37.722 1.00 98.44 327 ASP A O 1
ATOM 2617 N N . LEU A 1 328 ? 36.836 -30.087 -37.738 1.00 98.38 328 LEU A N 1
ATOM 2618 C CA . LEU A 1 328 ? 37.424 -29.587 -38.983 1.00 98.38 328 LEU A CA 1
ATOM 2619 C C . LEU A 1 328 ? 38.923 -29.297 -38.836 1.00 98.38 328 LEU A C 1
ATOM 2621 O O . LEU A 1 328 ? 39.699 -29.595 -39.745 1.00 98.38 328 LEU A O 1
ATOM 2625 N N . LYS A 1 329 ? 39.366 -28.746 -37.698 1.00 98.06 329 LYS A N 1
ATOM 2626 C CA . LYS A 1 329 ? 40.797 -28.538 -37.413 1.00 98.06 329 LYS A CA 1
ATOM 2627 C C . LYS A 1 329 ? 41.553 -29.863 -37.332 1.00 98.06 329 LYS A C 1
ATOM 2629 O O . LYS A 1 329 ? 42.685 -29.941 -37.823 1.00 98.06 329 LYS A O 1
ATOM 2634 N N . GLU A 1 330 ? 40.951 -30.895 -36.749 1.00 98.19 330 GLU A N 1
ATOM 2635 C CA . GLU A 1 330 ? 41.533 -32.233 -36.704 1.00 98.19 330 GLU A CA 1
ATOM 2636 C C . GLU A 1 330 ? 41.647 -32.828 -38.111 1.00 98.19 330 GLU A C 1
ATOM 2638 O O . GLU A 1 330 ? 42.738 -33.234 -38.511 1.00 98.19 330 GLU A O 1
ATOM 2643 N N . GLN A 1 331 ? 40.575 -32.783 -38.907 1.00 98.31 331 GLN A N 1
ATOM 2644 C CA . GLN A 1 331 ? 40.586 -33.242 -40.300 1.00 98.31 331 GLN A CA 1
ATOM 2645 C C . GLN A 1 331 ? 41.654 -32.521 -41.132 1.00 98.31 331 GLN A C 1
ATOM 2647 O O . GLN A 1 331 ? 42.425 -33.164 -41.844 1.00 98.31 331 GLN A O 1
ATOM 2652 N N . ILE A 1 332 ? 41.773 -31.194 -40.999 1.00 97.75 332 ILE A N 1
ATOM 2653 C CA . ILE A 1 332 ? 42.835 -30.414 -41.653 1.00 97.75 332 ILE A CA 1
ATOM 2654 C C . ILE A 1 332 ? 44.215 -30.906 -41.206 1.00 97.75 332 ILE A C 1
ATOM 2656 O O . ILE A 1 332 ? 45.118 -31.039 -42.032 1.00 97.75 332 ILE A O 1
ATOM 2660 N N . SER A 1 333 ? 44.400 -31.187 -39.916 1.00 97.69 333 SER A N 1
ATOM 2661 C CA . SER A 1 333 ? 45.672 -31.679 -39.377 1.00 97.69 333 SER A CA 1
ATOM 2662 C C . SER A 1 333 ? 46.019 -33.071 -39.916 1.00 97.69 333 SER A C 1
ATOM 2664 O O . SER A 1 333 ? 47.155 -33.298 -40.338 1.00 97.69 333 SER A O 1
ATOM 2666 N N . GLN A 1 334 ? 45.043 -33.978 -39.989 1.00 97.38 334 GLN A N 1
ATOM 2667 C CA . GLN A 1 334 ? 45.198 -35.312 -40.573 1.00 97.38 334 GLN A CA 1
ATOM 2668 C C . GLN A 1 334 ? 45.533 -35.233 -42.071 1.00 97.38 334 GLN A C 1
ATOM 2670 O O . GLN A 1 334 ? 46.502 -35.852 -42.515 1.00 97.38 334 GLN A O 1
ATOM 2675 N N . LEU A 1 335 ? 44.807 -34.418 -42.844 1.00 96.94 335 LEU A N 1
ATOM 2676 C CA . LEU A 1 335 ? 45.072 -34.194 -44.270 1.00 96.94 335 LEU A CA 1
ATOM 2677 C C . LEU A 1 335 ? 46.456 -33.575 -44.501 1.00 96.94 335 LEU A C 1
ATOM 2679 O O . LEU A 1 335 ? 47.200 -34.030 -45.370 1.00 96.94 335 LEU A O 1
ATOM 2683 N N . LYS A 1 336 ? 46.861 -32.594 -43.683 1.00 95.31 336 LYS A N 1
ATOM 2684 C CA . LYS A 1 336 ? 48.219 -32.027 -43.720 1.00 95.31 336 LYS A CA 1
ATOM 2685 C C . LYS A 1 336 ? 49.276 -33.104 -43.480 1.00 95.31 336 LYS A C 1
ATOM 2687 O O . LYS A 1 336 ? 50.269 -33.138 -44.205 1.00 95.31 336 LYS A O 1
ATOM 2692 N N . GLN A 1 337 ? 49.083 -33.994 -42.504 1.00 95.00 337 GLN A N 1
ATOM 2693 C CA . GLN A 1 337 ? 50.013 -35.099 -42.246 1.00 95.00 337 GLN A CA 1
ATOM 2694 C C . GLN A 1 337 ? 50.056 -36.108 -43.400 1.00 95.00 337 GLN A C 1
ATOM 2696 O O . GLN A 1 337 ? 51.139 -36.573 -43.761 1.00 95.00 337 GLN A O 1
ATOM 2701 N N . GLN A 1 338 ? 48.909 -36.444 -43.996 1.00 94.19 338 GLN A N 1
ATOM 2702 C CA . GLN A 1 338 ? 48.837 -37.316 -45.172 1.00 94.19 338 GLN A CA 1
ATOM 2703 C C . GLN A 1 338 ? 49.581 -36.704 -46.363 1.00 94.19 338 GLN A C 1
ATOM 2705 O O . GLN A 1 338 ? 50.408 -37.387 -46.968 1.00 94.19 338 GLN A O 1
ATOM 2710 N N . LEU A 1 339 ? 49.383 -35.409 -46.630 1.00 93.62 339 LEU A N 1
ATOM 2711 C CA . LEU A 1 339 ? 50.100 -34.682 -47.677 1.00 93.62 339 LEU A CA 1
ATOM 2712 C C . LEU A 1 339 ? 51.614 -34.679 -47.417 1.00 93.62 339 LEU A C 1
ATOM 2714 O O . LEU A 1 339 ? 52.385 -34.996 -48.317 1.00 93.62 339 LEU A O 1
ATOM 2718 N N . HIS A 1 340 ? 52.059 -34.422 -46.181 1.00 91.69 340 HIS A N 1
ATOM 2719 C CA . HIS A 1 340 ? 53.483 -34.501 -45.819 1.00 91.69 340 HIS A CA 1
ATOM 2720 C C . HIS A 1 340 ? 54.064 -35.907 -46.030 1.00 91.69 340 HIS A C 1
ATOM 2722 O O . HIS A 1 340 ? 55.184 -36.046 -46.526 1.00 91.69 340 HIS A O 1
ATOM 2728 N N . LYS A 1 341 ? 53.318 -36.963 -45.677 1.00 89.12 341 LYS A N 1
ATOM 2729 C CA . LYS A 1 341 ? 53.721 -38.356 -45.929 1.00 89.12 341 LYS A CA 1
ATOM 2730 C C . LYS A 1 341 ? 53.802 -38.652 -47.429 1.00 89.12 341 LYS A C 1
ATOM 2732 O O . LYS A 1 341 ? 54.753 -39.304 -47.848 1.00 89.12 341 LYS A O 1
ATOM 2737 N N . GLN A 1 342 ? 52.855 -38.163 -48.230 1.00 84.94 342 GLN A N 1
ATOM 2738 C CA . GLN A 1 342 ? 52.839 -38.334 -49.685 1.00 84.94 342 GLN A CA 1
ATOM 2739 C C . GLN A 1 342 ? 53.984 -37.578 -50.365 1.00 84.94 342 GLN A C 1
ATOM 2741 O O . GLN A 1 342 ? 54.671 -38.161 -51.198 1.00 84.94 342 GLN A O 1
ATOM 2746 N N . VAL A 1 343 ? 54.254 -36.332 -49.959 1.00 81.81 343 VAL A N 1
ATOM 2747 C CA . VAL A 1 343 ? 55.419 -35.559 -50.417 1.00 81.81 343 VAL A CA 1
ATOM 2748 C C . VAL A 1 343 ? 56.701 -36.318 -50.091 1.00 81.81 343 VAL A C 1
ATOM 2750 O O . VAL A 1 343 ? 57.474 -36.582 -51.002 1.00 81.81 343 VAL A O 1
ATOM 2753 N N . ARG A 1 344 ? 56.888 -36.787 -48.846 1.00 76.94 344 ARG A N 1
ATOM 2754 C CA . ARG A 1 344 ? 58.056 -37.610 -48.472 1.00 76.94 344 ARG A CA 1
ATOM 2755 C C . ARG A 1 344 ? 58.178 -38.889 -49.308 1.00 76.94 344 ARG A C 1
ATOM 2757 O O . ARG A 1 344 ? 59.286 -39.251 -49.690 1.00 76.94 344 ARG A O 1
ATOM 2764 N N . ARG A 1 345 ? 57.066 -39.569 -49.612 1.00 74.00 345 ARG A N 1
ATOM 2765 C CA . ARG A 1 345 ? 57.052 -40.764 -50.478 1.00 74.00 345 ARG A CA 1
ATOM 2766 C C . ARG A 1 345 ? 57.447 -40.432 -51.918 1.00 74.00 345 ARG A C 1
ATOM 2768 O O . ARG A 1 345 ? 58.254 -41.150 -52.496 1.00 74.00 345 ARG A O 1
ATOM 2775 N N . ASN A 1 346 ? 56.945 -39.327 -52.464 1.00 65.75 346 ASN A N 1
ATOM 2776 C CA . ASN A 1 346 ? 57.302 -38.845 -53.798 1.00 65.75 346 ASN A CA 1
ATOM 2777 C C . ASN A 1 346 ? 58.762 -38.368 -53.866 1.00 65.75 346 ASN A C 1
ATOM 2779 O O . ASN A 1 346 ? 59.423 -38.611 -54.869 1.00 65.75 346 ASN A O 1
ATOM 2783 N N . THR A 1 347 ? 59.306 -37.774 -52.798 1.00 59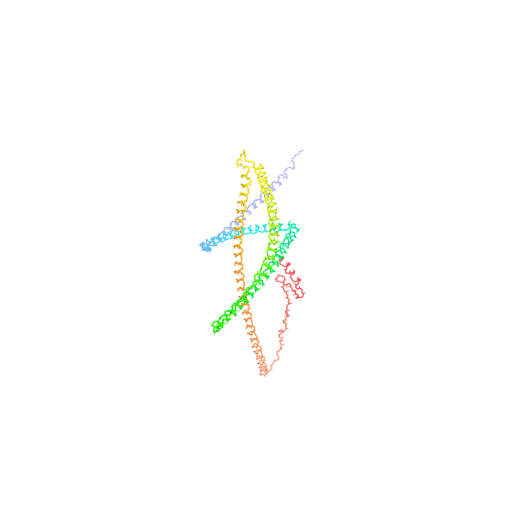.91 347 THR A N 1
ATOM 2784 C CA . THR A 1 347 ? 60.733 -37.412 -52.699 1.00 59.91 347 THR A CA 1
ATOM 2785 C C . THR A 1 347 ? 61.648 -38.642 -52.636 1.00 59.91 347 THR A C 1
ATOM 2787 O O . THR A 1 347 ? 62.783 -38.575 -53.092 1.00 59.91 347 THR A O 1
ATOM 2790 N N . LEU A 1 348 ? 61.174 -39.773 -52.101 1.00 56.41 348 LEU A N 1
ATOM 2791 C CA . LEU A 1 348 ? 61.929 -41.036 -52.067 1.00 56.41 348 LEU A CA 1
ATOM 2792 C C . LEU A 1 348 ? 61.826 -41.845 -53.375 1.00 56.41 348 LEU A C 1
ATOM 2794 O O . LEU A 1 348 ? 62.711 -42.646 -53.653 1.00 56.41 348 LEU A O 1
ATOM 2798 N N . LEU A 1 349 ? 60.774 -41.638 -54.175 1.00 51.59 349 LEU A N 1
ATOM 2799 C CA . LEU A 1 349 ? 60.585 -42.276 -55.489 1.00 51.59 349 LEU A CA 1
ATOM 2800 C C . LEU A 1 349 ? 61.134 -41.434 -56.656 1.00 51.59 349 LEU A C 1
ATOM 2802 O O . LEU A 1 349 ? 61.445 -41.981 -57.709 1.00 51.59 349 LEU A O 1
ATOM 2806 N N . SER A 1 350 ? 61.302 -40.124 -56.466 1.00 44.94 350 SER A N 1
ATOM 2807 C CA . SER A 1 350 ? 61.977 -39.215 -57.394 1.00 44.94 350 SER A CA 1
ATOM 2808 C C . SER A 1 350 ? 63.373 -38.903 -56.857 1.00 44.94 350 SER A C 1
ATOM 2810 O O . SER A 1 350 ? 63.583 -37.903 -56.171 1.00 44.94 350 SER A O 1
ATOM 2812 N N . GLY A 1 351 ? 64.330 -39.790 -57.130 1.00 43.88 351 GLY A N 1
ATOM 2813 C CA . GLY A 1 351 ? 65.731 -39.562 -56.795 1.00 43.88 351 GLY A CA 1
ATOM 2814 C C . GLY A 1 351 ? 66.238 -38.235 -57.367 1.00 43.88 351 GLY A C 1
ATOM 2815 O O . GLY A 1 351 ? 66.163 -38.005 -58.568 1.00 43.88 351 GLY A O 1
ATOM 2816 N N . GLY A 1 352 ? 66.785 -37.396 -56.485 1.00 45.22 352 GLY A N 1
ATOM 2817 C CA . GLY A 1 352 ? 67.616 -36.248 -56.839 1.00 45.22 352 GLY A CA 1
ATOM 2818 C C . GLY A 1 352 ? 66.859 -34.955 -57.144 1.00 45.22 352 GLY A C 1
ATOM 2819 O O . GLY A 1 352 ? 66.404 -34.740 -58.257 1.00 45.22 352 GLY A O 1
ATOM 2820 N N . CYS A 1 353 ? 66.797 -34.057 -56.158 1.00 34.75 353 CYS A N 1
ATOM 2821 C CA . CYS A 1 353 ? 67.342 -32.694 -56.244 1.00 34.75 353 CYS A CA 1
ATOM 2822 C C . CYS A 1 353 ? 66.956 -31.904 -54.987 1.00 34.75 353 CYS A C 1
ATOM 2824 O O . CYS A 1 353 ? 65.791 -31.815 -54.605 1.00 34.75 353 CYS A O 1
ATOM 2826 N N . ARG A 1 354 ? 67.973 -31.334 -54.331 1.00 47.12 354 ARG A N 1
ATOM 2827 C CA . ARG A 1 354 ? 67.830 -30.379 -53.227 1.00 47.12 354 ARG A CA 1
ATOM 2828 C C . ARG A 1 354 ? 66.987 -29.193 -53.698 1.00 47.12 354 ARG A C 1
ATOM 2830 O O . ARG A 1 354 ? 67.425 -28.451 -54.569 1.00 47.12 354 ARG A O 1
ATOM 2837 N N . ALA A 1 355 ? 65.851 -28.966 -53.053 1.00 37.72 355 ALA A N 1
ATOM 2838 C CA . ALA A 1 355 ? 65.214 -27.659 -53.015 1.00 37.72 355 ALA A CA 1
ATOM 2839 C C . ALA A 1 355 ? 65.001 -27.285 -51.547 1.00 37.72 355 ALA A C 1
ATOM 2841 O O . ALA A 1 355 ? 64.462 -28.064 -50.760 1.00 37.72 355 ALA A O 1
ATOM 2842 N N . ALA A 1 356 ? 65.543 -26.126 -51.186 1.00 39.66 356 ALA A N 1
ATOM 2843 C CA . ALA A 1 356 ? 65.568 -25.575 -49.847 1.00 39.66 356 ALA A CA 1
ATOM 2844 C C . ALA A 1 356 ? 64.163 -25.525 -49.232 1.00 39.66 356 ALA A C 1
ATOM 2846 O O . ALA A 1 356 ? 63.213 -25.035 -49.842 1.00 39.66 356 ALA A O 1
ATOM 2847 N N . ALA A 1 357 ? 64.056 -26.013 -47.999 1.00 37.22 357 ALA A N 1
ATOM 2848 C CA . ALA A 1 357 ? 62.889 -25.818 -47.163 1.00 37.22 357 ALA A CA 1
ATOM 2849 C C . ALA A 1 357 ? 62.765 -24.324 -46.830 1.00 37.22 357 ALA A C 1
ATOM 2851 O O . ALA A 1 357 ? 63.426 -23.824 -45.922 1.00 37.22 357 ALA A O 1
ATOM 2852 N N . ALA A 1 358 ? 61.909 -23.611 -47.560 1.00 40.66 358 ALA A N 1
ATOM 2853 C CA . ALA A 1 358 ? 61.318 -22.378 -47.069 1.00 40.66 358 ALA A CA 1
ATOM 2854 C C . ALA A 1 358 ? 60.333 -22.768 -45.959 1.00 40.66 358 ALA A C 1
ATOM 2856 O O . ALA A 1 358 ? 59.160 -23.045 -46.210 1.00 40.66 358 ALA A O 1
ATOM 2857 N N . ALA A 1 359 ? 60.846 -22.872 -44.733 1.00 38.69 359 ALA A N 1
ATOM 2858 C CA . ALA A 1 359 ? 60.031 -22.949 -43.535 1.00 38.69 359 ALA A CA 1
ATOM 2859 C C . ALA A 1 359 ? 59.174 -21.679 -43.481 1.00 38.69 359 ALA A C 1
ATOM 2861 O O . ALA A 1 359 ? 59.650 -20.596 -43.149 1.00 38.69 359 ALA A O 1
ATOM 2862 N N . THR A 1 360 ? 57.913 -21.801 -43.884 1.00 41.66 360 THR A N 1
ATOM 2863 C CA . THR A 1 360 ? 56.924 -20.747 -43.701 1.00 41.66 360 THR A CA 1
ATOM 2864 C C . THR A 1 360 ? 56.662 -20.655 -42.205 1.00 41.66 360 THR A C 1
ATOM 2866 O O . THR A 1 360 ? 56.025 -21.533 -41.622 1.00 41.66 360 THR A O 1
ATOM 2869 N N . ASN A 1 361 ? 57.238 -19.629 -41.586 1.00 39.66 361 ASN A N 1
ATOM 2870 C CA . ASN A 1 361 ? 57.031 -19.267 -40.196 1.00 39.66 361 ASN A CA 1
ATOM 2871 C C . ASN A 1 361 ? 55.547 -18.906 -39.989 1.00 39.66 361 ASN A C 1
ATOM 2873 O O . ASN A 1 361 ? 55.141 -17.774 -40.218 1.00 39.66 361 ASN A O 1
ATOM 2877 N N . TRP A 1 362 ? 54.729 -19.895 -39.623 1.00 37.19 362 TRP A N 1
ATOM 2878 C CA . TRP A 1 362 ? 53.349 -19.722 -39.143 1.00 37.19 362 TRP A CA 1
ATOM 2879 C C . TRP A 1 362 ? 53.289 -19.849 -37.616 1.00 37.19 362 TRP A C 1
ATOM 2881 O O . TRP A 1 362 ? 52.345 -20.413 -37.064 1.00 37.19 362 TRP A O 1
ATOM 2891 N N . SER A 1 363 ? 54.311 -19.338 -36.935 1.00 45.06 363 SER A N 1
ATOM 2892 C CA . SER A 1 363 ? 54.383 -19.314 -35.480 1.00 45.06 363 SER A CA 1
ATOM 2893 C C . SER A 1 363 ? 54.671 -17.897 -35.020 1.00 45.06 363 SER A C 1
ATOM 2895 O O . SER A 1 363 ? 55.816 -17.551 -34.784 1.00 45.06 363 SER A O 1
ATOM 2897 N N . GLU A 1 364 ? 53.612 -17.100 -34.926 1.00 33.47 364 GLU A N 1
ATOM 2898 C CA . GLU A 1 364 ? 53.449 -16.016 -33.954 1.00 33.47 364 GLU A CA 1
ATOM 2899 C C . GLU A 1 364 ? 51.994 -15.545 -34.068 1.00 33.47 364 GLU A C 1
ATOM 2901 O O . GLU A 1 364 ? 51.644 -14.680 -34.864 1.00 33.47 364 GLU A O 1
ATOM 2906 N N . CYS A 1 365 ? 51.101 -16.190 -33.316 1.00 38.75 365 CYS A N 1
ATOM 2907 C CA . CYS A 1 365 ? 49.909 -15.499 -32.840 1.00 38.75 365 CYS A CA 1
ATOM 2908 C C . CYS A 1 365 ? 50.392 -14.587 -31.705 1.00 38.75 365 CYS A C 1
ATOM 2910 O O . CYS A 1 365 ? 50.823 -15.133 -30.685 1.00 38.75 365 CYS A O 1
ATOM 2912 N N . PRO A 1 366 ? 50.357 -13.247 -31.833 1.00 44.22 366 PRO A N 1
ATOM 2913 C CA . PRO A 1 366 ? 50.538 -12.389 -30.673 1.00 44.22 366 PRO A CA 1
ATOM 2914 C C . PRO A 1 366 ? 49.401 -12.681 -29.690 1.00 44.22 366 PRO A C 1
ATOM 2916 O O . PRO A 1 366 ? 48.262 -12.915 -30.105 1.00 44.22 366 PRO A O 1
ATOM 2919 N N . GLY A 1 367 ? 49.752 -12.766 -28.409 1.00 43.34 367 GLY A N 1
ATOM 2920 C CA . GLY A 1 367 ? 48.869 -13.184 -27.328 1.00 43.34 367 GLY A CA 1
ATOM 2921 C C . GLY A 1 367 ? 47.581 -12.359 -27.217 1.00 43.34 367 GLY A C 1
ATOM 2922 O O . GLY A 1 367 ? 47.461 -11.282 -27.801 1.00 43.34 367 GLY A O 1
ATOM 2923 N N . PRO A 1 368 ? 46.587 -12.884 -26.486 1.00 57.81 368 PRO A N 1
ATOM 2924 C CA . PRO A 1 368 ? 45.341 -12.178 -26.269 1.00 57.81 368 PRO A CA 1
ATOM 2925 C C . PRO A 1 368 ? 45.607 -10.926 -25.425 1.00 57.81 368 PRO A C 1
ATOM 2927 O O . PRO A 1 368 ? 46.389 -10.976 -24.476 1.00 57.81 368 PRO A O 1
ATOM 2930 N N . SER A 1 369 ? 44.885 -9.862 -25.777 1.00 56.69 369 SER A N 1
ATOM 2931 C CA . SER A 1 369 ? 44.602 -8.691 -24.944 1.00 56.69 369 SER A CA 1
ATOM 2932 C C . SER A 1 369 ? 45.506 -7.455 -25.082 1.00 56.69 369 SER A C 1
ATOM 2934 O O . SER A 1 369 ? 46.196 -7.042 -24.155 1.00 56.69 369 SER A O 1
ATOM 2936 N N . GLU A 1 370 ? 45.418 -6.797 -26.240 1.00 66.06 370 GLU A N 1
ATOM 2937 C CA . GLU A 1 370 ? 45.682 -5.357 -26.363 1.00 66.06 370 GLU A CA 1
ATOM 2938 C C . GLU A 1 370 ? 44.346 -4.673 -26.692 1.00 66.06 370 GLU A C 1
ATOM 2940 O O . GLU A 1 370 ? 43.705 -4.999 -27.697 1.00 66.06 370 GLU A O 1
ATOM 2945 N N . LEU A 1 371 ? 43.894 -3.746 -25.845 1.00 74.31 371 LEU A N 1
ATOM 2946 C CA . LEU A 1 371 ? 42.718 -2.922 -26.128 1.00 74.31 371 LEU A CA 1
ATOM 2947 C C . LEU A 1 371 ? 43.130 -1.806 -27.092 1.00 74.31 371 LEU A C 1
ATOM 2949 O O . LEU A 1 371 ? 44.077 -1.066 -26.827 1.00 74.31 371 LEU A O 1
ATOM 2953 N N . GLN A 1 372 ? 42.425 -1.679 -28.217 1.00 83.06 372 GLN A N 1
ATOM 2954 C CA . GLN A 1 372 ? 42.734 -0.685 -29.245 1.00 83.06 372 GLN A CA 1
ATOM 2955 C C . GLN A 1 372 ? 41.651 0.395 -29.322 1.00 83.06 372 GLN A C 1
ATOM 2957 O O . GLN A 1 372 ? 40.463 0.087 -29.432 1.00 83.06 372 GLN A O 1
ATOM 2962 N N . CYS A 1 373 ? 42.065 1.664 -29.317 1.00 82.06 373 CYS A N 1
ATOM 2963 C CA . CYS A 1 373 ? 41.169 2.792 -29.552 1.00 82.06 373 CYS A CA 1
ATOM 2964 C C . CYS A 1 373 ? 40.660 2.783 -31.002 1.00 82.06 373 CYS A C 1
ATOM 2966 O O . CYS A 1 373 ? 41.478 2.847 -31.921 1.00 82.06 373 CYS A O 1
ATOM 2968 N N . PRO A 1 374 ? 39.339 2.763 -31.250 1.00 77.75 374 PRO A N 1
ATOM 2969 C CA . PRO A 1 374 ? 38.797 2.686 -32.607 1.00 77.75 374 PRO A CA 1
ATOM 2970 C C . PRO A 1 374 ? 38.968 3.980 -33.418 1.00 77.75 374 PRO A C 1
ATOM 2972 O O . PRO A 1 374 ? 38.831 3.950 -34.636 1.00 77.75 374 PRO A O 1
ATOM 2975 N N . GLN A 1 375 ? 39.261 5.110 -32.765 1.00 79.62 375 GLN A N 1
ATOM 2976 C CA . GLN A 1 375 ? 39.410 6.407 -33.432 1.00 79.62 375 GLN A CA 1
ATOM 2977 C C . GLN A 1 375 ? 40.861 6.673 -33.853 1.00 79.62 375 GLN A C 1
ATOM 2979 O O . GLN A 1 375 ? 41.140 6.924 -35.022 1.00 79.62 375 GLN A O 1
ATOM 2984 N N . CYS A 1 376 ? 41.816 6.555 -32.928 1.00 87.25 376 CYS A N 1
ATOM 2985 C CA . CYS A 1 376 ? 43.223 6.880 -33.195 1.00 87.25 376 CYS A CA 1
ATOM 2986 C C . CYS A 1 376 ? 44.143 5.650 -33.295 1.00 87.25 376 CYS A C 1
ATOM 2988 O O . CYS A 1 376 ? 45.337 5.801 -33.542 1.00 87.25 376 CYS A O 1
ATOM 2990 N N . HIS A 1 377 ? 43.605 4.439 -33.110 1.00 81.56 377 HIS A N 1
ATOM 2991 C CA . HIS A 1 377 ? 44.332 3.165 -33.167 1.00 81.56 377 HIS A CA 1
ATOM 2992 C C . HIS A 1 377 ? 45.441 2.987 -32.117 1.00 81.56 377 HIS A C 1
ATOM 2994 O O . HIS A 1 377 ? 46.212 2.027 -32.219 1.00 81.56 377 HIS A O 1
ATOM 3000 N N . ALA A 1 378 ? 45.491 3.848 -31.094 1.00 81.81 378 ALA A N 1
ATOM 3001 C CA . ALA A 1 378 ? 46.371 3.689 -29.941 1.00 81.81 378 ALA A CA 1
ATOM 3002 C C . ALA A 1 378 ? 46.087 2.366 -29.2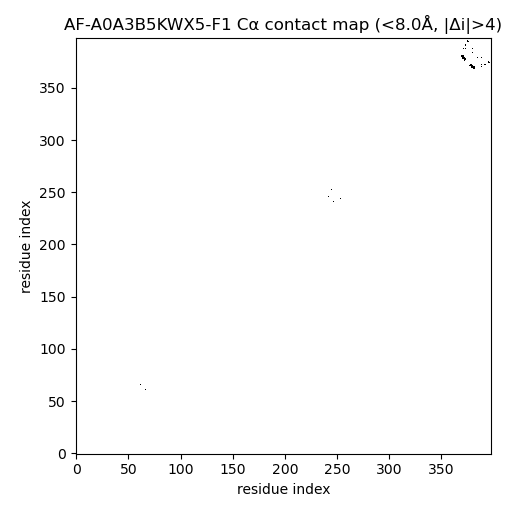13 1.00 81.81 378 ALA A C 1
ATOM 3004 O O . ALA A 1 378 ? 44.931 1.949 -29.096 1.00 81.81 378 ALA A O 1
ATOM 3005 N N . ARG A 1 379 ? 47.154 1.704 -28.761 1.00 83.31 379 ARG A N 1
ATOM 3006 C CA . ARG A 1 379 ? 47.113 0.384 -28.121 1.00 83.31 379 ARG A CA 1
ATOM 3007 C C . ARG A 1 379 ? 47.411 0.515 -26.638 1.00 83.31 379 ARG A C 1
ATOM 3009 O O . ARG A 1 379 ? 48.340 1.229 -26.269 1.00 83.31 379 ARG A O 1
ATOM 3016 N N . PHE A 1 380 ? 46.642 -0.201 -25.831 1.00 81.38 380 PHE A N 1
ATOM 3017 C CA . PHE A 1 380 ? 46.739 -0.201 -24.379 1.00 81.38 380 PHE A CA 1
ATOM 3018 C C . PHE A 1 380 ? 46.827 -1.632 -23.861 1.00 81.38 380 PHE A C 1
ATOM 3020 O O . PHE A 1 380 ? 46.165 -2.536 -24.381 1.00 81.38 380 PHE A O 1
ATOM 3027 N N . ASN A 1 381 ? 47.629 -1.817 -22.816 1.00 80.50 381 ASN A N 1
ATOM 3028 C CA . ASN A 1 381 ? 47.742 -3.090 -22.119 1.00 80.50 381 ASN A CA 1
ATOM 3029 C C . ASN A 1 381 ? 46.557 -3.273 -21.155 1.00 80.50 381 ASN A C 1
ATOM 3031 O O . ASN A 1 381 ? 46.039 -2.300 -20.604 1.00 80.50 381 ASN A O 1
ATOM 3035 N N . ASP A 1 382 ? 46.166 -4.518 -20.873 1.00 71.75 382 ASP A N 1
ATOM 3036 C CA . ASP A 1 382 ? 45.072 -4.838 -19.934 1.00 71.75 382 ASP A CA 1
ATOM 3037 C C . ASP A 1 382 ? 45.275 -4.270 -18.516 1.00 71.75 382 ASP A C 1
ATOM 3039 O O . ASP A 1 382 ? 44.314 -4.043 -17.780 1.00 71.75 382 ASP A O 1
ATOM 3043 N N . THR A 1 383 ? 46.522 -4.003 -18.120 1.00 72.38 383 THR A N 1
ATOM 3044 C CA . THR A 1 383 ? 46.865 -3.407 -16.820 1.00 72.38 383 THR A CA 1
ATOM 3045 C C . THR A 1 383 ? 46.541 -1.913 -16.727 1.00 72.38 383 THR A C 1
ATOM 3047 O O . THR A 1 383 ? 46.527 -1.363 -15.629 1.00 72.38 383 THR A O 1
ATOM 3050 N N . GLU A 1 384 ? 46.249 -1.260 -17.854 1.00 73.12 384 GLU A N 1
ATOM 3051 C CA . GLU A 1 384 ? 46.052 0.191 -17.988 1.00 73.12 384 GLU A CA 1
ATOM 3052 C C . GLU A 1 384 ? 44.599 0.539 -18.372 1.00 73.12 384 GLU A C 1
ATOM 3054 O O . GLU A 1 384 ? 44.318 1.568 -18.987 1.00 73.12 384 GLU A O 1
ATOM 3059 N N . ALA A 1 385 ? 43.633 -0.305 -17.989 1.00 74.38 385 ALA A N 1
ATOM 3060 C CA . ALA A 1 385 ? 42.221 -0.150 -18.356 1.00 74.38 385 ALA A CA 1
ATOM 3061 C C . ALA A 1 385 ? 41.627 1.232 -17.998 1.00 74.38 385 ALA A C 1
ATOM 3063 O O . ALA A 1 385 ? 40.801 1.768 -18.737 1.00 74.38 385 ALA A O 1
ATOM 3064 N N . ALA A 1 386 ? 42.066 1.844 -16.894 1.00 77.69 386 ALA A N 1
ATOM 3065 C CA . ALA A 1 386 ? 41.617 3.178 -16.489 1.00 77.69 386 ALA A CA 1
ATOM 3066 C C . ALA A 1 386 ? 42.147 4.299 -17.403 1.00 77.69 386 ALA A C 1
ATOM 3068 O O . ALA A 1 386 ? 41.455 5.293 -17.624 1.00 77.69 386 ALA A O 1
ATOM 3069 N N . GLU A 1 387 ? 43.357 4.146 -17.941 1.00 80.50 387 GLU A N 1
ATOM 3070 C CA . GLU A 1 387 ? 43.963 5.100 -18.876 1.00 80.50 387 GLU A CA 1
ATOM 3071 C C . GLU A 1 387 ? 43.376 4.929 -20.279 1.00 80.50 387 GLU A C 1
ATOM 3073 O O . GLU A 1 387 ? 43.057 5.918 -20.935 1.00 80.50 387 GLU A O 1
ATOM 3078 N N . CYS A 1 388 ? 43.097 3.684 -20.675 1.00 81.50 388 CYS A N 1
ATOM 3079 C CA . CYS A 1 388 ? 42.376 3.346 -21.902 1.00 81.50 388 CYS A CA 1
ATOM 3080 C C . CYS A 1 388 ? 40.971 3.983 -21.943 1.00 81.50 388 CYS A C 1
ATOM 3082 O O . CYS A 1 388 ? 40.607 4.636 -22.920 1.00 81.50 388 CYS A O 1
ATOM 3084 N N . MET A 1 389 ? 40.202 3.888 -20.851 1.00 81.75 389 MET A N 1
ATOM 3085 C CA . MET A 1 389 ? 38.863 4.491 -20.773 1.00 81.75 389 MET A CA 1
ATOM 3086 C C . MET A 1 389 ? 38.897 6.025 -20.803 1.00 81.75 389 MET A C 1
ATOM 3088 O O . MET A 1 389 ? 38.100 6.637 -21.511 1.00 81.75 389 MET A O 1
ATOM 3092 N N . LYS A 1 390 ? 39.845 6.660 -20.096 1.00 84.19 390 LYS A N 1
ATOM 3093 C CA . LYS A 1 390 ? 40.043 8.120 -20.184 1.00 84.19 390 LYS A CA 1
ATOM 3094 C C . LYS A 1 390 ? 40.403 8.552 -21.601 1.00 84.19 390 LYS A C 1
ATOM 3096 O O . LYS A 1 390 ? 39.869 9.539 -22.098 1.00 84.19 390 LYS A O 1
ATOM 3101 N N . HIS A 1 391 ? 41.266 7.785 -22.262 1.00 86.75 391 HIS A N 1
ATOM 3102 C CA . HIS A 1 391 ? 41.642 8.043 -23.639 1.00 86.75 391 HIS A CA 1
ATOM 3103 C C . HIS A 1 391 ? 40.445 7.930 -24.594 1.00 86.75 391 HIS A C 1
ATOM 3105 O O . HIS A 1 391 ? 40.324 8.749 -25.500 1.00 86.75 391 HIS A O 1
ATOM 3111 N N . PHE A 1 392 ? 39.533 6.973 -24.397 1.00 85.19 392 PHE A N 1
ATOM 3112 C CA . PHE A 1 392 ? 38.311 6.883 -25.207 1.00 85.19 392 PHE A CA 1
ATOM 3113 C C . PHE A 1 392 ? 37.407 8.105 -25.026 1.00 85.19 392 PHE A C 1
ATOM 3115 O O . PHE A 1 392 ? 36.905 8.628 -26.019 1.00 85.19 392 PHE A O 1
ATOM 3122 N N . ASP A 1 393 ? 37.253 8.601 -23.797 1.00 83.38 393 ASP A N 1
ATOM 3123 C CA . ASP A 1 393 ? 36.456 9.801 -23.520 1.00 83.38 393 ASP A CA 1
ATOM 3124 C C . ASP A 1 393 ? 37.072 11.071 -24.126 1.00 83.38 393 ASP A C 1
ATOM 3126 O O . ASP A 1 393 ? 36.352 11.932 -24.634 1.00 83.38 393 ASP A O 1
ATOM 3130 N N . GLU A 1 394 ? 38.398 11.205 -24.092 1.00 85.38 394 GLU A N 1
ATOM 3131 C CA . GLU A 1 394 ? 39.106 12.339 -24.695 1.00 85.38 394 GLU A CA 1
ATOM 3132 C C .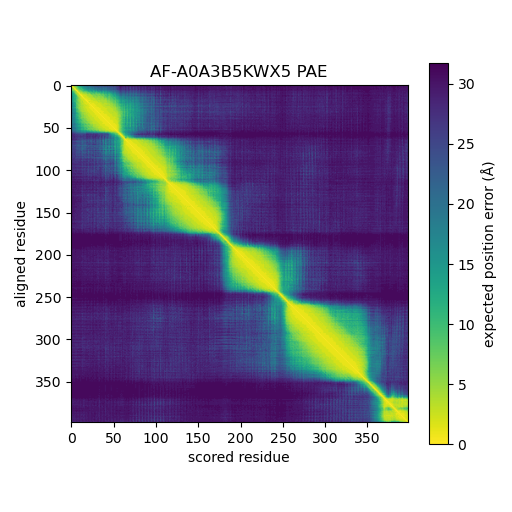 GLU A 1 394 ? 39.113 12.257 -26.225 1.00 85.38 394 GLU A C 1
ATOM 3134 O O . GLU A 1 394 ? 38.827 13.243 -26.902 1.00 85.38 394 GLU A O 1
ATOM 3139 N N . CYS A 1 395 ? 39.372 11.073 -26.779 1.00 86.44 395 CYS A N 1
ATOM 3140 C CA . CYS A 1 395 ? 39.435 10.851 -28.219 1.00 86.44 395 CYS A CA 1
ATOM 3141 C C . CYS A 1 395 ? 38.056 10.907 -28.894 1.00 86.44 395 CYS A C 1
ATOM 3143 O O . CYS A 1 395 ? 37.993 11.163 -30.088 1.00 86.44 395 CYS A O 1
ATOM 3145 N N . ALA A 1 396 ? 36.961 10.679 -28.160 1.00 77.50 396 ALA A N 1
ATOM 3146 C CA . ALA A 1 396 ? 35.598 10.862 -28.665 1.00 77.50 396 ALA A CA 1
ATOM 3147 C C . ALA A 1 396 ? 35.127 12.329 -28.644 1.00 77.50 396 ALA A C 1
ATOM 3149 O O . ALA A 1 396 ? 34.088 12.647 -29.224 1.00 77.50 396 ALA A O 1
ATOM 3150 N N . ARG A 1 397 ? 35.844 13.214 -27.936 1.00 77.50 397 ARG A N 1
ATOM 3151 C CA . ARG A 1 397 ? 35.548 14.657 -27.869 1.00 77.50 397 ARG A CA 1
ATOM 3152 C C . ARG A 1 397 ? 36.297 15.483 -28.917 1.00 77.50 397 ARG A C 1
ATOM 3154 O O . ARG A 1 397 ? 35.942 16.648 -29.100 1.00 77.50 397 ARG A O 1
ATOM 3161 N N . LEU A 1 398 ? 37.321 14.907 -29.544 1.00 63.94 398 LEU A N 1
ATOM 3162 C CA . LEU A 1 398 ? 38.044 15.451 -30.697 1.00 63.94 398 LEU A CA 1
ATOM 3163 C C . LEU A 1 398 ? 37.402 14.941 -31.988 1.00 63.94 398 LEU A C 1
ATOM 3165 O O . LEU A 1 398 ? 37.342 15.743 -32.947 1.00 63.94 398 LEU A O 1
#

Organism: NCBI:txid32473

Sequence (398 aa):
MDSASMGSEGDALLRERTRSYGVLNTLYHETRGEMELLNKQLCVKDNIIADLKSRLPVVIGPSNSLVESLLSEICKLKQKRNDMEVKAARQGERLTAQIREKELEQERIRSQPDHEKDREIQRLRAALEERERAEATRSVLCSSLAEEADQLRGQLGATVKVCQELLARLEREKKGTGGEVEEQSTPELSDLNAAKSQIRQLQGENQQLKQRVSYVQDLNSQWQKYDSSREEYIRALGQKLKESSGPGLMPVVGSIRTGLLHQEISRLNALLEEKIRECSRLGREVEDIRRQGHERIQTLEQQVLIYTEDFKSERADRERAQGRIADLKEQISQLKQQLHKQVRRNTLLSGGCRAAAAATNWSECPGPSELQCPQCHARFNDTEAAECMKHFDECARL